Protein AF-0000000083254770 (afdb_homodimer)

Sequence (488 aa):
MRRPFQSDTIGDRIVHISLPQSYAQSQKRYPVVYMQDGADLAYDCFNLLEHKFMTGELPELILVGIEPLIRNDDYTPWPAKSLTGTYADFGGKGDDYLEYLTATLKPHIDQTYRTESAAAQTGIIGASFGGMISLYAAFRKPDVFGRIGALSPSVWYERFLPFVQETPLPQAGQKIYMSIGNFEGIHKTNIQRNMVPFSHDARRALERQGLGEDRLRFEVEERGTHDQVFFVKHFVHALAWLFQMRRPFQSDTIGDRIVHISLPQSYAQSQKRYPVVYMQDGADLAYDCFNLLEHKFMTGELPELILVGIEPLIRNDDYTPWPAKSLTGTYADFGGKGDDYLEYLTATLKPHIDQTYRTESAAAQTGIIGASFGGMISLYAAFRKPDVFGRIGALSPSVWYERFLPFVQETPLPQAGQKIYMSIGNFEGIHKTNIQRNMVPFSHDARRALERQGLGEDRLRFEVEERGTHDQVFFVKHFVHALAWLFQ

Solvent-accessible surface area (backbone atoms only — not comparable to full-atom values): 24890 Å² total; per-residue (Å²): 128,84,71,76,55,49,76,46,73,59,90,92,31,50,32,31,40,27,76,39,84,57,55,84,77,48,87,67,60,26,33,35,36,40,30,40,67,20,50,55,58,53,62,34,36,40,57,49,51,51,50,28,37,75,72,58,74,25,73,61,44,33,41,36,9,35,39,60,90,49,58,58,22,38,32,24,71,54,66,45,76,38,90,80,67,82,54,72,56,31,59,18,34,22,62,60,40,53,44,44,44,64,71,47,47,45,54,50,48,53,70,72,42,61,49,36,78,50,19,82,31,19,28,29,29,22,46,32,50,32,2,33,36,22,51,50,36,46,62,75,37,34,79,51,36,11,22,29,27,18,31,42,34,44,40,53,42,87,67,41,47,59,45,54,61,68,48,81,69,65,92,58,78,49,33,39,32,36,35,38,24,72,44,22,30,72,86,46,87,57,68,54,38,38,38,44,64,40,45,53,50,46,53,51,32,45,40,72,71,64,46,47,77,92,29,37,44,78,48,73,37,82,82,22,34,82,27,53,48,54,43,38,55,49,46,57,52,34,53,38,65,61,62,104,127,84,71,76,56,48,74,46,74,60,90,92,30,49,31,30,42,27,75,40,85,56,57,85,78,48,89,68,60,25,33,36,35,39,30,38,69,19,50,55,58,52,63,33,36,40,56,48,51,51,49,30,35,75,71,60,72,26,72,59,43,33,41,36,9,35,40,59,91,49,57,58,23,38,34,24,72,53,65,47,77,39,91,79,66,83,54,74,55,31,57,18,32,21,62,61,41,51,44,44,46,64,71,48,48,46,55,50,49,52,71,75,44,61,48,36,77,51,18,81,32,20,29,31,29,22,47,31,51,31,2,34,37,22,51,50,35,46,61,76,37,34,79,52,37,11,22,30,27,18,30,43,34,44,41,54,43,88,67,42,47,59,44,55,60,68,48,81,68,65,91,60,80,48,33,40,32,37,35,39,24,73,44,23,29,72,87,48,87,57,68,52,39,38,38,42,66,42,45,53,49,46,52,50,34,45,40,72,71,64,47,48,76,91,28,39,45,78,48,72,36,83,82,22,35,80,27,54,48,54,44,36,56,48,48,56,52,36,53,41,65,62,63,105

Foldseek 3Di:
DPDQWDWDDWPNWIKTKGFAPCQVVDLDAAFEEEEEQHCLLCVVCVVVVNVCCVVVLFPTYIYMYIHDPDLLACLAQDWDQDFVNPDHTRNRCLVVNVCCVQVTVLVVCVVPGRHPFFQLRYEQEYEASSLLSQVVCQAVPVRGHQAGYRELYNCLPPCNLVCLLPRQGDPNNHAYEYEEEPCELCPPDTSRVCSVVSSVSSLVSVVVNPQDPLRYHYYYHYNDYRDSVVSSVVVVVSSSSSRD/DPDQWDWDDWPNWIKTKGFAPCQVVDLDAAFEEEEEQHCLLCVVCVVVVNVCCVVVLFPTYIYMYIHDPDLLACLAQDWDQDFVNPDHTRNRCLVVNVCCVQVTVLVVCVVPGRHPFFQLRYEQEYEASSLLSQVVCQAVPVRGHQAGYRELYNCLPPCNLVCLLPRQGDPNNHAYEYEEEPCELCPPDTSRVCSVVSSVSSLVSVVVNPQDPLRYHYYYHYNDYRDSVVSSVVVVVSSSSSRD

pLDDT: mean 96.12, std 6.52, range [40.88, 98.94]

Secondary structure (DSSP, 8-state):
---S-EEEEETTEEEEEE--GGGGT----B-EEEESSTTHHHHTTHHHHHHHHHHTSS---EEEEE--SSHHHHT-SS-B--SSSSSPPB---HHHHHHIIIIIIHHHHHHHS-B--SGGGEEEEEETHHHHHHHHHHHH-TTT--EEEEES--TTSTTHHHHHHHSPPP-S--EEEEEEETTTTTT--SGGGGHHHHHHHHHHHHHHTT--TTTEEEEEETT--SSHHHHHHHHHHHHHHH--/---S-EEEEETTEEEEEE--GGGGT----B-EEEESSTTHHHHTTHHHHHHHHHHTSS---EEEEE--SSHHHHT-SS-B--SSSSSPPB---HHHHHHIIIIIIHHHHHHHS-B--SGGGEEEEEETHHHHHHHHHHHH-TTT--EEEEES--TTSTTHHHHHHHSPPP-S--EEEEEEETTTTTT--SGGGGHHHHHHHHHHHHHHTT--TTTEEEEEETT--SSHHHHHHHHHHHHHHH--

Organism: NCBI:txid582686

Structure (mmCIF, N/CA/C/O backbone):
data_AF-0000000083254770-model_v1
#
loop_
_entity.id
_entity.type
_entity.pdbx_description
1 polymer 'Putative alpha/beta superfamily hydrolase'
#
loop_
_atom_site.group_PDB
_atom_site.id
_atom_site.type_symbol
_atom_site.label_atom_id
_atom_site.label_alt_id
_atom_site.label_comp_id
_atom_site.label_asym_id
_atom_site.label_entity_id
_atom_site.label_seq_id
_atom_site.pdbx_PDB_ins_code
_atom_site.Cartn_x
_atom_site.Cartn_y
_atom_site.Cartn_z
_atom_site.occupancy
_atom_site.B_iso_or_equiv
_atom_site.auth_seq_id
_atom_site.auth_comp_id
_atom_site.auth_asym_id
_atom_site.auth_atom_id
_atom_site.pdbx_PDB_model_num
ATOM 1 N N . MET A 1 1 ? -18.125 -1.959 9.867 1 40.88 1 MET A N 1
ATOM 2 C CA . MET A 1 1 ? -17.609 -2.215 8.523 1 40.88 1 MET A CA 1
ATOM 3 C C . MET A 1 1 ? -17.156 -3.662 8.383 1 40.88 1 MET A C 1
ATOM 5 O O . MET A 1 1 ? -16.547 -4.215 9.305 1 40.88 1 MET A O 1
ATOM 9 N N . ARG A 1 2 ? -17.781 -4.512 7.629 1 49.88 2 ARG A N 1
ATOM 10 C CA . ARG A 1 2 ? -17.391 -5.91 7.453 1 49.88 2 ARG A CA 1
ATOM 11 C C . ARG A 1 2 ? -15.875 -6.043 7.309 1 49.88 2 ARG A C 1
ATOM 13 O O . ARG A 1 2 ? -15.242 -5.254 6.605 1 49.88 2 ARG A O 1
ATOM 20 N N . ARG A 1 3 ? -15.32 -6.805 8.148 1 67.44 3 ARG A N 1
ATOM 21 C CA . ARG A 1 3 ? -13.906 -7.141 7.996 1 67.44 3 ARG A CA 1
ATOM 22 C C . ARG A 1 3 ? -13.641 -7.77 6.633 1 67.44 3 ARG A C 1
ATOM 24 O O . ARG A 1 3 ? -14.297 -8.742 6.254 1 67.44 3 ARG A O 1
ATOM 31 N N . PRO A 1 4 ? -12.742 -7.148 5.941 1 85.56 4 PRO A N 1
ATOM 32 C CA . PRO A 1 4 ? -12.469 -7.625 4.582 1 85.56 4 PRO A CA 1
ATOM 33 C C . PRO A 1 4 ? -12 -9.078 4.551 1 85.56 4 PRO A C 1
ATOM 35 O O . PRO A 1 4 ? -12.305 -9.805 3.602 1 85.56 4 PRO A O 1
ATOM 38 N N . PHE A 1 5 ? -11.367 -9.641 5.629 1 95.56 5 PHE A N 1
ATOM 39 C CA . PHE A 1 5 ? -10.812 -10.992 5.637 1 95.56 5 PHE A CA 1
ATOM 40 C C . PHE A 1 5 ? -11.094 -11.688 6.965 1 95.56 5 PHE A C 1
ATOM 42 O O . PHE A 1 5 ? -11.039 -11.055 8.023 1 95.56 5 PHE A O 1
ATOM 49 N N . GLN A 1 6 ? -11.453 -12.906 6.914 1 96 6 GLN A N 1
ATOM 50 C CA . GLN A 1 6 ? -11.445 -13.789 8.07 1 96 6 GLN A CA 1
ATOM 51 C C . GLN A 1 6 ? -10.164 -14.625 8.117 1 96 6 GLN A C 1
ATOM 53 O O . GLN A 1 6 ? -9.688 -15.094 7.086 1 96 6 GLN A O 1
ATOM 58 N N . SER A 1 7 ? -9.617 -14.719 9.281 1 97.12 7 SER A N 1
ATOM 59 C CA . SER A 1 7 ? -8.367 -15.461 9.406 1 97.12 7 SER A CA 1
ATOM 60 C C . SER A 1 7 ? -8.586 -16.797 10.094 1 97.12 7 SER A C 1
ATOM 62 O O . SER A 1 7 ? -9.422 -16.922 10.992 1 97.12 7 SER A O 1
ATOM 64 N N . ASP A 1 8 ? -7.891 -17.766 9.641 1 96.75 8 ASP A N 1
ATOM 65 C CA . ASP A 1 8 ? -7.887 -19.109 10.211 1 96.75 8 ASP A CA 1
ATOM 66 C C . ASP A 1 8 ? -6.496 -19.734 10.141 1 96.75 8 ASP A C 1
ATOM 68 O O . ASP A 1 8 ? -5.621 -19.234 9.43 1 96.75 8 ASP A O 1
ATOM 72 N N . THR A 1 9 ? -6.297 -20.734 11 1 98.19 9 THR A N 1
ATOM 73 C CA . THR A 1 9 ? -5.09 -21.547 10.891 1 98.19 9 THR A CA 1
ATOM 74 C C . THR A 1 9 ? -5.387 -22.859 10.18 1 98.19 9 THR A C 1
ATOM 76 O O . THR A 1 9 ? -6.184 -23.656 10.664 1 98.19 9 THR A O 1
ATOM 79 N N . ILE A 1 10 ? -4.863 -23.078 9.062 1 98.25 10 ILE A N 1
ATOM 80 C CA . ILE A 1 10 ? -5 -24.297 8.281 1 98.25 10 ILE A CA 1
ATOM 81 C C . ILE A 1 10 ? -3.641 -24.984 8.148 1 98.25 10 ILE A C 1
ATOM 83 O O . ILE A 1 10 ? -2.723 -24.422 7.535 1 98.25 10 ILE A O 1
ATOM 87 N N . GLY A 1 11 ? -3.545 -26.172 8.656 1 97.12 11 GLY A N 1
ATOM 88 C CA . GLY A 1 11 ? -2.215 -26.734 8.844 1 97.12 11 GLY A CA 1
ATOM 89 C C . GLY A 1 11 ? -1.365 -25.938 9.812 1 97.12 11 GLY A C 1
ATOM 90 O O . GLY A 1 11 ? -1.769 -25.719 10.961 1 97.12 11 GLY A O 1
ATOM 91 N N . ASP A 1 12 ? -0.278 -25.453 9.344 1 96.31 12 ASP A N 1
ATOM 92 C CA . ASP A 1 12 ? 0.638 -24.734 10.227 1 96.31 12 ASP A CA 1
ATOM 93 C C . ASP A 1 12 ? 0.701 -23.25 9.859 1 96.31 12 ASP A C 1
ATOM 95 O O . ASP A 1 12 ? 1.622 -22.547 10.273 1 96.31 12 ASP A O 1
ATOM 99 N N . ARG A 1 13 ? -0.274 -22.844 9.094 1 97.88 13 ARG A N 1
ATOM 100 C CA . ARG A 1 13 ? -0.161 -21.484 8.594 1 97.88 13 ARG A CA 1
ATOM 101 C C . ARG A 1 13 ? -1.442 -20.688 8.852 1 97.88 13 ARG A C 1
ATOM 103 O O . ARG A 1 13 ? -2.533 -21.266 8.875 1 97.88 13 ARG A O 1
ATOM 110 N N . ILE A 1 14 ? -1.199 -19.422 9.07 1 98.62 14 ILE A N 1
ATOM 111 C CA . ILE A 1 14 ? -2.324 -18.484 9.125 1 98.62 14 ILE A CA 1
ATOM 112 C C . ILE A 1 14 ? -2.787 -18.156 7.711 1 98.62 14 ILE A C 1
ATOM 114 O O . ILE A 1 14 ? -1.972 -17.812 6.848 1 98.62 14 ILE A O 1
ATOM 118 N N . VAL A 1 15 ? -4.09 -18.25 7.496 1 98.75 15 VAL A N 1
ATOM 119 C CA . VAL A 1 15 ? -4.691 -18 6.191 1 98.75 15 VAL A CA 1
ATOM 120 C C . VAL A 1 15 ? -5.809 -16.969 6.324 1 98.75 15 VAL A C 1
ATOM 122 O O . VAL A 1 15 ? -6.57 -17 7.297 1 98.75 15 VAL A O 1
ATOM 125 N N . HIS A 1 16 ? -5.812 -16.016 5.445 1 98.75 16 HIS A N 1
ATOM 126 C CA . HIS A 1 16 ? -6.852 -14.992 5.367 1 98.75 16 HIS A CA 1
ATOM 127 C C . HIS A 1 16 ? -7.793 -15.258 4.191 1 98.75 16 HIS A C 1
ATOM 129 O O . HIS A 1 16 ? -7.344 -15.391 3.051 1 98.75 16 HIS A O 1
ATOM 135 N N . ILE A 1 17 ? -9.086 -15.312 4.445 1 98.69 17 ILE A N 1
ATOM 136 C CA . ILE A 1 17 ? -10.039 -15.688 3.41 1 98.69 17 ILE A CA 1
ATOM 137 C C . ILE A 1 17 ? -11.094 -14.594 3.254 1 98.69 17 ILE A C 1
ATOM 139 O O . ILE A 1 17 ? -11.625 -14.094 4.246 1 98.69 17 ILE A O 1
ATOM 143 N N . SER A 1 18 ? -11.336 -14.164 2.068 1 98.31 18 SER A N 1
ATOM 144 C CA . SER A 1 18 ? -12.391 -13.211 1.732 1 98.31 18 SER A CA 1
ATOM 145 C C . SER A 1 18 ? -13.352 -13.797 0.706 1 98.31 18 SER A C 1
ATOM 147 O O . SER A 1 18 ? -12.93 -14.25 -0.364 1 98.31 18 SER A O 1
ATOM 149 N N . LEU A 1 19 ? -14.594 -13.812 1.053 1 97.25 19 LEU A N 1
ATOM 150 C CA . LEU A 1 19 ? -15.648 -14.273 0.153 1 97.25 19 LEU A CA 1
ATOM 151 C C . LEU A 1 19 ? -16.312 -13.102 -0.549 1 97.25 19 LEU A C 1
ATOM 153 O O . LEU A 1 19 ? -16.469 -12.023 0.04 1 97.25 19 LEU A O 1
ATOM 157 N N . PRO A 1 20 ? -16.719 -13.297 -1.826 1 95.25 20 PRO A N 1
ATOM 158 C CA . PRO A 1 20 ? -17.391 -12.203 -2.521 1 95.25 20 PRO A CA 1
ATOM 159 C C . PRO A 1 20 ? -18.781 -11.914 -1.947 1 95.25 20 PRO A C 1
ATOM 161 O O . PRO A 1 20 ? -19.344 -12.75 -1.235 1 95.25 20 PRO A O 1
ATOM 164 N N . GLN A 1 21 ? -19.25 -10.773 -2.299 1 90.75 21 GLN A N 1
ATOM 1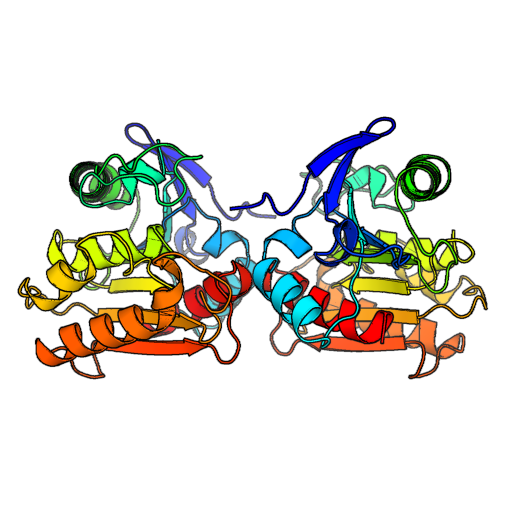65 C CA . GLN A 1 21 ? -20.5 -10.289 -1.714 1 90.75 21 GLN A CA 1
ATOM 166 C C . GLN A 1 21 ? -21.656 -11.211 -2.062 1 90.75 21 GLN A C 1
ATOM 168 O O . GLN A 1 21 ? -22.562 -11.414 -1.249 1 90.75 21 GLN A O 1
ATOM 173 N N . SER A 1 22 ? -21.609 -11.781 -3.199 1 94.06 22 SER A N 1
ATOM 174 C CA . SER A 1 22 ? -22.734 -12.594 -3.652 1 94.06 22 SER A CA 1
ATOM 175 C C . SER A 1 22 ? -22.703 -13.977 -3.014 1 94.06 22 SER A C 1
ATOM 177 O O . SER A 1 22 ? -23.672 -14.734 -3.139 1 94.06 22 SER A O 1
ATOM 179 N N . TYR A 1 23 ? -21.656 -14.281 -2.322 1 95.38 23 TYR A N 1
ATOM 180 C CA . TYR A 1 23 ? -21.469 -15.625 -1.786 1 95.38 23 TYR A CA 1
ATOM 181 C C . TYR A 1 23 ? -22.656 -16.031 -0.915 1 95.38 23 TYR A C 1
ATOM 183 O O . TYR A 1 23 ? -23.125 -17.156 -0.99 1 95.38 23 TYR A O 1
ATOM 191 N N . ALA A 1 24 ? -23.172 -15.078 -0.134 1 92.31 24 ALA A N 1
ATOM 192 C CA . ALA A 1 24 ? -24.266 -15.391 0.787 1 92.31 24 ALA A CA 1
ATOM 193 C C . ALA A 1 24 ? -25.594 -15.43 0.057 1 92.31 24 ALA A C 1
ATOM 195 O O . ALA A 1 24 ? -26.562 -16.031 0.546 1 92.31 24 ALA A O 1
ATOM 196 N N . GLN A 1 25 ? -25.641 -14.867 -1.076 1 93.56 25 GLN A N 1
ATOM 197 C CA . GLN A 1 25 ? -26.922 -14.664 -1.754 1 93.56 25 GLN A CA 1
ATOM 198 C C . GLN A 1 25 ? -27.062 -15.625 -2.934 1 93.56 25 GLN A C 1
ATOM 200 O O . GLN A 1 25 ? -28.078 -15.586 -3.645 1 93.56 25 GLN A O 1
ATOM 205 N N . SER A 1 26 ? -26.078 -16.391 -3.15 1 92.38 26 SER A N 1
ATOM 206 C CA . SER A 1 26 ? -26.125 -17.266 -4.324 1 92.38 26 SER A CA 1
ATOM 207 C C . SER A 1 26 ? -25.578 -18.656 -4.004 1 92.38 26 SER A C 1
ATOM 209 O O . SER A 1 26 ? -25.109 -18.906 -2.889 1 92.38 26 SER A O 1
ATOM 211 N N . GLN A 1 27 ? -25.719 -19.562 -4.918 1 96.19 27 GLN A N 1
ATOM 212 C CA . GLN A 1 27 ? -25.156 -20.906 -4.828 1 96.19 27 GLN A CA 1
ATOM 213 C C . GLN A 1 27 ? -24.031 -21.094 -5.848 1 96.19 27 GLN A C 1
ATOM 215 O O . GLN A 1 27 ? -23.609 -22.219 -6.113 1 96.19 27 GLN A O 1
ATOM 220 N N . LYS A 1 28 ? -23.625 -19.953 -6.281 1 96.06 28 LYS A N 1
ATOM 221 C CA . LYS A 1 28 ? -22.562 -19.953 -7.285 1 96.06 28 LYS A CA 1
ATOM 222 C C . LYS A 1 28 ? -21.25 -20.438 -6.691 1 96.06 28 LYS A C 1
ATOM 224 O O . LYS A 1 28 ? -21.016 -20.312 -5.488 1 96.06 28 LYS A O 1
ATOM 229 N N . ARG A 1 29 ? -20.516 -21.109 -7.59 1 98.25 29 ARG A N 1
ATOM 230 C CA . ARG A 1 29 ? -19.141 -21.422 -7.266 1 98.25 29 ARG A CA 1
ATOM 231 C C . ARG A 1 29 ? -18.188 -20.391 -7.852 1 98.25 29 ARG A C 1
ATOM 233 O O . ARG A 1 29 ? -18.484 -19.766 -8.875 1 98.25 29 ARG A O 1
ATOM 240 N N . TYR A 1 30 ? -17.094 -20.141 -7.219 1 98.56 30 TYR A N 1
ATOM 241 C CA . TYR A 1 30 ? -16.234 -19.016 -7.562 1 98.56 30 TYR A CA 1
ATOM 242 C C . TYR A 1 30 ? -14.805 -19.484 -7.828 1 98.56 30 TYR A C 1
ATOM 244 O O . TYR A 1 30 ? -14.312 -20.406 -7.168 1 98.56 30 TYR A O 1
ATOM 252 N N . PRO A 1 31 ? -14.133 -18.828 -8.805 1 98.75 31 PRO A N 1
ATOM 253 C CA . PRO A 1 31 ? -12.68 -19.031 -8.867 1 98.75 31 PRO A CA 1
ATOM 254 C C . PRO A 1 31 ? -11.969 -18.625 -7.582 1 98.75 31 PRO A C 1
ATOM 256 O O . PRO A 1 31 ? -12.531 -17.875 -6.773 1 98.75 31 PRO A O 1
ATOM 259 N N . VAL A 1 32 ? -10.797 -19.141 -7.355 1 98.88 32 VAL A N 1
ATOM 260 C CA . VAL A 1 32 ? -10.039 -18.891 -6.137 1 98.88 32 VAL A CA 1
ATOM 261 C C . VAL A 1 32 ? -8.648 -18.375 -6.492 1 98.88 32 VAL A C 1
ATOM 263 O O . VAL A 1 32 ? -8.008 -18.891 -7.414 1 98.88 32 VAL A O 1
ATOM 266 N N . VAL A 1 33 ? -8.273 -17.391 -5.836 1 98.94 33 VAL A N 1
ATOM 267 C CA . VAL A 1 33 ? -6.91 -16.875 -5.984 1 98.94 33 VAL A CA 1
ATOM 268 C C . VAL A 1 33 ? -6.16 -17.016 -4.66 1 98.94 33 VAL A C 1
ATOM 270 O O . VAL A 1 33 ? -6.609 -16.5 -3.633 1 98.94 33 VAL A O 1
ATOM 273 N N . TYR A 1 34 ? -5.082 -17.719 -4.66 1 98.94 34 TYR A N 1
ATOM 274 C CA . TYR A 1 34 ? -4.172 -17.844 -3.525 1 98.94 34 TYR A CA 1
ATOM 275 C C . TYR A 1 34 ? -3.08 -16.781 -3.59 1 98.94 34 TYR A C 1
ATOM 277 O O . TYR A 1 34 ? -2.299 -16.734 -4.543 1 98.94 34 TYR A O 1
ATOM 285 N N . MET A 1 35 ? -3.055 -15.922 -2.617 1 98.94 35 MET A N 1
ATOM 286 C CA . MET A 1 35 ? -2.158 -14.773 -2.588 1 98.94 35 MET A CA 1
ATOM 287 C C . MET A 1 35 ? -1.022 -14.992 -1.595 1 98.94 35 MET A C 1
ATOM 289 O O . MET A 1 35 ? -1.242 -15.508 -0.499 1 98.94 35 MET A O 1
ATOM 293 N N . GLN A 1 36 ? 0.164 -14.562 -1.983 1 98.88 36 GLN A N 1
ATOM 294 C CA . GLN A 1 36 ? 1.317 -14.617 -1.091 1 98.88 36 GLN A CA 1
ATOM 295 C C . GLN A 1 36 ? 1.34 -13.43 -0.139 1 98.88 36 GLN A C 1
ATOM 297 O O . GLN A 1 36 ? 0.642 -12.438 -0.362 1 98.88 36 GLN A O 1
ATOM 302 N N . ASP A 1 37 ? 2.131 -13.633 0.997 1 98.56 37 ASP A N 1
ATOM 303 C CA . ASP A 1 37 ? 2.35 -12.586 1.989 1 98.56 37 ASP A CA 1
ATOM 304 C C . ASP A 1 37 ? 1.036 -12.172 2.65 1 98.56 37 ASP A C 1
ATOM 306 O O . ASP A 1 37 ? 0.808 -10.992 2.904 1 98.56 37 ASP A O 1
ATOM 310 N N . GLY A 1 38 ? 0.184 -13.195 2.92 1 98.19 38 GLY A N 1
ATOM 311 C CA . GLY A 1 38 ? -1.093 -12.906 3.553 1 98.19 38 GLY A CA 1
ATOM 312 C C . GLY A 1 38 ? -2.041 -12.133 2.656 1 98.19 38 GLY A C 1
ATOM 313 O O . GLY A 1 38 ? -2.219 -12.477 1.486 1 98.19 38 GLY A O 1
ATOM 314 N N . ALA A 1 39 ? -2.699 -11.094 3.209 1 97.12 39 ALA A N 1
ATOM 315 C CA . ALA A 1 39 ? -3.717 -10.359 2.461 1 97.12 39 ALA A CA 1
ATOM 316 C C . ALA A 1 39 ? -3.209 -8.977 2.053 1 97.12 39 ALA A C 1
ATOM 318 O O . ALA A 1 39 ? -3.996 -8.109 1.679 1 97.12 39 ALA A O 1
ATOM 319 N N . ASP A 1 40 ? -1.909 -8.766 2.109 1 96.5 40 ASP A N 1
ATOM 320 C CA . ASP A 1 40 ? -1.334 -7.434 1.964 1 96.5 40 ASP A CA 1
ATOM 321 C C . ASP A 1 40 ? -1.729 -6.805 0.628 1 96.5 40 ASP A C 1
ATOM 323 O O . ASP A 1 40 ? -2.146 -5.648 0.58 1 96.5 40 ASP A O 1
ATOM 327 N N . LEU A 1 41 ? -1.618 -7.543 -0.431 1 98 41 LEU A N 1
ATOM 328 C CA . LEU A 1 41 ? -1.938 -7.02 -1.756 1 98 41 LEU A CA 1
ATOM 329 C C . LEU A 1 41 ? -3.398 -6.594 -1.833 1 98 41 LEU A C 1
ATOM 331 O O . LEU A 1 41 ? -3.703 -5.488 -2.285 1 98 41 LEU A O 1
ATOM 335 N N . ALA A 1 42 ? -4.254 -7.422 -1.354 1 98.44 42 ALA A N 1
ATOM 336 C CA . ALA A 1 42 ? -5.691 -7.176 -1.466 1 98.44 42 ALA A CA 1
ATOM 337 C C . ALA A 1 42 ? -6.145 -6.125 -0.456 1 98.44 42 ALA A C 1
ATOM 339 O O . ALA A 1 42 ? -7.027 -5.312 -0.75 1 98.44 42 ALA A O 1
ATOM 340 N N . TYR A 1 43 ? -5.512 -6.156 0.679 1 96.88 43 TYR A N 1
ATOM 341 C CA . TYR A 1 43 ? -5.902 -5.223 1.729 1 96.88 43 TYR A CA 1
ATOM 342 C C . TYR A 1 43 ? -5.68 -3.781 1.285 1 96.88 43 TYR A C 1
ATOM 344 O O . TYR A 1 43 ? -6.492 -2.902 1.573 1 96.88 43 TYR A O 1
ATOM 352 N N . ASP A 1 44 ? -4.676 -3.498 0.529 1 97.5 44 ASP A N 1
ATOM 353 C CA . ASP A 1 44 ? -4.273 -2.152 0.133 1 97.5 44 ASP A CA 1
ATOM 354 C C . ASP A 1 44 ? -5.172 -1.613 -0.977 1 97.5 44 ASP A C 1
ATOM 356 O O . ASP A 1 44 ? -5.078 -0.44 -1.343 1 97.5 44 ASP A O 1
ATOM 360 N N . CYS A 1 45 ? -6.047 -2.41 -1.5 1 98.25 45 CYS A N 1
ATOM 361 C CA . CYS A 1 45 ? -6.957 -1.977 -2.555 1 98.25 45 CYS A CA 1
ATOM 362 C C . CYS A 1 45 ? -8.32 -2.645 -2.41 1 98.25 45 CYS A C 1
ATOM 364 O O . CYS A 1 45 ? -8.992 -2.922 -3.408 1 98.25 45 CYS A O 1
ATOM 366 N N . PHE A 1 46 ? -8.719 -3 -1.218 1 97.69 46 PHE A N 1
ATOM 367 C CA . PHE A 1 46 ? -9.875 -3.854 -0.99 1 97.69 46 PHE A CA 1
ATOM 368 C C . PHE A 1 46 ? -11.148 -3.186 -1.493 1 97.69 46 PHE A C 1
ATOM 370 O O . PHE A 1 46 ? -11.984 -3.828 -2.135 1 97.69 46 PHE A O 1
ATOM 377 N N . ASN A 1 47 ? -11.375 -1.895 -1.171 1 97.19 47 ASN A N 1
ATOM 378 C CA . ASN A 1 47 ? -12.555 -1.187 -1.65 1 97.19 47 ASN A CA 1
ATOM 379 C C . ASN A 1 47 ? -12.602 -1.145 -3.174 1 97.19 47 ASN A C 1
ATOM 381 O O . ASN A 1 47 ? -13.68 -1.217 -3.768 1 97.19 47 ASN A O 1
ATOM 385 N N . LEU A 1 48 ? -11.477 -0.983 -3.789 1 98 48 LEU A N 1
ATOM 386 C CA . LEU A 1 48 ? -11.398 -1 -5.246 1 98 48 LEU A CA 1
ATOM 387 C C . LEU A 1 48 ? -11.828 -2.357 -5.797 1 98 48 LEU A C 1
ATOM 389 O O . LEU A 1 48 ? -12.617 -2.428 -6.738 1 98 48 LEU A O 1
ATOM 393 N N . LEU A 1 49 ? -11.312 -3.477 -5.188 1 97.62 49 LEU A N 1
ATOM 394 C CA . LEU A 1 49 ? -11.703 -4.82 -5.598 1 97.62 49 LEU A CA 1
ATOM 395 C C . LEU A 1 49 ? -13.211 -5.016 -5.453 1 97.62 49 LEU A C 1
ATOM 397 O O . LEU A 1 49 ? -13.867 -5.492 -6.379 1 97.62 49 LEU A O 1
ATOM 401 N N . GLU A 1 50 ? -13.727 -4.605 -4.328 1 96 50 GLU A N 1
ATOM 402 C CA . GLU A 1 50 ? -15.156 -4.762 -4.078 1 96 50 GLU A CA 1
ATOM 403 C C . GLU A 1 50 ? -15.984 -4.004 -5.117 1 96 50 GLU A C 1
ATOM 405 O O . GLU A 1 50 ? -16.969 -4.527 -5.633 1 96 50 GLU A O 1
ATOM 410 N N . HIS A 1 51 ? -15.57 -2.791 -5.398 1 96.94 51 HIS A N 1
ATOM 411 C CA . HIS A 1 51 ? -16.266 -2.01 -6.418 1 96.94 51 HIS A CA 1
ATOM 412 C C . HIS A 1 51 ? -16.234 -2.717 -7.766 1 96.94 51 HIS A C 1
ATOM 414 O O . HIS A 1 51 ? -17.266 -2.809 -8.445 1 96.94 51 HIS A O 1
ATOM 420 N N . LYS A 1 52 ? -15.102 -3.236 -8.133 1 97.38 52 LYS A N 1
ATOM 421 C CA . LYS A 1 52 ? -14.961 -3.885 -9.43 1 97.38 52 LYS A CA 1
ATOM 422 C C . LYS A 1 52 ? -15.758 -5.184 -9.484 1 97.38 52 LYS A C 1
ATOM 424 O O . LYS A 1 52 ? -16.297 -5.539 -10.539 1 97.38 52 LYS A O 1
ATOM 429 N N . PHE A 1 53 ? -15.812 -5.926 -8.344 1 95.5 53 PHE A N 1
ATOM 430 C CA . PHE A 1 53 ? -16.672 -7.102 -8.281 1 95.5 53 PHE A CA 1
ATOM 431 C C . PHE A 1 53 ? -18.125 -6.723 -8.469 1 95.5 53 PHE A C 1
ATOM 433 O O . PHE A 1 53 ? -18.828 -7.324 -9.281 1 95.5 53 PHE A O 1
ATOM 440 N N . MET A 1 54 ? -18.562 -5.66 -7.785 1 93.88 54 MET A N 1
ATOM 441 C CA . MET A 1 54 ? -19.953 -5.223 -7.793 1 93.88 54 MET A CA 1
ATOM 442 C C . MET A 1 54 ? -20.375 -4.746 -9.18 1 93.88 54 MET A C 1
ATOM 444 O O . MET A 1 54 ? -21.516 -4.953 -9.602 1 93.88 54 MET A O 1
ATOM 448 N N . THR A 1 55 ? -19.484 -4.141 -9.906 1 95.25 55 THR A N 1
ATOM 449 C CA . THR A 1 55 ? -19.812 -3.549 -11.195 1 95.25 55 THR A CA 1
ATOM 450 C C . THR A 1 55 ? -19.562 -4.543 -12.328 1 95.25 55 THR A C 1
ATOM 452 O O . THR A 1 55 ? -19.875 -4.262 -13.484 1 95.25 55 THR A O 1
ATOM 455 N N . GLY A 1 56 ? -18.938 -5.645 -12.008 1 94.94 56 GLY A N 1
ATOM 456 C CA . GLY A 1 56 ? -18.703 -6.676 -13.008 1 94.94 56 GLY A CA 1
ATOM 457 C C . GLY A 1 56 ? -17.422 -6.457 -13.797 1 94.94 56 GLY A C 1
ATOM 458 O O . GLY A 1 56 ? -17.141 -7.195 -14.742 1 94.94 56 GLY A O 1
ATOM 459 N N . GLU A 1 57 ? -16.641 -5.434 -13.414 1 96.12 57 GLU A N 1
ATOM 460 C CA . GLU A 1 57 ? -15.375 -5.184 -14.086 1 96.12 57 GLU A CA 1
ATOM 461 C C . GLU A 1 57 ? -14.359 -6.277 -13.773 1 96.12 57 GLU A C 1
ATOM 463 O O . GLU A 1 57 ? -13.43 -6.504 -14.547 1 96.12 57 GLU A O 1
ATOM 468 N N . LEU A 1 58 ? -14.453 -6.918 -12.617 1 96.94 58 LEU A N 1
ATOM 469 C CA . LEU A 1 58 ? -13.75 -8.141 -12.242 1 96.94 58 LEU A CA 1
ATOM 470 C C . LEU A 1 58 ? -14.727 -9.25 -11.898 1 96.94 58 LEU A C 1
ATOM 472 O O . LEU A 1 58 ? -15.797 -8.992 -11.336 1 96.94 58 LEU A O 1
ATOM 476 N N . PRO A 1 59 ? -14.422 -10.453 -12.336 1 95.5 59 PRO A N 1
ATOM 477 C CA . PRO A 1 59 ? -15.25 -11.531 -11.797 1 95.5 59 PRO A CA 1
ATOM 478 C C . PRO A 1 59 ? -15.086 -11.695 -10.281 1 95.5 59 PRO A C 1
ATOM 480 O O . PRO A 1 59 ? -14.008 -11.445 -9.75 1 95.5 59 PRO A O 1
ATOM 483 N N . GLU A 1 60 ? -16.125 -12.062 -9.664 1 96.75 60 GLU A N 1
ATOM 484 C CA . GLU A 1 60 ? -16.031 -12.312 -8.234 1 96.75 60 GLU A CA 1
ATOM 485 C C . GLU A 1 60 ? -15.102 -13.492 -7.934 1 96.75 60 GLU A C 1
ATOM 487 O O . GLU A 1 60 ? -15.172 -14.523 -8.602 1 96.75 60 GLU A O 1
ATOM 492 N N . LEU A 1 61 ? -14.289 -13.32 -6.984 1 98.31 61 LEU A N 1
ATOM 493 C CA . LEU A 1 61 ? -13.266 -14.289 -6.602 1 98.31 61 LEU A CA 1
ATOM 494 C C . LEU A 1 61 ? -13.312 -14.57 -5.102 1 98.31 61 LEU A C 1
ATOM 496 O O . LEU A 1 61 ? -13.672 -13.688 -4.316 1 98.31 61 LEU A O 1
ATOM 500 N N . ILE A 1 62 ? -13.023 -15.773 -4.742 1 98.5 62 ILE A N 1
ATOM 501 C CA . ILE A 1 62 ? -12.578 -16.031 -3.377 1 98.5 62 ILE A CA 1
ATOM 502 C C . ILE A 1 62 ? -11.078 -15.758 -3.26 1 98.5 62 ILE A C 1
ATOM 504 O O . ILE A 1 62 ? -10.281 -16.266 -4.047 1 98.5 62 ILE A O 1
ATOM 508 N N . LEU A 1 63 ? -10.734 -14.875 -2.35 1 98.81 63 LEU A N 1
ATOM 509 C CA . LEU A 1 63 ? -9.336 -14.523 -2.117 1 98.81 63 LEU A CA 1
ATOM 510 C C . LEU A 1 63 ? -8.789 -15.258 -0.893 1 98.81 63 LEU A C 1
ATOM 512 O O . LEU A 1 63 ? -9.391 -15.203 0.183 1 98.81 63 LEU A O 1
ATOM 516 N N . VAL A 1 64 ? -7.695 -15.93 -1.068 1 98.94 64 VAL A N 1
ATOM 517 C CA . VAL A 1 64 ? -7.051 -16.672 0.005 1 98.94 64 VAL A CA 1
ATOM 518 C C . VAL A 1 64 ? -5.605 -16.219 0.166 1 98.94 64 VAL A C 1
ATOM 520 O O . VAL A 1 64 ? -4.758 -16.5 -0.685 1 98.94 64 VAL A O 1
ATOM 523 N N . GLY A 1 65 ? -5.383 -15.5 1.212 1 98.88 65 GLY A N 1
ATOM 524 C CA . GLY A 1 65 ? -4.035 -15.047 1.504 1 98.88 65 GLY A CA 1
ATOM 525 C C . GLY A 1 65 ? -3.311 -15.938 2.5 1 98.88 65 GLY A C 1
ATOM 526 O O . GLY A 1 65 ? -3.873 -16.297 3.533 1 98.88 65 GLY A O 1
ATOM 527 N N . ILE A 1 66 ? -2.029 -16.25 2.256 1 98.81 66 ILE A N 1
ATOM 528 C CA . ILE A 1 66 ? -1.28 -17.172 3.09 1 98.81 66 ILE A CA 1
ATOM 529 C C . ILE A 1 66 ? -0.102 -16.453 3.74 1 98.81 66 ILE A C 1
ATOM 531 O O . ILE A 1 66 ? 0.73 -15.867 3.047 1 98.81 66 ILE A O 1
ATOM 535 N N . GLU A 1 67 ? -0.001 -16.516 4.977 1 98.69 67 GLU A N 1
ATOM 536 C CA . GLU A 1 67 ? 1.21 -16.047 5.645 1 98.69 67 GLU A CA 1
ATOM 537 C C . GLU A 1 67 ? 2.322 -17.078 5.566 1 98.69 67 GLU A C 1
ATOM 539 O O . GLU A 1 67 ? 2.104 -18.25 5.879 1 98.69 67 GLU A O 1
ATOM 544 N N . PRO A 1 68 ? 3.473 -16.656 5.098 1 98.25 68 PRO A N 1
ATOM 545 C CA . PRO A 1 68 ? 4.582 -17.609 5.164 1 98.25 68 PRO A CA 1
ATOM 546 C C . PRO A 1 68 ? 5.043 -17.891 6.59 1 98.25 68 PRO A C 1
ATOM 548 O O . PRO A 1 68 ? 4.855 -17.047 7.477 1 98.25 68 PRO A O 1
ATOM 551 N N . LEU A 1 69 ? 5.582 -19.062 6.879 1 97.75 69 LEU A N 1
ATOM 552 C CA . LEU A 1 69 ? 6.254 -19.312 8.148 1 97.75 69 LEU A CA 1
ATOM 553 C C . LEU A 1 69 ? 7.578 -18.547 8.219 1 97.75 69 LEU A C 1
ATOM 555 O O . LEU A 1 69 ? 7.777 -17.734 9.117 1 97.75 69 LEU A O 1
ATOM 559 N N . ILE A 1 70 ? 8.477 -18.859 7.43 1 96.69 70 ILE A N 1
ATOM 560 C CA . ILE A 1 70 ? 9.695 -18.125 7.137 1 96.69 70 ILE A CA 1
ATOM 561 C C . ILE A 1 70 ? 9.734 -17.75 5.652 1 96.69 70 ILE A C 1
ATOM 563 O O . ILE A 1 70 ? 9.977 -18.609 4.801 1 96.69 70 ILE A O 1
ATOM 567 N N . ARG A 1 71 ? 9.477 -16.484 5.363 1 96.88 71 ARG A N 1
ATOM 568 C CA . ARG A 1 71 ? 9.258 -15.992 4.008 1 96.88 71 ARG A CA 1
ATOM 569 C C . ARG A 1 71 ? 10.406 -16.391 3.086 1 96.88 71 ARG A C 1
ATOM 571 O O . ARG A 1 71 ? 10.188 -16.906 1.993 1 96.88 71 ARG A O 1
ATOM 578 N N . ASN A 1 72 ? 11.703 -16.188 3.525 1 95.81 72 ASN A N 1
ATOM 579 C CA . ASN A 1 72 ? 12.883 -16.469 2.709 1 95.81 72 ASN A CA 1
ATOM 580 C C . ASN A 1 72 ? 13.039 -17.953 2.43 1 95.81 72 ASN A C 1
ATOM 582 O O . ASN A 1 72 ? 13.703 -18.344 1.469 1 95.81 72 ASN A O 1
ATOM 586 N N . ASP A 1 73 ? 12.469 -18.781 3.254 1 97.44 73 ASP A N 1
ATOM 587 C CA . ASP A 1 73 ? 12.516 -20.234 3.051 1 97.44 73 ASP A CA 1
ATOM 588 C C . ASP A 1 73 ? 11.359 -20.703 2.166 1 97.44 73 ASP A C 1
ATOM 590 O O . ASP A 1 73 ? 11.578 -21.375 1.16 1 97.44 73 ASP A O 1
ATOM 594 N N . ASP A 1 74 ? 10.18 -20.25 2.494 1 98.38 74 ASP A N 1
ATOM 595 C CA . ASP A 1 74 ? 8.945 -20.719 1.859 1 98.38 74 ASP A CA 1
ATOM 596 C C . ASP A 1 74 ? 8.906 -20.312 0.387 1 98.38 74 ASP A C 1
ATOM 598 O O . ASP A 1 74 ? 8.359 -21.031 -0.445 1 98.38 74 ASP A O 1
ATOM 602 N N . TYR A 1 75 ? 9.5 -19.141 0.056 1 98.69 75 TYR A N 1
ATOM 603 C CA . TYR A 1 75 ? 9.273 -18.578 -1.27 1 98.69 75 TYR A CA 1
ATOM 604 C C . TYR A 1 75 ? 10.461 -18.828 -2.188 1 98.69 75 TYR A C 1
ATOM 606 O O . TYR A 1 75 ? 10.461 -18.406 -3.346 1 98.69 75 TYR A O 1
ATOM 614 N N . THR A 1 76 ? 11.516 -19.531 -1.704 1 98.56 76 THR A N 1
ATOM 615 C CA . THR A 1 76 ? 12.672 -19.812 -2.555 1 98.56 76 THR A CA 1
ATOM 616 C C . THR A 1 76 ? 12.711 -21.281 -2.951 1 98.56 76 THR A C 1
ATOM 618 O O . THR A 1 76 ? 12.484 -22.156 -2.117 1 98.56 76 THR A O 1
ATOM 621 N N . PRO A 1 77 ? 12.992 -21.547 -4.219 1 98.44 77 PRO A N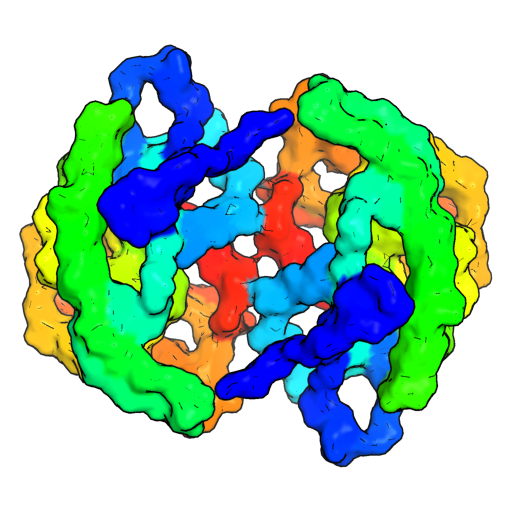 1
ATOM 622 C CA . PRO A 1 77 ? 12.875 -22.906 -4.746 1 98.44 77 PRO A CA 1
ATOM 623 C C . PRO A 1 77 ? 13.984 -23.828 -4.238 1 98.44 77 PRO A C 1
ATOM 625 O O . PRO A 1 77 ? 13.773 -25.031 -4.113 1 98.44 77 PRO A O 1
ATOM 628 N N . TRP A 1 78 ? 15.195 -23.375 -4.031 1 98.31 78 TRP A N 1
ATOM 629 C CA . TRP A 1 78 ? 16.359 -24.109 -3.541 1 98.31 78 TRP A CA 1
ATOM 630 C C . TRP A 1 78 ? 17.234 -23.203 -2.674 1 98.31 78 TRP A C 1
ATOM 632 O O . TRP A 1 78 ? 17.078 -21.984 -2.68 1 98.31 78 TRP A O 1
ATOM 642 N N . PRO A 1 79 ? 18.062 -23.828 -1.819 1 97.19 79 PRO A N 1
ATOM 643 C CA . PRO A 1 79 ? 18.906 -23 -0.932 1 97.19 79 PRO A CA 1
ATOM 644 C C . PRO A 1 79 ? 19.891 -22.125 -1.694 1 97.19 79 PRO A C 1
ATOM 646 O O . PRO A 1 79 ? 20.391 -22.531 -2.754 1 97.19 79 PRO A O 1
ATOM 649 N N . ALA A 1 80 ? 20.141 -20.922 -1.235 1 95.44 80 ALA A N 1
ATOM 650 C CA . ALA A 1 80 ? 21.156 -20 -1.734 1 95.44 80 ALA A CA 1
ATOM 651 C C . ALA A 1 80 ? 21.703 -19.125 -0.611 1 95.44 80 ALA A C 1
ATOM 653 O O . ALA A 1 80 ? 21.062 -18.984 0.441 1 95.44 80 ALA A O 1
ATOM 654 N N . LYS A 1 81 ? 22.844 -18.516 -0.818 1 91.88 81 LYS A N 1
ATOM 655 C CA . LYS A 1 81 ? 23.453 -17.609 0.156 1 91.88 81 LYS A CA 1
ATOM 656 C C . LYS A 1 81 ? 22.766 -16.25 0.124 1 91.88 81 LYS A C 1
ATOM 658 O O . LYS A 1 81 ? 22.266 -15.812 -0.919 1 91.88 81 LYS A O 1
ATOM 663 N N . SER A 1 82 ? 22.812 -15.617 1.307 1 88.94 82 SER A N 1
ATOM 664 C CA . SER A 1 82 ? 22.312 -14.25 1.372 1 88.94 82 SER A CA 1
ATOM 665 C C . SER A 1 82 ? 23.094 -13.32 0.458 1 88.94 82 SER A C 1
ATOM 667 O O . SER A 1 82 ? 24.297 -13.508 0.267 1 88.94 82 SER A O 1
ATOM 669 N N . LEU A 1 83 ? 22.422 -12.266 -0.051 1 84.06 83 LEU A N 1
ATOM 670 C CA . LEU A 1 83 ? 23.062 -11.352 -0.988 1 84.06 83 LEU A CA 1
ATOM 671 C C . LEU A 1 83 ? 24.062 -10.453 -0.277 1 84.06 83 LEU A C 1
ATOM 673 O O . LEU A 1 83 ? 25.078 -10.078 -0.86 1 84.06 83 LEU A O 1
ATOM 677 N N . THR A 1 84 ? 23.766 -9.961 0.88 1 76.62 84 THR A N 1
ATOM 678 C CA . THR A 1 84 ? 24.594 -8.961 1.549 1 76.62 84 THR A CA 1
ATOM 679 C C . THR A 1 84 ? 25.312 -9.562 2.75 1 76.62 84 THR A C 1
ATOM 681 O O . THR A 1 84 ? 26.188 -8.93 3.334 1 76.62 84 THR A O 1
ATOM 684 N N . GLY A 1 85 ? 25.016 -10.766 3.09 1 73.69 85 GLY A N 1
ATOM 685 C CA . GLY A 1 85 ? 25.609 -11.398 4.258 1 73.69 85 GLY A CA 1
ATOM 686 C C . GLY A 1 85 ? 24.984 -10.938 5.566 1 73.69 85 GLY A C 1
ATOM 687 O O . GLY A 1 85 ? 25.266 -11.508 6.625 1 73.69 85 GLY A O 1
ATOM 688 N N . THR A 1 86 ? 24.156 -9.914 5.605 1 70.62 86 THR A N 1
ATOM 689 C CA . THR A 1 86 ? 23.562 -9.328 6.793 1 70.62 86 THR A CA 1
ATOM 690 C C . THR A 1 86 ? 22.266 -10.047 7.16 1 70.62 86 THR A C 1
ATOM 692 O O . THR A 1 86 ? 21.812 -9.977 8.297 1 70.62 86 THR A O 1
ATOM 695 N N . TYR A 1 87 ? 21.719 -10.742 6.211 1 76.25 87 TYR A N 1
ATOM 696 C CA . TYR A 1 87 ? 20.484 -11.477 6.426 1 76.25 87 TYR A CA 1
ATOM 697 C C . TYR A 1 87 ? 20.719 -12.984 6.359 1 76.25 87 TYR A C 1
ATOM 699 O O . TYR A 1 87 ? 21.75 -13.43 5.879 1 76.25 87 TYR A O 1
ATOM 707 N N . ALA A 1 88 ? 19.828 -13.766 6.836 1 83.75 88 ALA A N 1
ATOM 708 C CA . ALA A 1 88 ? 19.906 -15.219 6.793 1 83.75 88 ALA A CA 1
ATOM 709 C C . ALA A 1 88 ? 19.906 -15.727 5.355 1 83.75 88 ALA A C 1
ATOM 711 O O . ALA A 1 88 ? 19.406 -15.055 4.449 1 83.75 88 ALA A O 1
ATOM 712 N N . ASP A 1 89 ? 20.5 -16.859 5.219 1 90.44 89 ASP A N 1
ATOM 713 C CA . ASP A 1 89 ? 20.469 -17.547 3.93 1 90.44 89 ASP A CA 1
ATOM 714 C C . ASP A 1 89 ? 19.031 -17.906 3.537 1 90.44 89 ASP A C 1
ATOM 716 O O . ASP A 1 89 ? 18.141 -17.906 4.383 1 90.44 89 ASP A O 1
ATOM 720 N N . PHE A 1 90 ? 18.875 -18.172 2.273 1 93.38 90 PHE A N 1
ATOM 721 C CA . PHE A 1 90 ? 17.594 -18.641 1.76 1 93.38 90 PHE A CA 1
ATOM 722 C C . PHE A 1 90 ? 17.469 -20.156 1.962 1 93.38 90 PHE A C 1
ATOM 724 O O . PHE A 1 90 ? 18.375 -20.906 1.601 1 93.38 90 PHE A O 1
ATOM 731 N N . GLY A 1 91 ? 16.359 -20.578 2.477 1 94.94 91 GLY A N 1
ATOM 732 C CA . GLY A 1 91 ? 16.219 -21.969 2.895 1 94.94 91 GLY A CA 1
ATOM 733 C C . GLY A 1 91 ? 15.805 -22.891 1.764 1 94.94 91 GLY A C 1
ATOM 734 O O . GLY A 1 91 ? 16.016 -24.094 1.837 1 94.94 91 GLY A O 1
ATOM 735 N N . GLY A 1 92 ? 15.195 -22.328 0.716 1 97.69 92 GLY A N 1
ATOM 736 C CA . GLY A 1 92 ? 14.875 -23.125 -0.458 1 97.69 92 GLY A CA 1
ATOM 737 C C . GLY A 1 92 ? 13.773 -24.156 -0.207 1 97.69 92 GLY A C 1
ATOM 738 O O . GLY A 1 92 ? 13.859 -25.281 -0.679 1 97.69 92 GLY A O 1
ATOM 739 N N . LYS A 1 93 ? 12.75 -23.828 0.512 1 98.44 93 LYS A N 1
ATOM 740 C CA . LYS A 1 93 ? 11.68 -24.75 0.86 1 98.44 93 LYS A CA 1
ATOM 741 C C . LYS A 1 93 ? 10.461 -24.547 -0.039 1 98.44 93 LYS A C 1
ATOM 743 O O . LYS A 1 93 ? 9.328 -24.812 0.368 1 98.44 93 LYS A O 1
ATOM 748 N N . GLY A 1 94 ? 10.734 -24.078 -1.236 1 98.69 94 GLY A N 1
ATOM 749 C CA . GLY A 1 94 ? 9.664 -23.781 -2.176 1 98.69 94 GLY A CA 1
ATOM 750 C C . GLY A 1 94 ? 8.789 -24.969 -2.488 1 98.69 94 GLY A C 1
ATOM 751 O O . GLY A 1 94 ? 7.562 -24.859 -2.555 1 98.69 94 GLY A O 1
ATOM 752 N N . ASP A 1 95 ? 9.383 -26.125 -2.668 1 98.81 95 ASP A N 1
ATOM 753 C CA . ASP A 1 95 ? 8.617 -27.344 -2.961 1 98.81 95 ASP A CA 1
ATOM 754 C C . ASP A 1 95 ? 7.734 -27.734 -1.778 1 98.81 95 ASP A C 1
ATOM 756 O O . ASP A 1 95 ? 6.586 -28.125 -1.962 1 98.81 95 ASP A O 1
ATOM 760 N N . ASP A 1 96 ? 8.266 -27.625 -0.582 1 98.69 96 ASP A N 1
ATOM 761 C CA . ASP A 1 96 ? 7.477 -27.891 0.616 1 98.69 96 ASP A CA 1
ATOM 762 C C . ASP A 1 96 ? 6.297 -26.938 0.733 1 98.69 96 ASP A C 1
ATOM 764 O O . ASP A 1 96 ? 5.195 -27.344 1.108 1 98.69 96 ASP A O 1
ATOM 768 N N . TYR A 1 97 ? 6.562 -25.703 0.446 1 98.81 97 TYR A N 1
ATOM 769 C CA . TYR A 1 97 ? 5.52 -24.688 0.502 1 98.81 97 TYR A CA 1
ATOM 770 C C . TYR A 1 97 ? 4.41 -24.984 -0.499 1 98.81 97 TYR A C 1
ATOM 772 O O . TYR A 1 97 ? 3.229 -24.953 -0.152 1 98.81 97 TYR A O 1
ATOM 780 N N . LEU A 1 98 ? 4.77 -25.312 -1.729 1 98.88 98 LEU A N 1
ATOM 781 C CA . LEU A 1 98 ? 3.777 -25.625 -2.752 1 98.88 98 LEU A CA 1
ATOM 782 C C . LEU A 1 98 ? 3.012 -26.891 -2.396 1 98.88 98 LEU A C 1
ATOM 784 O O . LEU A 1 98 ? 1.824 -27.016 -2.703 1 98.88 98 LEU A O 1
ATOM 788 N N . GLU A 1 99 ? 3.727 -27.828 -1.764 1 98.81 99 GLU A N 1
ATOM 789 C CA . GLU A 1 99 ? 3.039 -29.031 -1.302 1 98.81 99 GLU A CA 1
ATOM 790 C C . GLU A 1 99 ? 1.977 -28.688 -0.259 1 98.81 99 GLU A C 1
ATOM 792 O O . GLU A 1 99 ? 0.864 -29.219 -0.305 1 98.81 99 GLU A O 1
ATOM 797 N N . TYR A 1 100 ? 2.32 -27.844 0.661 1 98.81 100 TYR A N 1
ATOM 798 C CA . TYR A 1 100 ? 1.33 -27.391 1.63 1 98.81 100 TYR A CA 1
ATOM 799 C C . TYR A 1 100 ? 0.132 -26.75 0.931 1 98.81 100 TYR A C 1
ATOM 801 O O . TYR A 1 100 ? -1.018 -27.031 1.279 1 98.81 100 TYR A O 1
ATOM 809 N N . LEU A 1 101 ? 0.361 -25.859 -0.046 1 98.88 101 LEU A N 1
ATOM 810 C CA . LEU A 1 101 ? -0.721 -25.203 -0.759 1 98.88 101 LEU A CA 1
ATOM 811 C C . LEU A 1 101 ? -1.629 -26.203 -1.446 1 98.88 101 LEU A C 1
ATOM 813 O O . LEU A 1 101 ? -2.855 -26.094 -1.377 1 98.88 101 LEU A O 1
ATOM 817 N N . THR A 1 102 ? -1.065 -27.25 -2.084 1 98.75 102 THR A N 1
ATOM 818 C CA . THR A 1 102 ? -1.82 -28.062 -3.021 1 98.75 102 THR A CA 1
ATOM 819 C C . THR A 1 102 ? -2.363 -29.312 -2.33 1 98.75 102 THR A C 1
ATOM 821 O O . THR A 1 102 ? -3.385 -29.859 -2.746 1 98.75 102 THR A O 1
ATOM 824 N N . ALA A 1 103 ? -1.694 -29.734 -1.266 1 98.56 103 ALA A N 1
ATOM 825 C CA . ALA A 1 103 ? -2.094 -30.984 -0.628 1 98.56 103 ALA A CA 1
ATOM 826 C C . ALA A 1 103 ? -2.863 -30.719 0.663 1 98.56 103 ALA A C 1
ATOM 828 O O . ALA A 1 103 ? -3.57 -31.609 1.162 1 98.56 103 ALA A O 1
ATOM 829 N N . THR A 1 104 ? -2.711 -29.547 1.194 1 98.75 104 THR A N 1
ATOM 830 C CA . THR A 1 104 ? -3.369 -29.25 2.463 1 98.75 104 THR A CA 1
ATOM 831 C C . THR A 1 104 ? -4.344 -28.094 2.311 1 98.75 104 THR A C 1
ATOM 833 O O . THR A 1 104 ? -5.547 -28.25 2.51 1 98.75 104 THR A O 1
ATOM 836 N N . LEU A 1 105 ? -3.832 -26.969 1.928 1 98.88 105 LEU A N 1
ATOM 837 C CA . LEU A 1 105 ? -4.637 -25.75 1.955 1 98.88 105 LEU A CA 1
ATOM 838 C C . LEU A 1 105 ? -5.766 -25.812 0.936 1 98.88 105 LEU A C 1
ATOM 840 O O . LEU A 1 105 ? -6.938 -25.656 1.29 1 98.88 105 LEU A O 1
ATOM 844 N N . LYS A 1 106 ? -5.465 -26.031 -0.337 1 98.88 106 LYS A N 1
ATOM 845 C CA . LYS A 1 106 ? -6.477 -26 -1.389 1 98.88 106 LYS A CA 1
ATOM 846 C C . LYS A 1 106 ? -7.57 -27.031 -1.134 1 98.88 106 LYS A C 1
ATOM 848 O O . LYS A 1 106 ? -8.758 -26.719 -1.253 1 98.88 106 LYS A O 1
ATOM 853 N N . PRO A 1 107 ? -7.18 -28.312 -0.799 1 98.75 107 PRO A N 1
ATOM 854 C CA . PRO A 1 107 ? -8.25 -29.266 -0.502 1 98.75 107 PRO A CA 1
ATOM 855 C C . PRO A 1 107 ? -9.18 -28.797 0.613 1 98.75 107 PRO A C 1
ATOM 857 O O . PRO A 1 107 ? -10.398 -28.953 0.525 1 98.75 107 PRO A O 1
ATOM 860 N N . HIS A 1 108 ? -8.594 -28.188 1.646 1 98.81 108 HIS A N 1
ATOM 861 C CA . HIS A 1 108 ? -9.414 -27.641 2.723 1 98.81 108 HIS A CA 1
ATOM 862 C C . HIS A 1 108 ? -10.352 -26.562 2.207 1 98.81 108 HIS A C 1
ATOM 864 O O . HIS A 1 108 ? -11.547 -26.547 2.529 1 98.81 108 HIS A O 1
ATOM 870 N N . ILE A 1 109 ? -9.836 -25.625 1.451 1 98.81 109 ILE A N 1
ATOM 871 C CA . ILE A 1 109 ? -10.617 -24.516 0.912 1 98.81 109 ILE A CA 1
ATOM 872 C C . ILE A 1 109 ? -11.727 -25.062 0.014 1 98.81 109 ILE A C 1
ATOM 874 O O . ILE A 1 109 ? -12.875 -24.625 0.112 1 98.81 109 ILE A O 1
ATOM 878 N N . ASP A 1 110 ? -11.406 -26 -0.867 1 98.75 110 ASP A N 1
ATOM 879 C CA . ASP A 1 110 ? -12.359 -26.578 -1.813 1 98.75 110 ASP A CA 1
ATOM 880 C C . ASP A 1 110 ? -13.469 -27.328 -1.087 1 98.75 110 ASP A C 1
ATOM 882 O O . ASP A 1 110 ? -14.602 -27.406 -1.578 1 98.75 110 ASP A O 1
ATOM 886 N N . GLN A 1 111 ? -13.141 -27.875 0.025 1 98.44 111 GLN A N 1
ATOM 887 C CA . GLN A 1 111 ? -14.125 -28.625 0.798 1 98.44 111 GLN A CA 1
ATOM 888 C C . GLN A 1 111 ? -15.008 -27.688 1.615 1 98.44 111 GLN A C 1
ATOM 890 O O . GLN A 1 111 ? -16.188 -27.984 1.848 1 98.44 111 GLN A O 1
ATOM 895 N N . THR A 1 112 ? -14.516 -26.641 2.033 1 98.25 112 THR A N 1
ATOM 896 C CA . THR A 1 112 ? -15.188 -25.75 2.977 1 98.25 112 THR A CA 1
ATOM 897 C C . THR A 1 112 ? -16.047 -24.734 2.238 1 98.25 112 THR A C 1
ATOM 899 O O . THR A 1 112 ? -17.094 -24.328 2.725 1 98.25 112 THR A O 1
ATOM 902 N N . TYR A 1 113 ? -15.547 -24.219 1.104 1 98.38 113 TYR A N 1
ATOM 903 C CA . TYR A 1 113 ? -16.219 -23.141 0.39 1 98.38 113 TYR A CA 1
ATOM 904 C C . TYR A 1 113 ? -16.641 -23.594 -1.006 1 98.38 113 TYR A C 1
ATOM 906 O O . TYR A 1 113 ? -16.156 -24.594 -1.512 1 98.38 113 TYR A O 1
ATOM 914 N N . ARG A 1 114 ? -17.547 -22.828 -1.64 1 98.56 114 ARG A N 1
ATOM 915 C CA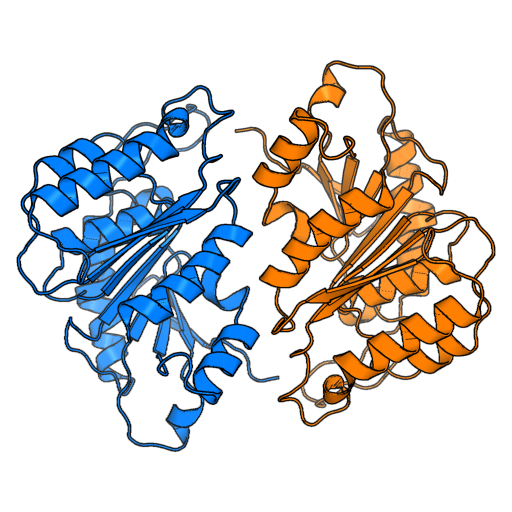 . ARG A 1 114 ? -18 -23.109 -2.994 1 98.56 114 ARG A CA 1
ATOM 916 C C . ARG A 1 114 ? -17.016 -22.594 -4.031 1 98.56 114 ARG A C 1
ATOM 918 O O . ARG A 1 114 ? -17.188 -21.516 -4.594 1 98.56 114 ARG A O 1
ATOM 925 N N . THR A 1 115 ? -16.031 -23.422 -4.309 1 98.69 115 THR A N 1
ATOM 926 C CA . THR A 1 115 ? -14.969 -23.047 -5.227 1 98.69 115 THR A CA 1
ATOM 927 C C . THR A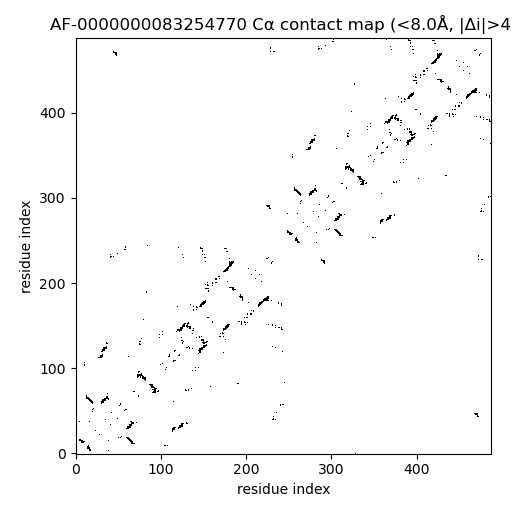 1 115 ? -15.164 -23.703 -6.586 1 98.69 115 THR A C 1
ATOM 929 O O . THR A 1 115 ? -15.766 -24.781 -6.676 1 98.69 115 THR A O 1
ATOM 932 N N . GLU A 1 116 ? -14.82 -23.016 -7.652 1 98.38 116 GLU A N 1
ATOM 933 C CA . GLU A 1 116 ? -14.43 -23.688 -8.891 1 98.38 116 GLU A CA 1
ATOM 934 C C . GLU A 1 116 ? -13.023 -24.25 -8.797 1 98.38 116 GLU A C 1
ATOM 936 O O . GLU A 1 116 ? -12.039 -23.516 -8.852 1 98.38 116 GLU A O 1
ATOM 941 N N . SER A 1 117 ? -12.867 -25.531 -8.719 1 97.81 117 SER A N 1
ATOM 942 C CA . SER A 1 117 ? -11.633 -26.125 -8.227 1 97.81 117 SER A CA 1
ATOM 943 C C . SER A 1 117 ? -10.68 -26.453 -9.375 1 97.81 117 SER A C 1
ATOM 945 O O . SER A 1 117 ? -9.516 -26.781 -9.141 1 97.81 117 SER A O 1
ATOM 947 N N . ALA A 1 118 ? -11.148 -26.359 -10.648 1 98.06 118 ALA A N 1
ATOM 948 C CA . ALA A 1 118 ? -10.289 -26.672 -11.789 1 98.06 118 ALA A CA 1
ATOM 949 C C . ALA A 1 118 ? -9.109 -25.703 -11.867 1 98.06 118 ALA A C 1
ATOM 951 O O . ALA A 1 118 ? -9.211 -24.547 -11.445 1 98.06 118 ALA A O 1
ATOM 952 N N . ALA A 1 119 ? -8.039 -26.172 -12.43 1 98.19 119 ALA A N 1
ATOM 953 C CA . ALA A 1 119 ? -6.82 -25.359 -12.562 1 98.19 119 ALA A CA 1
ATOM 954 C C . ALA A 1 119 ? -7.105 -24.047 -13.273 1 98.19 119 ALA A C 1
ATOM 956 O O . ALA A 1 119 ? -6.574 -23 -12.898 1 98.19 119 ALA A O 1
ATOM 957 N N . ALA A 1 120 ? -7.992 -24.078 -14.258 1 97.56 120 ALA A N 1
ATOM 958 C CA . ALA A 1 120 ? -8.305 -22.906 -15.07 1 97.56 120 ALA A CA 1
ATOM 959 C C . ALA A 1 120 ? -9.016 -21.828 -14.25 1 97.56 120 ALA A C 1
ATOM 961 O O . ALA A 1 120 ? -9.133 -20.688 -14.68 1 97.56 120 ALA A O 1
ATOM 962 N N . GLN A 1 121 ? -9.438 -22.219 -13.078 1 98.31 121 GLN A N 1
ATOM 963 C CA . GLN A 1 121 ? -10.148 -21.297 -12.195 1 98.31 121 GLN A CA 1
ATOM 964 C C . GLN A 1 121 ? -9.43 -21.156 -10.859 1 98.31 121 GLN A C 1
ATOM 966 O O . GLN A 1 121 ? -10.023 -20.719 -9.875 1 98.31 121 GLN A O 1
ATOM 971 N N . THR A 1 122 ? -8.195 -21.562 -10.789 1 98.81 122 THR A N 1
ATOM 972 C CA . THR A 1 122 ? -7.363 -21.469 -9.594 1 98.81 122 THR A CA 1
ATOM 973 C C . THR A 1 122 ? -6.109 -20.656 -9.875 1 98.81 122 THR A C 1
ATOM 975 O O . THR A 1 122 ? -5.316 -21 -10.75 1 98.81 122 THR A O 1
ATOM 978 N N . GLY A 1 123 ? -6.027 -19.547 -9.172 1 98.81 123 GLY A N 1
ATOM 979 C CA . GLY A 1 123 ? -4.883 -18.672 -9.359 1 98.81 123 GLY A CA 1
ATOM 980 C C . GLY A 1 123 ? -3.912 -18.688 -8.195 1 98.81 123 GLY A C 1
ATOM 981 O O . GLY A 1 123 ? -4.289 -19.047 -7.074 1 98.81 123 GLY A O 1
ATOM 982 N N . ILE A 1 124 ? -2.674 -18.391 -8.406 1 98.94 124 ILE A N 1
ATOM 983 C CA . ILE A 1 124 ? -1.629 -18.094 -7.434 1 98.94 124 ILE A CA 1
ATOM 984 C C . ILE A 1 124 ? -0.905 -16.812 -7.82 1 98.94 124 ILE A C 1
ATOM 986 O O . ILE A 1 124 ? -0.579 -16.594 -8.992 1 98.94 124 ILE A O 1
ATOM 990 N N . ILE A 1 125 ? -0.728 -15.898 -6.871 1 98.94 125 ILE A N 1
ATOM 991 C CA . ILE A 1 125 ? -0.197 -14.594 -7.234 1 98.94 125 ILE A CA 1
ATOM 992 C C . ILE A 1 125 ? 0.593 -14.016 -6.062 1 98.94 125 ILE A C 1
ATOM 994 O O . ILE A 1 125 ? 0.259 -14.258 -4.898 1 98.94 125 ILE A O 1
ATOM 998 N N . GLY A 1 126 ? 1.591 -13.273 -6.324 1 98.94 126 GLY A N 1
ATOM 999 C CA . GLY A 1 126 ? 2.381 -12.57 -5.328 1 98.94 126 GLY A CA 1
ATOM 1000 C C . GLY A 1 126 ? 3.389 -11.617 -5.938 1 98.94 126 GLY A C 1
ATOM 1001 O O . GLY A 1 126 ? 3.479 -11.492 -7.16 1 98.94 126 GLY A O 1
ATOM 1002 N N . ALA A 1 127 ? 4.121 -10.898 -5.098 1 98.88 127 ALA A N 1
ATOM 1003 C CA . ALA A 1 127 ? 5.109 -9.906 -5.523 1 98.88 127 ALA A CA 1
ATOM 1004 C C . ALA A 1 127 ? 6.504 -10.281 -5.031 1 98.88 127 ALA A C 1
ATOM 1006 O O . ALA A 1 127 ? 6.656 -10.875 -3.961 1 98.88 127 ALA A O 1
ATOM 1007 N N . SER A 1 128 ? 7.555 -9.875 -5.801 1 98.56 128 SER A N 1
ATOM 1008 C CA . SER A 1 128 ? 8.945 -10.117 -5.426 1 98.56 128 SER A CA 1
ATOM 1009 C C . SER A 1 128 ? 9.211 -11.602 -5.215 1 98.56 128 SER A C 1
ATOM 1011 O O . SER A 1 128 ? 9 -12.406 -6.125 1 98.56 128 SER A O 1
ATOM 1013 N N . PHE A 1 129 ? 9.547 -12.055 -3.992 1 98.56 129 PHE A N 1
ATOM 1014 C CA . PHE A 1 129 ? 9.695 -13.477 -3.715 1 98.56 129 PHE A CA 1
ATOM 1015 C C . PHE A 1 129 ? 8.367 -14.211 -3.891 1 98.56 129 PHE A C 1
ATOM 1017 O O . PHE A 1 129 ? 8.336 -15.336 -4.379 1 98.56 129 PHE A O 1
ATOM 1024 N N . GLY A 1 130 ? 7.262 -13.477 -3.543 1 98.88 130 GLY A N 1
ATOM 1025 C CA . GLY A 1 130 ? 5.941 -14.039 -3.764 1 98.88 130 GLY A CA 1
ATOM 1026 C C . GLY A 1 130 ? 5.617 -14.25 -5.23 1 98.88 130 GLY A C 1
ATOM 1027 O O . GLY A 1 130 ? 4.922 -15.203 -5.59 1 98.88 130 GLY A O 1
ATOM 1028 N N . GLY A 1 131 ? 6.082 -13.305 -6.055 1 98.94 131 GLY A N 1
ATOM 1029 C CA . GLY A 1 131 ? 5.957 -13.477 -7.492 1 98.94 131 GLY A CA 1
ATOM 1030 C C . GLY A 1 131 ? 6.785 -14.625 -8.031 1 98.94 131 GLY A C 1
ATOM 1031 O O . GLY A 1 131 ? 6.328 -15.375 -8.898 1 98.94 131 GLY A O 1
ATOM 1032 N N . MET A 1 132 ? 7.984 -14.789 -7.496 1 98.88 132 MET A N 1
ATOM 1033 C CA . MET A 1 132 ? 8.875 -15.859 -7.938 1 98.88 132 MET A CA 1
ATOM 1034 C C . MET A 1 132 ? 8.281 -17.234 -7.609 1 98.88 132 MET A C 1
ATOM 1036 O O . MET A 1 132 ? 8.234 -18.109 -8.469 1 98.88 132 MET A O 1
ATOM 1040 N N . ILE A 1 133 ? 7.766 -17.422 -6.387 1 98.94 133 ILE A N 1
ATOM 1041 C CA . ILE A 1 133 ? 7.211 -18.719 -6 1 98.94 133 ILE A CA 1
ATOM 1042 C C . ILE A 1 133 ? 5.941 -18.984 -6.801 1 98.94 133 ILE A C 1
ATOM 1044 O O . ILE A 1 133 ? 5.652 -20.141 -7.145 1 98.94 133 ILE A O 1
ATOM 1048 N N . SER A 1 134 ? 5.188 -17.938 -7.125 1 98.94 134 SER A N 1
ATOM 1049 C CA . SER A 1 134 ? 4.008 -18.094 -7.969 1 98.94 134 SER A CA 1
ATOM 1050 C C . SER A 1 134 ? 4.387 -18.578 -9.367 1 98.94 134 SER A C 1
ATOM 1052 O O . SER A 1 134 ? 3.754 -19.469 -9.914 1 98.94 134 SER A O 1
ATOM 1054 N N . LEU A 1 135 ? 5.438 -17.953 -9.906 1 98.81 135 LEU A N 1
ATOM 1055 C CA . LEU A 1 135 ? 5.93 -18.391 -11.211 1 98.81 135 LEU A CA 1
ATOM 1056 C C . LEU A 1 135 ? 6.477 -19.812 -11.133 1 98.81 135 LEU A C 1
ATOM 1058 O O . LEU A 1 135 ? 6.273 -20.609 -12.047 1 98.81 135 LEU A O 1
ATOM 1062 N N . TYR A 1 136 ? 7.16 -20.156 -10.062 1 98.81 136 TYR A N 1
ATOM 1063 C CA . TYR A 1 136 ? 7.668 -21.5 -9.82 1 98.81 136 TYR A CA 1
ATOM 1064 C C . TYR A 1 136 ? 6.535 -22.516 -9.812 1 98.81 136 TYR A C 1
ATOM 1066 O O . TYR A 1 136 ? 6.68 -23.625 -10.336 1 98.81 136 TYR A O 1
ATOM 1074 N N . ALA A 1 137 ? 5.422 -22.156 -9.273 1 98.69 137 ALA A N 1
ATOM 1075 C CA . ALA A 1 137 ? 4.25 -23.031 -9.203 1 98.69 137 ALA A CA 1
ATOM 1076 C C . ALA A 1 137 ? 3.746 -23.391 -10.602 1 98.69 137 ALA A C 1
ATOM 1078 O O . ALA A 1 137 ? 3.178 -24.453 -10.812 1 98.69 137 ALA A O 1
ATOM 1079 N N . ALA A 1 138 ? 3.908 -22.484 -11.57 1 97.94 138 ALA A N 1
ATOM 1080 C CA . ALA A 1 138 ? 3.51 -22.75 -12.953 1 97.94 138 ALA A CA 1
ATOM 1081 C C . ALA A 1 138 ? 4.215 -24 -13.492 1 97.94 138 ALA A C 1
ATOM 1083 O O . ALA A 1 138 ? 3.635 -24.75 -14.266 1 97.94 138 ALA A O 1
ATOM 1084 N N . PHE A 1 139 ? 5.434 -24.188 -13.047 1 97.75 139 PHE A N 1
ATOM 1085 C CA . PHE A 1 139 ? 6.238 -25.312 -13.523 1 97.75 139 PHE A CA 1
ATOM 1086 C C . PHE A 1 139 ? 5.984 -26.547 -12.68 1 97.75 139 PHE A C 1
ATOM 1088 O O . PHE A 1 139 ? 5.953 -27.672 -13.195 1 97.75 139 PHE A O 1
ATOM 1095 N N . ARG A 1 140 ? 5.719 -26.375 -11.406 1 97.88 140 ARG A N 1
ATOM 1096 C CA . ARG A 1 140 ? 5.758 -27.484 -10.461 1 97.88 140 ARG A CA 1
ATOM 1097 C C . ARG A 1 140 ? 4.363 -28.062 -10.219 1 97.88 140 ARG A C 1
ATOM 1099 O O . ARG A 1 140 ? 4.211 -29.234 -9.906 1 97.88 140 ARG A O 1
ATOM 1106 N N . LYS A 1 141 ? 3.41 -27.203 -10.289 1 98.25 141 LYS A N 1
ATOM 1107 C CA . LYS A 1 141 ? 2.043 -27.594 -9.961 1 98.25 141 LYS A CA 1
ATOM 1108 C C . LYS A 1 141 ? 1.063 -27.125 -11.039 1 98.25 141 LYS A C 1
ATOM 1110 O O . LYS A 1 141 ? 0.038 -26.516 -10.734 1 98.25 141 LYS A O 1
ATOM 1115 N N . PRO A 1 142 ? 1.33 -27.484 -12.32 1 97.12 142 PRO A N 1
ATOM 1116 C CA . PRO A 1 142 ? 0.51 -26.984 -13.43 1 97.12 142 PRO A CA 1
ATOM 1117 C C . PRO A 1 142 ? -0.916 -27.531 -13.398 1 97.12 142 PRO A C 1
ATOM 1119 O O . PRO A 1 142 ? -1.829 -26.922 -13.953 1 97.12 142 PRO A O 1
ATOM 1122 N N . ASP A 1 143 ? -1.101 -28.641 -12.781 1 96.56 143 ASP A N 1
ATOM 1123 C CA . ASP A 1 143 ? -2.422 -29.25 -12.727 1 96.56 143 ASP A CA 1
ATOM 1124 C C . ASP A 1 143 ? -3.299 -28.594 -11.664 1 96.56 143 ASP A C 1
ATOM 1126 O O . ASP A 1 143 ? -4.516 -28.797 -11.648 1 96.56 143 ASP A O 1
ATOM 1130 N N . VAL A 1 144 ? -2.686 -27.797 -10.875 1 98.38 144 VAL A N 1
ATOM 1131 C CA . VAL A 1 144 ? -3.416 -27.188 -9.766 1 98.38 144 VAL A CA 1
ATOM 1132 C C . VAL A 1 144 ? -3.654 -25.703 -10.062 1 98.38 144 VAL A C 1
ATOM 1134 O O . VAL A 1 144 ? -4.773 -25.203 -9.914 1 98.38 144 VAL A O 1
ATOM 1137 N N . PHE A 1 145 ? -2.617 -25.062 -10.484 1 98.62 145 PHE A N 1
ATOM 1138 C CA . PHE A 1 145 ? -2.697 -23.625 -10.711 1 98.62 145 PHE A CA 1
ATOM 1139 C C . PHE A 1 145 ? -2.68 -23.312 -12.203 1 98.62 145 PHE A C 1
ATOM 1141 O O . PHE A 1 145 ? -1.66 -23.5 -12.875 1 98.62 145 PHE A O 1
ATOM 1148 N N . GLY A 1 146 ? -3.771 -22.734 -12.672 1 98.25 146 GLY A N 1
ATOM 1149 C CA . GLY A 1 146 ? -3.865 -22.375 -14.078 1 98.25 146 GLY A CA 1
ATOM 1150 C C . GLY A 1 146 ? -3.705 -20.891 -14.328 1 98.25 146 GLY A C 1
ATOM 1151 O O . GLY A 1 146 ? -3.5 -20.469 -15.469 1 98.25 146 GLY A O 1
ATOM 1152 N N . ARG A 1 147 ? -3.814 -20.062 -13.344 1 98.69 147 ARG A N 1
ATOM 1153 C CA . ARG A 1 147 ? -3.688 -18.609 -13.422 1 98.69 147 ARG A CA 1
ATOM 1154 C C . ARG A 1 147 ? -2.555 -18.109 -12.531 1 98.69 147 ARG A C 1
ATOM 1156 O O . ARG A 1 147 ? -2.668 -18.141 -11.305 1 98.69 147 ARG A O 1
ATOM 1163 N N . ILE A 1 148 ? -1.486 -17.609 -13.188 1 98.81 148 ILE A N 1
ATOM 1164 C CA . ILE A 1 148 ? -0.261 -17.281 -12.469 1 98.81 148 ILE A CA 1
ATOM 1165 C C . ILE A 1 148 ? -0.025 -15.773 -12.523 1 98.81 148 ILE A C 1
ATOM 1167 O O . ILE A 1 148 ? 0.052 -15.195 -13.609 1 98.81 148 ILE A O 1
ATOM 1171 N N . GLY A 1 149 ? 0.018 -15.133 -11.406 1 98.88 149 GLY A N 1
ATOM 1172 C CA . GLY A 1 149 ? 0.411 -13.734 -11.305 1 98.88 149 GLY A CA 1
ATOM 1173 C C . GLY A 1 149 ? 1.766 -13.547 -10.648 1 98.88 149 GLY A C 1
ATOM 1174 O O . GLY A 1 149 ? 1.926 -13.805 -9.453 1 98.88 149 GLY A O 1
ATOM 1175 N N . ALA A 1 150 ? 2.719 -13.117 -11.383 1 98.94 150 ALA A N 1
ATOM 1176 C CA . ALA A 1 150 ? 4.07 -12.852 -10.891 1 98.94 150 ALA A CA 1
ATOM 1177 C C . ALA A 1 150 ? 4.398 -11.367 -10.977 1 98.94 150 ALA A C 1
ATOM 1179 O O . ALA A 1 150 ? 4.875 -10.883 -12.008 1 98.94 150 ALA A O 1
ATOM 1180 N N . LEU A 1 151 ? 4.242 -10.672 -9.875 1 98.94 151 LEU A N 1
ATOM 1181 C CA . LEU A 1 151 ? 4.449 -9.227 -9.82 1 98.94 151 LEU A CA 1
ATOM 1182 C C . LEU A 1 151 ? 5.879 -8.898 -9.398 1 98.94 151 LEU A C 1
ATOM 1184 O O . LEU A 1 151 ? 6.277 -9.195 -8.266 1 98.94 151 LEU A O 1
ATOM 1188 N N . SER A 1 152 ? 6.609 -8.32 -10.312 1 98.88 152 SER A N 1
ATOM 1189 C CA . SER A 1 152 ? 8.016 -8.016 -10.062 1 98.88 152 SER A CA 1
ATOM 1190 C C . SER A 1 152 ? 8.742 -9.219 -9.477 1 98.88 152 SER A C 1
ATOM 1192 O O . SER A 1 152 ? 9.406 -9.109 -8.438 1 98.88 152 SER A O 1
ATOM 1194 N N . PRO A 1 153 ? 8.648 -10.344 -10.133 1 98.88 153 PRO A N 1
ATOM 1195 C CA . PRO A 1 153 ? 9.227 -11.555 -9.539 1 98.88 153 PRO A CA 1
ATOM 1196 C C . PRO A 1 153 ? 10.75 -11.461 -9.383 1 98.88 153 PRO A C 1
ATOM 1198 O O . PRO A 1 153 ? 11.43 -10.906 -10.25 1 98.88 153 PRO A O 1
ATOM 1201 N N . SER A 1 154 ? 11.258 -12.031 -8.336 1 98.5 154 SER A N 1
ATOM 1202 C CA . SER A 1 154 ? 12.688 -12.039 -8.055 1 98.5 154 SER A CA 1
ATOM 1203 C C . SER A 1 154 ? 13.422 -13.055 -8.93 1 98.5 154 SER A C 1
ATOM 1205 O O . SER A 1 154 ? 14.102 -13.945 -8.422 1 98.5 154 SER A O 1
ATOM 1207 N N . VAL A 1 155 ? 13.406 -12.781 -10.195 1 98.31 155 VAL A N 1
ATOM 1208 C CA . VAL A 1 155 ? 14.016 -13.68 -11.164 1 98.31 155 VAL A CA 1
ATOM 1209 C C . VAL A 1 155 ? 15.539 -13.664 -11.016 1 98.31 155 VAL A C 1
ATOM 1211 O O . VAL A 1 155 ? 16.234 -14.562 -11.492 1 98.31 155 VAL A O 1
ATOM 1214 N N . TRP A 1 156 ? 16.062 -12.688 -10.328 1 96.94 156 TRP A N 1
ATOM 1215 C CA . TRP A 1 156 ? 17.484 -12.547 -10.086 1 96.94 156 TRP A CA 1
ATOM 1216 C C . TRP A 1 156 ? 17.984 -13.625 -9.133 1 96.94 156 TRP A C 1
ATOM 1218 O O . TRP A 1 156 ? 19.203 -13.836 -9 1 96.94 156 TRP A O 1
ATOM 1228 N N . TYR A 1 157 ? 17.047 -14.266 -8.422 1 97.62 157 TYR A N 1
ATOM 1229 C CA . TYR A 1 157 ? 17.422 -15.312 -7.484 1 97.62 157 TYR A CA 1
ATOM 1230 C C . TYR A 1 157 ? 18.312 -16.344 -8.164 1 97.62 157 TYR A C 1
ATOM 1232 O O . TYR A 1 157 ? 18.047 -16.75 -9.305 1 97.62 157 TYR A O 1
ATOM 1240 N N . GLU A 1 158 ? 19.281 -16.781 -7.402 1 95.19 158 GLU A N 1
ATOM 1241 C CA . GLU A 1 158 ? 20.297 -17.672 -7.961 1 95.19 158 GLU A CA 1
ATOM 1242 C C . GLU A 1 158 ? 19.656 -18.875 -8.656 1 95.19 158 GLU A C 1
ATOM 1244 O O . GLU A 1 158 ? 18.828 -19.562 -8.07 1 95.19 158 GLU A O 1
ATOM 1249 N N . ARG A 1 159 ? 19.953 -19.094 -9.961 1 96.94 159 ARG A N 1
ATOM 1250 C CA . ARG A 1 159 ? 19.594 -20.25 -10.789 1 96.94 159 ARG A CA 1
ATOM 1251 C C . ARG A 1 159 ? 18.156 -20.156 -11.266 1 96.94 159 ARG A C 1
ATOM 1253 O O . ARG A 1 159 ? 17.688 -21 -12.023 1 96.94 159 ARG A O 1
ATOM 1260 N N . PHE A 1 160 ? 17.422 -19.109 -10.906 1 98.56 160 PHE A N 1
ATOM 1261 C CA . PHE A 1 160 ? 16.016 -19.109 -11.258 1 98.56 160 PHE A CA 1
ATOM 1262 C C . PHE A 1 160 ? 15.812 -18.812 -12.734 1 98.56 160 PHE A C 1
ATOM 1264 O O . PHE A 1 160 ? 15 -19.438 -13.406 1 98.56 160 PHE A O 1
ATOM 1271 N N . LEU A 1 161 ? 16.562 -17.797 -13.258 1 98.62 161 LEU A N 1
ATOM 1272 C CA . LEU A 1 161 ? 16.406 -17.484 -14.672 1 98.62 161 LEU A CA 1
ATOM 1273 C C . LEU A 1 161 ? 16.812 -18.672 -15.539 1 98.62 161 LEU A C 1
ATOM 1275 O O . LEU A 1 161 ? 16.062 -19.062 -16.438 1 98.62 161 LEU A O 1
ATOM 1279 N N . PRO A 1 162 ? 17.953 -19.312 -15.297 1 98.38 162 PRO A N 1
ATOM 1280 C CA . PRO A 1 162 ? 18.266 -20.531 -16.047 1 98.38 162 PRO A CA 1
ATOM 1281 C C . PRO A 1 162 ? 17.188 -21.609 -15.914 1 98.38 162 PRO A C 1
ATOM 1283 O O . PRO A 1 162 ? 16.906 -22.312 -16.891 1 98.38 162 PRO A O 1
ATOM 1286 N N . PHE A 1 163 ? 16.641 -21.734 -14.75 1 98.44 163 PHE A N 1
ATOM 1287 C CA . PHE A 1 163 ? 15.562 -22.688 -14.531 1 98.44 163 PHE A CA 1
ATOM 1288 C C . PHE A 1 163 ? 14.391 -22.406 -15.461 1 98.44 163 PHE A C 1
ATOM 1290 O O . PHE A 1 163 ? 13.875 -23.312 -16.125 1 98.44 163 PHE A O 1
ATOM 1297 N N . VAL A 1 164 ? 13.953 -21.125 -15.57 1 98.31 164 VAL A N 1
ATOM 1298 C CA . VAL A 1 164 ? 12.844 -20.734 -16.438 1 98.31 164 VAL A CA 1
ATOM 1299 C C . VAL A 1 164 ? 13.211 -20.984 -17.891 1 98.31 164 VAL A C 1
ATOM 1301 O O . VAL A 1 164 ? 12.375 -21.438 -18.688 1 98.31 164 VAL A O 1
ATOM 1304 N N . GLN A 1 165 ? 14.422 -20.781 -18.219 1 97.69 165 GLN A N 1
ATOM 1305 C CA . GLN A 1 165 ? 14.898 -20.875 -19.609 1 97.69 165 GLN A CA 1
ATOM 1306 C C . GLN A 1 165 ? 15.031 -22.328 -20.031 1 97.69 165 GLN A C 1
ATOM 1308 O O . GLN A 1 165 ? 14.805 -22.656 -21.203 1 97.69 165 GLN A O 1
ATOM 1313 N N . GLU A 1 166 ? 15.297 -23.172 -19.062 1 97.19 166 GLU A N 1
ATOM 1314 C CA . GLU A 1 166 ? 15.727 -24.516 -19.438 1 97.19 166 GLU A CA 1
ATOM 1315 C C . GLU A 1 166 ? 14.656 -25.547 -19.109 1 97.19 166 GLU A C 1
ATOM 1317 O O . GLU A 1 166 ? 14.688 -26.656 -19.641 1 97.19 166 GLU A O 1
ATOM 1322 N N . THR A 1 167 ? 13.828 -25.234 -18.234 1 97.12 167 THR A N 1
ATOM 1323 C CA . THR A 1 167 ? 12.789 -26.188 -17.828 1 97.12 167 THR A CA 1
ATOM 1324 C C . THR A 1 167 ? 11.57 -26.062 -18.734 1 97.12 167 THR A C 1
ATOM 1326 O O . THR A 1 167 ? 11.008 -24.969 -18.875 1 97.12 167 THR A O 1
ATOM 1329 N N . PRO A 1 168 ? 11.133 -27.156 -19.328 1 95.19 168 PRO A N 1
ATOM 1330 C CA . PRO A 1 168 ? 9.93 -27.078 -20.156 1 95.19 168 PRO A CA 1
ATOM 1331 C C . PRO A 1 168 ? 8.68 -26.734 -19.359 1 95.19 168 PRO A C 1
ATOM 1333 O O . PRO A 1 168 ? 8.398 -27.359 -18.328 1 95.19 168 PRO A O 1
ATOM 1336 N N . LEU A 1 169 ? 8 -25.688 -19.75 1 93.12 169 LEU A N 1
ATOM 1337 C CA . LEU A 1 169 ? 6.707 -25.359 -19.156 1 93.12 169 LEU A CA 1
ATOM 1338 C C . LEU A 1 169 ? 5.641 -26.359 -19.562 1 93.12 169 LEU A C 1
ATOM 1340 O O . LEU A 1 169 ? 5.5 -26.672 -20.75 1 93.12 169 LEU A O 1
ATOM 1344 N N . PRO A 1 170 ? 4.949 -26.844 -18.562 1 88.06 170 PRO A N 1
ATOM 1345 C CA . PRO A 1 170 ? 3.912 -27.812 -18.922 1 88.06 170 PRO A CA 1
ATOM 1346 C C . PRO A 1 170 ? 2.797 -27.203 -19.766 1 88.06 170 PRO A C 1
ATOM 1348 O O . PRO A 1 170 ? 2.453 -26.031 -19.594 1 88.06 170 PRO A O 1
ATOM 1351 N N . GLN A 1 171 ? 2.371 -27.859 -20.797 1 76.06 171 GLN A N 1
ATOM 1352 C CA . GLN A 1 171 ? 1.277 -27.406 -21.656 1 76.06 171 GLN A CA 1
ATOM 1353 C C . GLN A 1 171 ? -0.076 -27.672 -21 1 76.06 171 GLN A C 1
ATOM 1355 O O . GLN A 1 171 ? -0.816 -28.562 -21.422 1 76.06 171 GLN A O 1
ATOM 1360 N N . ALA A 1 172 ? -0.433 -26.891 -20.016 1 79.75 172 ALA A N 1
ATOM 1361 C CA . ALA A 1 172 ? -1.614 -27.141 -19.188 1 79.75 172 ALA A CA 1
ATOM 1362 C C . ALA A 1 172 ? -2.627 -26.016 -19.328 1 79.75 172 ALA A C 1
ATOM 1364 O O . ALA A 1 172 ? -3.473 -25.812 -18.453 1 79.75 172 ALA A O 1
ATOM 1365 N N . GLY A 1 173 ? -2.459 -25.188 -20.422 1 91.69 173 GLY A N 1
ATOM 1366 C CA . GLY A 1 173 ? -3.42 -24.109 -20.641 1 91.69 173 GLY A CA 1
ATOM 1367 C C . GLY A 1 173 ? -3.32 -23 -19.609 1 91.69 173 GLY A C 1
ATOM 1368 O O . GLY A 1 173 ? -4.301 -22.297 -19.359 1 91.69 173 GLY A O 1
ATOM 1369 N N . GLN A 1 174 ? -2.162 -22.828 -19.062 1 96.5 174 GLN A N 1
ATOM 1370 C CA . GLN A 1 174 ? -1.949 -21.812 -18.031 1 96.5 174 GLN A CA 1
ATOM 1371 C C . GLN A 1 174 ? -1.9 -20.406 -18.641 1 96.5 174 GLN A C 1
ATOM 1373 O O . GLN A 1 174 ? -1.547 -20.25 -19.812 1 96.5 174 GLN A O 1
ATOM 1378 N N . LYS A 1 175 ? -2.381 -19.438 -17.922 1 98 175 LYS A N 1
ATOM 1379 C CA . LYS A 1 175 ? -2.135 -18.031 -18.188 1 98 175 LYS A CA 1
ATOM 1380 C C . LYS A 1 175 ? -1.168 -17.438 -17.172 1 98 175 LYS A C 1
ATOM 1382 O O . LYS A 1 175 ? -1.265 -17.719 -15.977 1 98 175 LYS A O 1
ATOM 1387 N N . ILE A 1 176 ? -0.22 -16.672 -17.656 1 98.62 176 ILE A N 1
ATOM 1388 C CA . ILE A 1 176 ? 0.805 -16.094 -16.797 1 98.62 176 ILE A CA 1
ATOM 1389 C C . ILE A 1 176 ? 0.847 -14.578 -16.984 1 98.62 176 ILE A C 1
ATOM 1391 O O . ILE A 1 176 ? 1.024 -14.086 -18.109 1 98.62 176 ILE A O 1
ATOM 1395 N N . TYR A 1 177 ? 0.621 -13.852 -15.938 1 98.88 177 TYR A N 1
ATOM 1396 C CA . TYR A 1 177 ? 0.795 -12.406 -15.883 1 98.88 177 TYR A CA 1
ATOM 1397 C C . TYR A 1 177 ? 2.092 -12.039 -15.164 1 98.88 177 TYR A C 1
ATOM 1399 O O . TYR A 1 177 ? 2.332 -12.477 -14.039 1 98.88 177 TYR A O 1
ATOM 1407 N N . MET A 1 178 ? 2.916 -11.297 -15.812 1 98.88 178 MET A N 1
ATOM 1408 C CA . MET A 1 178 ? 4.137 -10.766 -15.211 1 98.88 178 MET A CA 1
ATOM 1409 C C . MET A 1 178 ? 4.188 -9.25 -15.32 1 98.88 178 MET A C 1
ATOM 1411 O O . MET A 1 178 ? 3.715 -8.68 -16.312 1 98.88 178 MET A O 1
ATOM 1415 N N . SER A 1 179 ? 4.742 -8.609 -14.336 1 98.94 179 SER A N 1
ATOM 1416 C CA . SER A 1 179 ? 4.977 -7.168 -14.391 1 98.94 179 SER A CA 1
ATOM 1417 C C . SER A 1 179 ? 6.352 -6.812 -13.836 1 98.94 179 SER A C 1
ATOM 1419 O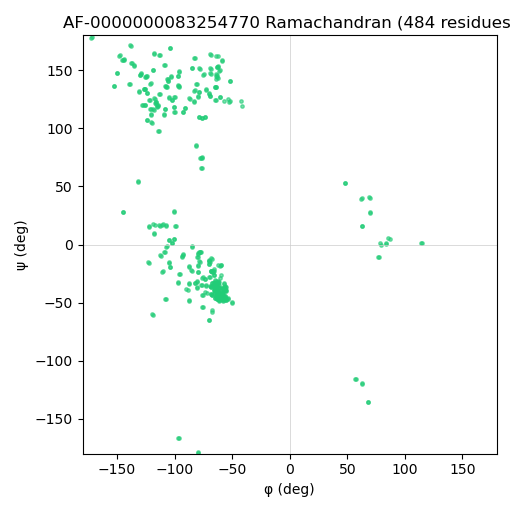 O . SER A 1 179 ? 6.953 -7.594 -13.102 1 98.94 179 SER A O 1
ATOM 1421 N N . ILE A 1 180 ? 6.871 -5.703 -14.242 1 98.94 180 ILE A N 1
ATOM 1422 C CA . ILE A 1 180 ? 8.125 -5.164 -13.727 1 98.94 180 ILE A CA 1
ATOM 1423 C C . ILE A 1 180 ? 8.117 -3.643 -13.852 1 98.94 180 ILE A C 1
ATOM 1425 O O . ILE A 1 180 ? 7.574 -3.09 -14.812 1 98.94 180 ILE A O 1
ATOM 1429 N N . GLY A 1 181 ? 8.57 -2.947 -12.82 1 98.81 181 GLY A N 1
ATOM 1430 C CA . GLY A 1 181 ? 8.859 -1.53 -12.977 1 98.81 181 GLY A CA 1
ATOM 1431 C C . GLY A 1 181 ? 10.211 -1.265 -13.617 1 98.81 181 GLY A C 1
ATOM 1432 O O . GLY A 1 181 ? 11.211 -1.875 -13.242 1 98.81 181 GLY A O 1
ATOM 1433 N N . ASN A 1 182 ? 10.266 -0.336 -14.5 1 98.38 182 ASN A N 1
ATOM 1434 C CA . ASN A 1 182 ? 11.5 -0.2 -15.273 1 98.38 182 ASN A CA 1
ATOM 1435 C C . ASN A 1 182 ? 12.594 0.492 -14.469 1 98.38 182 ASN A C 1
ATOM 1437 O O . ASN A 1 182 ? 13.75 0.531 -14.891 1 98.38 182 ASN A O 1
ATOM 1441 N N . PHE A 1 183 ? 12.273 0.997 -13.25 1 98.31 183 PHE A N 1
ATOM 1442 C CA . PHE A 1 183 ? 13.297 1.573 -12.391 1 98.31 183 PHE A CA 1
ATOM 1443 C C . PHE A 1 183 ? 13.719 0.583 -11.312 1 98.31 183 PHE A C 1
ATOM 1445 O O . PHE A 1 183 ? 14.484 0.928 -10.406 1 98.31 183 PHE A O 1
ATOM 1452 N N . GLU A 1 184 ? 13.234 -0.624 -11.328 1 98.56 184 GLU A N 1
ATOM 1453 C CA . GLU A 1 184 ? 13.594 -1.584 -10.281 1 98.56 184 GLU A CA 1
ATOM 1454 C C . GLU A 1 184 ? 15.055 -2 -10.398 1 98.56 184 GLU A C 1
ATOM 1456 O O . GLU A 1 184 ? 15.5 -2.439 -11.461 1 98.56 184 GLU A O 1
ATOM 1461 N N . GLY A 1 185 ? 15.781 -1.875 -9.297 1 96.56 185 GLY A N 1
ATOM 1462 C CA . GLY A 1 185 ? 17.156 -2.338 -9.195 1 96.56 185 GLY A CA 1
ATOM 1463 C C . GLY A 1 185 ? 18.156 -1.338 -9.727 1 96.56 185 GLY A C 1
ATOM 1464 O O . GLY A 1 185 ? 19.375 -1.565 -9.656 1 96.56 185 GLY A O 1
ATOM 1465 N N . ILE A 1 186 ? 17.703 -0.172 -10.203 1 94.81 186 ILE A N 1
ATOM 1466 C CA . ILE A 1 186 ? 18.578 0.711 -10.953 1 94.81 186 ILE A CA 1
ATOM 1467 C C . ILE A 1 186 ? 19.656 1.277 -10.016 1 94.81 186 ILE A C 1
ATOM 1469 O O . ILE A 1 186 ? 20.734 1.685 -10.469 1 94.81 186 ILE A O 1
ATOM 1473 N N . HIS A 1 187 ? 19.406 1.306 -8.719 1 92.31 187 HIS A N 1
ATOM 1474 C CA . HIS A 1 187 ? 20.375 1.882 -7.789 1 92.31 187 HIS A CA 1
ATOM 1475 C C . HIS A 1 187 ? 21.109 0.794 -7.016 1 92.31 187 HIS A C 1
ATOM 1477 O O . HIS A 1 187 ? 21.906 1.092 -6.117 1 92.31 187 HIS A O 1
ATOM 1483 N N . LYS A 1 188 ? 20.844 -0.459 -7.332 1 93.75 188 LYS A N 1
ATOM 1484 C CA . LYS A 1 188 ? 21.484 -1.575 -6.641 1 93.75 188 LYS A CA 1
ATOM 1485 C C . LYS A 1 188 ? 22.844 -1.894 -7.254 1 93.75 188 LYS A C 1
ATOM 1487 O O . LYS A 1 188 ? 23.078 -1.631 -8.438 1 93.75 188 LYS A O 1
ATOM 1492 N N . THR A 1 189 ? 23.734 -2.438 -6.398 1 92.56 189 THR A N 1
ATOM 1493 C CA . THR A 1 189 ? 25.078 -2.789 -6.871 1 92.56 189 THR A CA 1
ATOM 1494 C C . THR A 1 189 ? 25.266 -4.305 -6.875 1 92.56 189 THR A C 1
ATOM 1496 O O . THR A 1 189 ? 26.266 -4.809 -7.398 1 92.56 189 THR A O 1
ATOM 1499 N N . ASN A 1 190 ? 24.359 -5.035 -6.309 1 93 190 ASN A N 1
ATOM 1500 C CA . ASN A 1 190 ? 24.391 -6.492 -6.336 1 93 190 ASN A CA 1
ATOM 1501 C C . ASN A 1 190 ? 23.531 -7.055 -7.461 1 93 190 ASN A C 1
ATOM 1503 O O . ASN A 1 190 ? 23.156 -6.328 -8.383 1 93 190 ASN A O 1
ATOM 1507 N N . ILE A 1 191 ? 23.25 -8.352 -7.441 1 95.38 191 ILE A N 1
ATOM 1508 C CA . ILE A 1 191 ? 22.609 -9.047 -8.539 1 95.38 191 ILE A CA 1
ATOM 1509 C C . ILE A 1 191 ? 21.219 -8.469 -8.773 1 95.38 191 ILE A C 1
ATOM 1511 O O . ILE A 1 191 ? 20.625 -8.641 -9.844 1 95.38 191 ILE A O 1
ATOM 1515 N N . GLN A 1 192 ? 20.641 -7.738 -7.801 1 95.69 192 GLN A N 1
ATOM 1516 C CA . GLN A 1 192 ? 19.312 -7.148 -7.918 1 95.69 192 GLN A CA 1
ATOM 1517 C C . GLN A 1 192 ? 19.312 -6.004 -8.93 1 95.69 192 GLN A C 1
ATOM 1519 O O . GLN A 1 192 ? 18.234 -5.551 -9.352 1 95.69 192 GLN A O 1
ATOM 1524 N N . ARG A 1 193 ? 20.484 -5.543 -9.32 1 96.31 193 ARG A N 1
ATOM 1525 C CA . ARG A 1 193 ? 20.609 -4.559 -10.391 1 96.31 193 ARG A CA 1
ATOM 1526 C C . ARG A 1 193 ? 20.031 -5.102 -11.695 1 96.31 193 ARG A C 1
ATOM 1528 O O . ARG A 1 193 ? 19.688 -4.336 -12.594 1 96.31 193 ARG A O 1
ATOM 1535 N N . ASN A 1 194 ? 19.875 -6.438 -11.75 1 97.5 194 ASN A N 1
ATOM 1536 C CA . ASN A 1 194 ? 19.422 -7.098 -12.969 1 97.5 194 ASN A CA 1
ATOM 1537 C C . ASN A 1 194 ? 17.922 -7.422 -12.906 1 97.5 194 ASN A C 1
ATOM 1539 O O . ASN A 1 194 ? 17.422 -8.219 -13.703 1 97.5 194 ASN A O 1
ATOM 1543 N N . MET A 1 195 ? 17.172 -6.82 -11.992 1 97.81 195 MET A N 1
ATOM 1544 C CA . MET A 1 195 ? 15.742 -7.066 -11.844 1 97.81 195 MET A CA 1
ATOM 1545 C C . MET A 1 195 ? 15.031 -6.945 -13.188 1 97.81 195 MET A C 1
ATOM 1547 O O . MET A 1 195 ? 14.312 -7.859 -13.602 1 97.81 195 MET A O 1
ATOM 1551 N N . VAL A 1 196 ? 15.266 -5.852 -13.906 1 98.69 196 VAL A N 1
ATOM 1552 C CA . VAL A 1 196 ? 14.516 -5.516 -15.109 1 98.69 196 VAL A CA 1
ATOM 1553 C C . VAL A 1 196 ? 14.969 -6.402 -16.266 1 98.69 196 VAL A C 1
ATOM 1555 O O . VAL A 1 196 ? 14.164 -7.137 -16.859 1 98.69 196 VAL A O 1
ATOM 1558 N N . PRO A 1 197 ? 16.266 -6.465 -16.594 1 98.62 197 PRO A N 1
ATOM 1559 C CA . PRO A 1 197 ? 16.641 -7.301 -17.75 1 98.62 197 PRO A CA 1
ATOM 1560 C C . PRO A 1 197 ? 16.328 -8.781 -17.531 1 98.62 197 PRO A C 1
ATOM 1562 O O . PRO A 1 197 ? 15.961 -9.477 -18.469 1 98.62 197 PRO A O 1
ATOM 1565 N N . PHE A 1 198 ? 16.438 -9.312 -16.312 1 98.75 198 PHE A N 1
ATOM 1566 C CA . PHE A 1 198 ? 16.141 -10.711 -16.062 1 98.75 198 PHE A CA 1
ATOM 1567 C C . PHE A 1 198 ? 14.656 -10.984 -16.219 1 98.75 198 PHE A C 1
ATOM 1569 O O . PHE A 1 198 ? 14.258 -12.062 -16.656 1 98.75 198 PHE A O 1
ATOM 1576 N N . SER A 1 199 ? 13.805 -10.039 -15.805 1 98.81 199 SER A N 1
ATOM 1577 C CA . SER A 1 199 ? 12.367 -10.203 -16.016 1 98.81 199 SER A CA 1
ATOM 1578 C C . SER A 1 199 ? 12.031 -10.266 -17.5 1 98.81 199 SER A C 1
ATOM 1580 O O . SER A 1 199 ? 11.203 -11.078 -17.922 1 98.81 199 SER A O 1
ATOM 1582 N N . HIS A 1 200 ? 12.672 -9.414 -18.297 1 98.81 200 HIS A N 1
ATOM 1583 C CA . HIS A 1 200 ? 12.5 -9.469 -19.734 1 98.81 200 HIS A CA 1
ATOM 1584 C C . HIS A 1 200 ? 12.984 -10.805 -20.297 1 98.81 200 HIS A C 1
ATOM 1586 O O . HIS A 1 200 ? 12.344 -11.383 -21.188 1 98.81 200 HIS A O 1
ATOM 1592 N N . ASP A 1 201 ? 14.109 -11.273 -19.828 1 98.75 201 ASP A N 1
ATOM 1593 C CA . ASP A 1 201 ? 14.648 -12.555 -20.281 1 98.75 201 ASP A CA 1
ATOM 1594 C C . ASP A 1 201 ? 13.703 -13.703 -19.938 1 98.75 201 ASP A C 1
ATOM 1596 O O . ASP A 1 201 ? 13.516 -14.625 -20.734 1 98.75 201 ASP A O 1
ATOM 1600 N N . ALA A 1 202 ? 13.148 -13.656 -18.719 1 98.75 202 ALA A N 1
ATOM 1601 C CA . ALA A 1 202 ? 12.18 -14.68 -18.328 1 98.75 202 ALA A CA 1
ATOM 1602 C C . ALA A 1 202 ? 10.969 -14.672 -19.25 1 98.75 202 ALA A C 1
ATOM 1604 O O . ALA A 1 202 ? 10.508 -15.727 -19.688 1 98.75 202 ALA A O 1
ATOM 1605 N N . ARG A 1 203 ? 10.438 -13.43 -19.516 1 98.56 203 ARG A N 1
ATOM 1606 C CA . ARG A 1 203 ? 9.32 -13.305 -20.453 1 98.56 203 ARG A CA 1
ATOM 1607 C C . ARG A 1 203 ? 9.664 -13.922 -21.812 1 98.56 203 ARG A C 1
ATOM 1609 O O . ARG A 1 203 ? 8.883 -14.695 -22.359 1 98.56 203 ARG A O 1
ATOM 1616 N N . ARG A 1 204 ? 10.828 -13.625 -22.328 1 98.25 204 ARG A N 1
ATOM 1617 C CA . ARG A 1 204 ? 11.258 -14.148 -23.625 1 98.25 204 ARG A CA 1
ATOM 1618 C C . ARG A 1 204 ? 11.359 -15.672 -23.578 1 98.25 204 ARG A C 1
ATOM 1620 O O . ARG A 1 204 ? 11.016 -16.344 -24.547 1 98.25 204 ARG A O 1
ATOM 1627 N N . ALA A 1 205 ? 11.891 -16.188 -22.484 1 98.06 205 ALA A N 1
ATOM 1628 C CA . ALA A 1 205 ? 12.008 -17.641 -22.328 1 98.06 205 ALA A CA 1
ATOM 1629 C C . ALA A 1 205 ? 10.641 -18.312 -22.391 1 98.06 205 ALA A C 1
ATOM 1631 O O . ALA A 1 205 ? 10.477 -19.344 -23.047 1 98.06 205 ALA A O 1
ATOM 1632 N N . LEU A 1 206 ? 9.68 -17.75 -21.672 1 97.44 206 LEU A N 1
ATOM 1633 C CA . LEU A 1 206 ? 8.328 -18.281 -21.672 1 97.44 206 LEU A CA 1
ATOM 1634 C C . LEU A 1 206 ? 7.703 -18.203 -23.062 1 97.44 206 LEU A C 1
ATOM 1636 O O . LEU A 1 206 ? 7.027 -19.141 -23.5 1 97.44 206 LEU A O 1
ATOM 1640 N N . GLU A 1 207 ? 7.973 -17.109 -23.781 1 96.69 207 GLU A N 1
ATOM 1641 C CA . GLU A 1 207 ? 7.492 -16.969 -25.156 1 96.69 207 GLU A CA 1
ATOM 1642 C C . GLU A 1 207 ? 8.094 -18.031 -26.062 1 96.69 207 GLU A C 1
ATOM 1644 O O . GLU A 1 207 ? 7.391 -18.609 -26.891 1 96.69 207 GLU A O 1
ATOM 1649 N N . ARG A 1 208 ? 9.297 -18.266 -25.875 1 94.69 208 ARG A N 1
ATOM 1650 C CA . ARG A 1 208 ? 9.992 -19.234 -26.703 1 94.69 208 ARG A CA 1
ATOM 1651 C C . ARG A 1 208 ? 9.445 -20.641 -26.469 1 94.69 208 ARG A C 1
ATOM 1653 O O . ARG A 1 208 ? 9.523 -21.5 -27.344 1 94.69 208 ARG A O 1
ATOM 1660 N N . GLN A 1 209 ? 8.938 -20.797 -25.344 1 91.5 209 GLN A N 1
ATOM 1661 C CA . GLN A 1 209 ? 8.391 -22.109 -25 1 91.5 209 GLN A CA 1
ATOM 1662 C C . GLN A 1 209 ? 6.953 -22.25 -25.5 1 91.5 209 GLN A C 1
ATOM 1664 O O . GLN A 1 209 ? 6.285 -23.234 -25.219 1 91.5 209 GLN A O 1
ATOM 1669 N N . GLY A 1 210 ? 6.41 -21.234 -26.109 1 88.75 210 GLY A N 1
ATOM 1670 C CA . GLY A 1 210 ? 5.152 -21.391 -26.828 1 88.75 210 GLY A CA 1
ATOM 1671 C C . GLY A 1 210 ? 4.012 -20.609 -26.203 1 88.75 210 GLY A C 1
ATOM 1672 O O . GLY A 1 210 ? 2.861 -20.734 -26.641 1 88.75 210 GLY A O 1
ATOM 1673 N N . LEU A 1 211 ? 4.293 -19.891 -25.156 1 93.31 211 LEU A N 1
ATOM 1674 C CA . LEU A 1 211 ? 3.24 -19.062 -24.594 1 93.31 211 LEU A CA 1
ATOM 1675 C C . LEU A 1 211 ? 2.975 -17.844 -25.469 1 93.31 211 LEU A C 1
ATOM 1677 O O . LEU A 1 211 ? 3.799 -16.938 -25.531 1 93.31 211 LEU A O 1
ATOM 1681 N N . GLY A 1 212 ? 1.804 -17.828 -26.141 1 91.5 212 GLY A N 1
ATOM 1682 C CA . GLY A 1 212 ? 1.407 -16.688 -26.953 1 91.5 212 GLY A CA 1
ATOM 1683 C C . GLY A 1 212 ? 0.835 -15.539 -26.141 1 91.5 212 GLY A C 1
ATOM 1684 O O . GLY A 1 212 ? 0.732 -15.633 -24.906 1 91.5 212 GLY A O 1
ATOM 1685 N N . GLU A 1 213 ? 0.437 -14.492 -26.781 1 93.12 213 GLU A N 1
ATOM 1686 C CA . GLU A 1 213 ? -0.065 -13.273 -26.156 1 93.12 213 GLU A CA 1
ATOM 1687 C C . GLU A 1 213 ? -1.378 -13.531 -25.422 1 93.12 213 GLU A C 1
ATOM 1689 O O . GLU A 1 213 ? -1.744 -12.781 -24.516 1 93.12 213 GLU A O 1
ATOM 1694 N N . ASP A 1 214 ? -2.012 -14.547 -25.828 1 94.88 214 ASP A N 1
ATOM 1695 C CA . ASP A 1 214 ? -3.277 -14.891 -25.188 1 94.88 214 ASP A CA 1
ATOM 1696 C C . ASP A 1 214 ? -3.043 -15.578 -23.844 1 94.88 214 ASP A C 1
ATOM 1698 O O . ASP A 1 214 ? -3.961 -15.688 -23.031 1 94.88 214 ASP A O 1
ATOM 1702 N N . ARG A 1 215 ? -1.84 -16.031 -23.594 1 96.69 215 ARG A N 1
ATOM 1703 C CA . ARG A 1 215 ? -1.569 -16.812 -22.391 1 96.69 215 ARG A CA 1
ATOM 1704 C C . ARG A 1 215 ? -0.48 -16.141 -21.547 1 96.69 215 ARG A C 1
ATOM 1706 O O . ARG A 1 215 ? -0.281 -16.516 -20.391 1 96.69 215 ARG A O 1
ATOM 1713 N N . LEU A 1 216 ? 0.243 -15.211 -22.125 1 98.19 216 LEU A N 1
ATOM 1714 C CA . LEU A 1 216 ? 1.281 -14.484 -21.406 1 98.19 216 LEU A CA 1
ATOM 1715 C C . LEU A 1 216 ? 1.088 -12.977 -21.562 1 98.19 216 LEU A C 1
ATOM 1717 O O . LEU A 1 216 ? 1.056 -12.453 -22.672 1 98.19 216 LEU A O 1
ATOM 1721 N N . ARG A 1 217 ? 0.914 -12.32 -20.5 1 98.62 217 ARG A N 1
ATOM 1722 C CA . ARG A 1 217 ? 0.88 -10.859 -20.453 1 98.62 217 ARG A CA 1
ATOM 1723 C C . ARG A 1 217 ? 2.027 -10.305 -19.625 1 98.62 217 ARG A C 1
ATOM 1725 O O . ARG A 1 217 ? 2.236 -10.734 -18.484 1 98.62 217 ARG A O 1
ATOM 1732 N N . PHE A 1 218 ? 2.787 -9.5 -20.219 1 98.75 218 PHE A N 1
ATOM 1733 C CA . PHE A 1 218 ? 3.904 -8.836 -19.562 1 98.75 218 PHE A CA 1
ATOM 1734 C C . PHE A 1 218 ? 3.719 -7.324 -19.578 1 98.75 218 PHE A C 1
ATOM 1736 O O . PHE A 1 218 ? 3.664 -6.711 -20.641 1 98.75 218 PHE A O 1
ATOM 1743 N N . GLU A 1 219 ? 3.582 -6.68 -18.422 1 98.81 219 GLU A N 1
ATOM 1744 C CA . GLU A 1 219 ? 3.4 -5.234 -18.328 1 98.81 219 GLU A CA 1
ATOM 1745 C C . GLU A 1 219 ? 4.605 -4.574 -17.656 1 98.81 219 GLU A C 1
ATOM 1747 O O . GLU A 1 219 ? 5.051 -5.004 -16.594 1 98.81 219 GLU A O 1
ATOM 1752 N N . VAL A 1 220 ? 5.117 -3.57 -18.281 1 98.81 220 VAL A N 1
ATOM 1753 C CA . VAL A 1 220 ? 6.195 -2.76 -17.719 1 98.81 220 VAL A CA 1
ATOM 1754 C C . VAL A 1 220 ? 5.621 -1.467 -17.141 1 98.81 220 VAL A C 1
ATOM 1756 O O . VAL A 1 220 ? 4.941 -0.714 -17.844 1 98.81 220 VAL A O 1
ATOM 1759 N N . GLU A 1 221 ? 5.793 -1.279 -15.852 1 98.69 221 GLU A N 1
ATOM 1760 C CA . GLU A 1 221 ? 5.41 -0.031 -15.195 1 98.69 221 GLU A CA 1
ATOM 1761 C C . GLU A 1 221 ? 6.449 1.061 -15.445 1 98.69 221 GLU A C 1
ATOM 1763 O O . GLU A 1 221 ? 7.574 0.978 -14.953 1 98.69 221 GLU A O 1
ATOM 1768 N N . GLU A 1 222 ? 6.078 2.057 -16.25 1 98.38 222 GLU A N 1
ATOM 1769 C CA . GLU A 1 222 ? 6.992 3.16 -16.516 1 98.38 222 GLU A CA 1
ATOM 1770 C C . GLU A 1 222 ? 7.363 3.896 -15.234 1 98.38 222 GLU A C 1
ATOM 1772 O O . GLU A 1 222 ? 6.484 4.273 -14.453 1 98.38 222 GLU A O 1
ATOM 1777 N N . ARG A 1 223 ? 8.688 4.031 -15 1 97.5 223 ARG A N 1
ATOM 1778 C CA . ARG A 1 223 ? 9.266 4.699 -13.844 1 97.5 223 ARG A CA 1
ATOM 1779 C C . ARG A 1 223 ? 8.883 3.984 -12.547 1 97.5 223 ARG A C 1
ATOM 1781 O O . ARG A 1 223 ? 8.859 4.594 -11.477 1 97.5 223 ARG A O 1
ATOM 1788 N N . GLY A 1 224 ? 8.383 2.695 -12.695 1 98.62 224 GLY A N 1
ATOM 1789 C CA . GLY A 1 224 ? 8.016 1.907 -11.531 1 98.62 224 GLY A CA 1
ATOM 1790 C C . GLY A 1 224 ? 9.219 1.404 -10.75 1 98.62 224 GLY A C 1
ATOM 1791 O O . GLY A 1 224 ? 10.227 1.016 -11.344 1 98.62 224 GLY A O 1
ATOM 1792 N N . THR A 1 225 ? 9.164 1.554 -9.484 1 98.56 225 THR A N 1
ATOM 1793 C CA . THR A 1 225 ? 10.172 1.017 -8.578 1 98.56 225 THR A CA 1
ATOM 1794 C C . THR A 1 225 ? 9.641 -0.222 -7.859 1 98.56 225 THR A C 1
ATOM 1796 O O . THR A 1 225 ? 8.484 -0.602 -8.031 1 98.56 225 THR A O 1
ATOM 1799 N N . HIS A 1 226 ? 10.562 -0.933 -7.164 1 98.31 226 HIS A N 1
ATOM 1800 C CA . HIS A 1 226 ? 10.211 -2.145 -6.43 1 98.31 226 HIS A CA 1
ATOM 1801 C C . HIS A 1 226 ? 9.484 -1.812 -5.133 1 98.31 226 HIS A C 1
ATOM 1803 O O . HIS A 1 226 ? 10.078 -1.887 -4.051 1 98.31 226 HIS A O 1
ATOM 1809 N N . ASP A 1 227 ? 8.164 -1.403 -5.266 1 98.38 227 ASP A N 1
ATOM 1810 C CA . ASP A 1 227 ? 7.383 -0.912 -4.137 1 98.38 227 ASP A CA 1
ATOM 1811 C C . ASP A 1 227 ? 5.98 -1.518 -4.133 1 98.38 227 ASP A C 1
ATOM 1813 O O . ASP A 1 227 ? 5.43 -1.828 -5.191 1 98.38 227 ASP A O 1
ATOM 1817 N N . GLN A 1 228 ? 5.445 -1.562 -2.945 1 98.38 228 GLN A N 1
ATOM 1818 C CA . GLN A 1 228 ? 4.113 -2.113 -2.727 1 98.38 228 GLN A CA 1
ATOM 1819 C C . GLN A 1 228 ? 3.072 -1.394 -3.58 1 98.38 228 GLN A C 1
ATOM 1821 O O . GLN A 1 228 ? 2.143 -2.02 -4.098 1 98.38 228 GLN A O 1
ATOM 1826 N N . VAL A 1 229 ? 3.199 -0.098 -3.775 1 98.44 229 VAL A N 1
ATOM 1827 C CA . VAL A 1 229 ? 2.203 0.681 -4.504 1 98.44 229 VAL A CA 1
ATOM 1828 C C . VAL A 1 229 ? 2.084 0.161 -5.934 1 98.44 229 VAL A C 1
ATOM 1830 O O . VAL A 1 229 ? 0.982 0.073 -6.48 1 98.44 229 VAL A O 1
ATOM 1833 N N . PHE A 1 230 ? 3.168 -0.216 -6.496 1 98.81 230 PHE A N 1
ATOM 1834 C CA . PHE A 1 230 ? 3.125 -0.729 -7.859 1 98.81 230 PHE A CA 1
ATOM 1835 C C . PHE A 1 230 ? 2.717 -2.197 -7.875 1 98.81 230 PHE A C 1
ATOM 1837 O O . PHE A 1 230 ? 2.053 -2.652 -8.812 1 98.81 230 PHE A O 1
ATOM 1844 N N . PHE A 1 231 ? 3.117 -2.982 -6.828 1 98.88 231 PHE A N 1
ATOM 1845 C CA . PHE A 1 231 ? 2.65 -4.359 -6.711 1 98.88 231 PHE A CA 1
ATOM 1846 C C . PHE A 1 231 ? 1.128 -4.414 -6.688 1 98.88 231 PHE A C 1
ATOM 1848 O O . PHE A 1 231 ? 0.52 -5.211 -7.402 1 98.88 231 PHE A O 1
ATOM 1855 N N . VAL A 1 232 ? 0.523 -3.553 -5.93 1 98.75 232 VAL A N 1
ATOM 1856 C CA . VAL A 1 232 ? -0.924 -3.533 -5.746 1 98.75 232 VAL A CA 1
ATOM 1857 C C . VAL A 1 232 ? -1.605 -3.115 -7.047 1 98.75 232 VAL A C 1
ATOM 1859 O O . VAL A 1 232 ? -2.617 -3.701 -7.441 1 98.75 232 VAL A O 1
ATOM 1862 N N . LYS A 1 233 ? -1.055 -2.094 -7.727 1 98.44 233 LYS A N 1
ATOM 1863 C CA . LYS A 1 233 ? -1.593 -1.676 -9.016 1 98.44 233 LYS A CA 1
ATOM 1864 C C . LYS A 1 233 ? -1.631 -2.844 -10 1 98.44 233 LYS A C 1
ATOM 1866 O O . LYS A 1 233 ? -2.664 -3.105 -10.617 1 98.44 233 LYS A O 1
ATOM 1871 N N . HIS A 1 234 ? -0.605 -3.531 -10.086 1 98.81 234 HIS A N 1
ATOM 1872 C CA . HIS A 1 234 ? -0.52 -4.605 -11.07 1 98.81 234 HIS A CA 1
ATOM 1873 C C . HIS A 1 234 ? -1.251 -5.855 -10.586 1 98.81 234 HIS A C 1
ATOM 1875 O O . HIS A 1 234 ? -1.634 -6.703 -11.398 1 98.81 234 HIS A O 1
ATOM 1881 N N . PHE A 1 235 ? -1.422 -6 -9.266 1 98.94 235 PHE A N 1
ATOM 1882 C CA . PHE A 1 235 ? -2.281 -7.047 -8.727 1 98.94 235 PHE A CA 1
ATOM 1883 C C . PHE A 1 235 ? -3.691 -6.938 -9.297 1 98.94 235 PHE A C 1
ATOM 1885 O O . PHE A 1 235 ? -4.25 -7.93 -9.773 1 98.94 235 PHE A O 1
ATOM 1892 N N . VAL A 1 236 ? -4.219 -5.754 -9.352 1 98.69 236 VAL A N 1
ATOM 1893 C CA . VAL A 1 236 ? -5.562 -5.512 -9.867 1 98.69 236 VAL A CA 1
ATOM 1894 C C . VAL A 1 236 ? -5.602 -5.797 -11.367 1 98.69 236 VAL A C 1
ATOM 1896 O O . VAL A 1 236 ? -6.523 -6.453 -11.859 1 98.69 236 VAL A O 1
ATOM 1899 N N . HIS A 1 237 ? -4.578 -5.336 -12.109 1 98.44 237 HIS A N 1
ATOM 1900 C CA . HIS A 1 237 ? -4.492 -5.613 -13.539 1 98.44 237 HIS A CA 1
ATOM 1901 C C . HIS A 1 237 ? -4.422 -7.113 -13.805 1 98.44 237 HIS A C 1
ATOM 1903 O O . HIS A 1 237 ? -5.074 -7.617 -14.719 1 98.44 237 HIS A O 1
ATOM 1909 N N . ALA A 1 238 ? -3.635 -7.785 -12.984 1 98.88 238 ALA A N 1
ATOM 1910 C CA . ALA A 1 238 ? -3.43 -9.219 -13.172 1 98.88 238 ALA A CA 1
ATOM 1911 C C . ALA A 1 238 ? -4.734 -9.992 -12.992 1 98.88 238 ALA A C 1
ATOM 1913 O O . ALA A 1 238 ? -5.078 -10.844 -13.805 1 98.88 238 ALA A O 1
ATOM 1914 N N . LEU A 1 239 ? -5.461 -9.68 -11.945 1 98.75 239 LEU A N 1
ATOM 1915 C CA . LEU A 1 239 ? -6.723 -10.375 -11.688 1 98.75 239 LEU A CA 1
ATOM 1916 C C . LEU A 1 239 ? -7.684 -10.195 -12.859 1 98.75 239 LEU A C 1
ATOM 1918 O O . LEU A 1 239 ? -8.336 -11.148 -13.289 1 98.75 239 LEU A O 1
ATOM 1922 N N . ALA A 1 240 ? -7.742 -8.969 -13.391 1 98 240 ALA A N 1
ATOM 1923 C CA . ALA A 1 240 ? -8.641 -8.672 -14.5 1 98 240 ALA A CA 1
ATOM 1924 C C . ALA A 1 240 ? -8.273 -9.5 -15.734 1 98 240 ALA A C 1
ATOM 1926 O O . ALA A 1 240 ? -9.148 -10.039 -16.406 1 98 240 ALA A O 1
ATOM 1927 N N . TRP A 1 241 ? -7.008 -9.633 -15.992 1 98.25 241 TRP A N 1
ATOM 1928 C CA . TRP A 1 241 ? -6.566 -10.32 -17.203 1 98.25 241 TRP A CA 1
ATOM 1929 C C . TRP A 1 241 ? -6.621 -11.828 -17.016 1 98.25 241 TRP A C 1
ATOM 1931 O O . TRP A 1 241 ? -6.996 -12.562 -17.938 1 98.25 241 TRP A O 1
ATOM 1941 N N . LEU A 1 242 ? -6.297 -12.336 -15.828 1 98.38 242 LEU A N 1
ATOM 1942 C CA . LEU A 1 242 ? -6.176 -13.766 -15.578 1 98.38 242 LEU A CA 1
ATOM 1943 C C . LEU A 1 242 ? -7.551 -14.43 -15.531 1 98.38 242 LEU A C 1
ATOM 1945 O O . LEU A 1 242 ? -7.684 -15.609 -15.867 1 98.38 242 LEU A O 1
ATOM 1949 N N . PHE A 1 243 ? -8.562 -13.68 -15.117 1 97.25 243 PHE A N 1
ATOM 1950 C CA . PHE A 1 243 ? -9.859 -14.305 -14.898 1 97.25 243 PHE A CA 1
ATOM 1951 C C . PHE A 1 243 ? -10.914 -13.719 -15.836 1 97.25 243 PHE A C 1
ATOM 1953 O O . PHE A 1 243 ? -12.109 -13.969 -15.664 1 97.25 243 PHE A O 1
ATOM 1960 N N . GLN A 1 244 ? -10.617 -12.914 -16.828 1 85.75 244 GLN A N 1
ATOM 1961 C CA . GLN A 1 244 ? -11.523 -12.461 -17.875 1 85.75 244 GLN A CA 1
ATOM 1962 C C . GLN A 1 244 ? -12.008 -13.633 -18.719 1 85.75 244 GLN A C 1
ATOM 1964 O O . GLN A 1 244 ? -11.258 -14.578 -18.969 1 85.75 244 GLN A O 1
ATOM 1969 N N . MET B 1 1 ? 20.906 -3.961 3.156 1 41.12 1 MET B N 1
ATOM 1970 C CA . MET B 1 1 ? 20.109 -2.867 2.621 1 41.12 1 MET B CA 1
ATOM 1971 C C . MET B 1 1 ? 19.719 -1.882 3.721 1 41.12 1 MET B C 1
ATOM 1973 O O . MET B 1 1 ? 19.422 -2.285 4.844 1 41.12 1 MET B O 1
ATOM 1977 N N . ARG B 1 2 ? 20.156 -0.667 3.717 1 50.56 2 ARG B N 1
ATOM 1978 C CA . ARG B 1 2 ? 19.828 0.325 4.734 1 50.56 2 ARG B CA 1
ATOM 1979 C C . ARG B 1 2 ? 18.359 0.252 5.117 1 50.56 2 ARG B C 1
ATOM 1981 O O . ARG B 1 2 ? 17.484 0.153 4.246 1 50.56 2 ARG B O 1
ATOM 1988 N N . ARG B 1 3 ? 18.109 -0.01 6.32 1 68.5 3 ARG B N 1
ATOM 1989 C CA . ARG B 1 3 ? 16.734 0.086 6.82 1 68.5 3 ARG B CA 1
ATOM 1990 C C . ARG B 1 3 ? 16.141 1.457 6.523 1 68.5 3 ARG B C 1
ATOM 1992 O O . ARG B 1 3 ? 16.734 2.484 6.855 1 68.5 3 ARG B O 1
ATOM 1999 N N . PRO B 1 4 ? 15.031 1.403 5.879 1 86.19 4 PRO B N 1
ATOM 2000 C CA . PRO B 1 4 ? 14.43 2.678 5.473 1 86.19 4 PRO B CA 1
ATOM 2001 C C . PRO B 1 4 ? 14.102 3.582 6.656 1 86.19 4 PRO B C 1
ATOM 2003 O O . PRO B 1 4 ? 14.195 4.809 6.551 1 86.19 4 PRO B O 1
ATOM 2006 N N . PHE B 1 5 ? 13.805 3.045 7.879 1 95.62 5 PHE B N 1
ATOM 2007 C CA . PHE B 1 5 ? 13.414 3.848 9.031 1 95.62 5 PHE B CA 1
ATOM 2008 C C . PHE B 1 5 ? 14.078 3.326 10.305 1 95.62 5 PHE B C 1
ATOM 2010 O O . PHE B 1 5 ? 14.203 2.113 10.492 1 95.62 5 PHE B O 1
ATOM 2017 N N . GLN B 1 6 ? 14.539 4.199 11.102 1 96 6 GLN B N 1
ATOM 2018 C CA . GLN B 1 6 ? 14.898 3.898 12.484 1 96 6 GLN B CA 1
ATOM 2019 C C . GLN B 1 6 ? 13.766 4.254 13.438 1 96 6 GLN B C 1
ATOM 2021 O O . GLN B 1 6 ? 13.102 5.281 13.266 1 96 6 GLN B O 1
ATOM 2026 N N . SER B 1 7 ? 13.516 3.377 14.344 1 97.12 7 SER B N 1
ATOM 2027 C CA . SER B 1 7 ? 12.422 3.617 15.273 1 97.12 7 SER B CA 1
ATOM 2028 C C . SER B 1 7 ? 12.945 4 16.656 1 97.12 7 SER B C 1
ATOM 2030 O O . SER B 1 7 ? 13.977 3.488 17.094 1 97.12 7 SER B O 1
ATOM 2032 N N . ASP B 1 8 ? 12.258 4.891 17.25 1 96.69 8 ASP B N 1
ATOM 2033 C CA . ASP B 1 8 ? 12.539 5.332 18.625 1 96.69 8 ASP B CA 1
ATOM 2034 C C . ASP B 1 8 ? 11.25 5.637 19.375 1 96.69 8 ASP B C 1
ATOM 2036 O O . ASP B 1 8 ? 10.18 5.742 18.766 1 96.69 8 ASP B O 1
ATOM 2040 N N . THR B 1 9 ? 11.359 5.621 20.703 1 98.19 9 THR B N 1
ATOM 2041 C CA . THR B 1 9 ? 10.258 6.094 21.531 1 98.19 9 THR B CA 1
ATOM 2042 C C . THR B 1 9 ? 10.523 7.516 22.016 1 98.19 9 THR B C 1
ATOM 2044 O O . THR B 1 9 ? 11.492 7.766 22.734 1 98.19 9 THR B O 1
ATOM 2047 N N . ILE B 1 10 ? 9.773 8.445 21.609 1 98.25 10 ILE B N 1
ATOM 2048 C CA . ILE B 1 10 ? 9.859 9.844 22.031 1 98.25 10 ILE B CA 1
ATOM 2049 C C . ILE B 1 10 ? 8.586 10.242 22.781 1 98.25 10 ILE B C 1
ATOM 2051 O O . ILE B 1 10 ? 7.5 10.234 22.203 1 98.25 10 ILE B O 1
ATOM 2055 N N . GLY B 1 11 ? 8.75 10.625 24 1 97 11 GLY B N 1
ATOM 2056 C CA . GLY B 1 11 ? 7.566 10.695 24.859 1 97 11 GLY B CA 1
ATOM 2057 C C . GLY B 1 11 ? 6.895 9.352 25.062 1 97 11 GLY B C 1
ATOM 2058 O O . GLY B 1 11 ? 7.535 8.398 25.5 1 97 11 GLY B O 1
ATOM 2059 N N . ASP B 1 12 ? 5.688 9.266 24.656 1 96.19 12 ASP B N 1
ATOM 2060 C CA . ASP B 1 12 ? 4.938 8.031 24.875 1 96.19 12 ASP B CA 1
ATOM 2061 C C . ASP B 1 12 ? 4.621 7.344 23.547 1 96.19 12 ASP B C 1
ATOM 2063 O O . ASP B 1 12 ? 3.754 6.473 23.484 1 96.19 12 ASP B O 1
ATOM 2067 N N . ARG B 1 13 ? 5.332 7.758 22.531 1 97.81 13 ARG B N 1
ATOM 2068 C CA . ARG B 1 13 ? 4.957 7.238 21.219 1 97.81 13 ARG B CA 1
ATOM 2069 C C . ARG B 1 13 ? 6.168 6.676 20.484 1 97.81 13 ARG B C 1
ATOM 2071 O O . ARG B 1 13 ? 7.289 7.156 20.672 1 97.81 13 ARG B O 1
ATOM 2078 N N . ILE B 1 14 ? 5.84 5.652 19.719 1 98.62 14 ILE B N 1
ATOM 2079 C CA . ILE B 1 14 ? 6.84 5.137 18.797 1 98.62 14 ILE B CA 1
ATOM 2080 C C . ILE B 1 14 ? 6.918 6.039 17.562 1 98.62 14 ILE B C 1
ATOM 2082 O O . ILE B 1 14 ? 5.891 6.383 16.969 1 98.62 14 ILE B O 1
ATOM 2086 N N . VAL B 1 15 ? 8.125 6.402 17.203 1 98.75 15 VAL B N 1
ATOM 2087 C CA . VAL B 1 15 ? 8.375 7.289 16.078 1 98.75 15 VAL B CA 1
ATOM 2088 C C . VAL B 1 15 ? 9.375 6.641 15.117 1 98.75 15 VAL B C 1
ATOM 2090 O O . VAL B 1 15 ? 10.344 6.008 15.555 1 98.75 15 VAL B O 1
ATOM 2093 N N . HIS B 1 16 ? 9.07 6.684 13.859 1 98.75 16 HIS B N 1
ATOM 2094 C CA . HIS B 1 16 ? 9.938 6.199 12.797 1 98.75 16 HIS B CA 1
ATOM 2095 C C . HIS B 1 16 ? 10.602 7.355 12.047 1 98.75 16 HIS B C 1
ATOM 2097 O O . HIS B 1 16 ? 9.914 8.25 11.547 1 98.75 16 HIS B O 1
ATOM 2103 N N . ILE B 1 17 ? 11.922 7.344 11.938 1 98.69 17 ILE B N 1
ATOM 2104 C CA . ILE B 1 17 ? 12.633 8.477 11.359 1 98.69 17 ILE B CA 1
ATOM 2105 C C . ILE B 1 17 ? 13.492 7.996 10.188 1 98.69 17 ILE B C 1
ATOM 2107 O O . ILE B 1 17 ? 14.195 6.984 10.297 1 98.69 17 ILE B O 1
ATOM 2111 N N . SER B 1 18 ? 13.398 8.625 9.086 1 98.31 18 SER B N 1
ATOM 2112 C CA . SER B 1 18 ? 14.234 8.383 7.914 1 98.31 18 SER B CA 1
ATOM 2113 C C . SER B 1 18 ? 14.984 9.641 7.496 1 98.31 18 SER B C 1
ATOM 2115 O O . SER B 1 18 ? 14.375 10.695 7.281 1 98.31 18 SER B O 1
ATOM 2117 N N . LEU B 1 19 ? 16.266 9.531 7.422 1 97.25 19 LEU B N 1
ATOM 2118 C CA . LEU B 1 19 ? 17.125 10.625 6.969 1 97.25 19 LEU B CA 1
ATOM 2119 C C . LEU B 1 19 ? 17.469 10.469 5.492 1 97.25 19 LEU B C 1
ATOM 2121 O O . LEU B 1 19 ? 17.641 9.352 5.008 1 97.25 19 LEU B O 1
ATOM 2125 N N . PRO B 1 20 ? 17.578 11.602 4.77 1 95.25 20 PRO B N 1
ATOM 2126 C CA . PRO B 1 20 ? 17.953 11.492 3.357 1 95.25 20 PRO B CA 1
ATOM 2127 C C . PRO B 1 20 ? 19.391 11.023 3.16 1 95.25 20 PRO B C 1
ATOM 2129 O O . PRO B 1 20 ? 20.203 11.094 4.09 1 95.25 20 PRO B O 1
ATOM 2132 N N . GLN B 1 21 ? 19.625 10.594 1.971 1 90.75 21 GLN B N 1
ATOM 2133 C CA . GLN B 1 21 ? 20.906 9.984 1.67 1 90.75 21 GLN B CA 1
ATOM 2134 C C . GLN B 1 21 ? 22.062 10.969 1.876 1 90.75 21 GLN B C 1
ATOM 2136 O O . GLN B 1 21 ? 23.141 10.586 2.316 1 90.75 21 GLN B O 1
ATOM 2141 N N . SER B 1 22 ? 21.797 12.188 1.629 1 94.06 22 SER B N 1
ATOM 2142 C CA . SER B 1 22 ? 22.859 13.18 1.692 1 94.06 22 SER B CA 1
ATOM 2143 C C . SER B 1 22 ? 23.156 13.594 3.131 1 94.06 22 SER B C 1
ATOM 2145 O O . SER B 1 22 ? 24.141 14.289 3.4 1 94.06 22 SER B O 1
ATOM 2147 N N . TYR B 1 23 ? 22.328 13.148 4.031 1 95.25 23 TYR B N 1
ATOM 2148 C CA . TYR B 1 23 ? 22.438 13.594 5.418 1 95.25 23 TYR B CA 1
ATOM 2149 C C . TYR B 1 23 ? 23.828 13.336 5.977 1 95.25 23 TYR B C 1
ATOM 2151 O O . TYR B 1 23 ? 24.391 14.18 6.676 1 95.25 23 TYR B O 1
ATOM 2159 N N . ALA B 1 24 ? 24.406 12.195 5.617 1 92.19 24 ALA B N 1
ATOM 2160 C CA . ALA B 1 24 ? 25.719 11.82 6.16 1 92.19 24 ALA B CA 1
ATOM 2161 C C . ALA B 1 24 ? 26.844 12.547 5.426 1 92.19 24 ALA B C 1
ATOM 2163 O O . ALA B 1 24 ? 27.953 12.664 5.941 1 92.19 24 ALA B O 1
ATOM 2164 N N . GLN B 1 25 ? 26.531 13.039 4.297 1 93.5 25 GLN B N 1
ATOM 2165 C CA . GLN B 1 25 ? 27.578 13.562 3.43 1 93.5 25 GLN B CA 1
ATOM 2166 C C . GLN B 1 25 ? 27.547 15.086 3.389 1 93.5 25 GLN B C 1
ATOM 2168 O O . GLN B 1 25 ? 28.359 15.711 2.701 1 93.5 25 GLN B O 1
ATOM 2173 N N . SER B 1 26 ? 26.625 15.633 4.059 1 92.31 26 SER B N 1
ATOM 2174 C CA . SER B 1 26 ? 26.469 17.078 3.98 1 92.31 26 SER B CA 1
ATOM 2175 C C . SER B 1 26 ? 26.188 17.688 5.352 1 92.31 26 SER B C 1
ATOM 2177 O O . SER B 1 26 ? 26.031 16.953 6.336 1 92.31 26 SER B O 1
ATOM 2179 N N . GLN B 1 27 ? 26.219 18.984 5.441 1 96.12 27 GLN B N 1
ATOM 2180 C CA . GLN B 1 27 ? 25.828 19.734 6.641 1 96.12 27 GLN B CA 1
ATOM 2181 C C . GLN B 1 27 ? 24.531 20.5 6.422 1 96.12 27 GLN B C 1
ATOM 2183 O O . GLN B 1 27 ? 24.188 21.391 7.207 1 96.12 27 GLN B O 1
ATOM 2188 N N . LYS B 1 28 ? 23.906 20.031 5.391 1 96.06 28 LYS B N 1
ATOM 2189 C CA . LYS B 1 28 ? 22.656 20.688 5.031 1 96.06 28 LYS B CA 1
ATOM 2190 C C . LYS B 1 28 ? 21.578 20.406 6.074 1 96.06 28 LYS B C 1
ATOM 2192 O O . LYS B 1 28 ? 21.625 19.391 6.773 1 96.06 28 LYS B O 1
ATOM 2197 N N . ARG B 1 29 ? 20.734 21.438 6.199 1 98.25 29 ARG B N 1
ATOM 2198 C CA . ARG B 1 29 ? 19.5 21.234 6.965 1 98.25 29 ARG B CA 1
ATOM 2199 C C . ARG B 1 29 ? 18.328 20.906 6.051 1 98.25 29 ARG B C 1
ATOM 2201 O O . ARG B 1 29 ? 18.312 21.297 4.887 1 98.25 29 ARG B O 1
ATOM 2208 N N . TYR B 1 30 ? 17.406 20.141 6.512 1 98.56 30 TYR B N 1
ATOM 2209 C CA . TYR B 1 30 ? 16.375 19.578 5.656 1 98.56 30 TYR B CA 1
ATOM 2210 C C . TYR B 1 30 ? 14.984 19.922 6.184 1 98.56 30 TYR B C 1
ATOM 2212 O O . TYR B 1 30 ? 14.766 19.969 7.398 1 98.56 30 TYR B O 1
ATOM 2220 N N . PRO B 1 31 ? 14.039 20.156 5.25 1 98.75 31 PRO B N 1
ATOM 2221 C CA . PRO B 1 31 ? 12.641 20.172 5.699 1 98.75 31 PRO B CA 1
ATOM 2222 C C . PRO B 1 31 ? 12.219 18.859 6.352 1 98.75 31 PRO B C 1
ATOM 2224 O O . PRO B 1 31 ? 12.867 17.828 6.16 1 98.75 31 PRO B O 1
ATOM 2227 N N . VAL B 1 32 ? 11.195 18.891 7.156 1 98.88 32 VAL B N 1
ATOM 2228 C CA . VAL B 1 32 ? 10.719 17.734 7.891 1 98.88 32 VAL B CA 1
ATOM 2229 C C . VAL B 1 32 ? 9.234 17.5 7.613 1 98.88 32 VAL B C 1
ATOM 2231 O O . VAL B 1 32 ? 8.453 18.469 7.582 1 98.88 32 VAL B O 1
ATOM 2234 N N . VAL B 1 33 ? 8.922 16.328 7.367 1 98.94 33 VAL B N 1
ATOM 2235 C CA . VAL B 1 33 ? 7.512 15.969 7.219 1 98.94 33 VAL B CA 1
ATOM 2236 C C . VAL B 1 33 ? 7.117 14.969 8.305 1 98.94 33 VAL B C 1
ATOM 2238 O O . VAL B 1 33 ? 7.738 13.914 8.445 1 98.94 33 VAL B O 1
ATOM 2241 N N . TYR B 1 34 ? 6.152 15.312 9.094 1 98.94 34 TYR B N 1
ATOM 2242 C CA . TYR B 1 34 ? 5.555 14.43 10.094 1 98.94 34 TYR B CA 1
ATOM 2243 C C . TYR B 1 34 ? 4.371 13.672 9.516 1 98.94 34 TYR B C 1
ATOM 2245 O O . TYR B 1 34 ? 3.385 14.273 9.086 1 98.94 34 TYR B O 1
ATOM 2253 N N . MET B 1 35 ? 4.492 12.383 9.477 1 98.94 35 MET B N 1
ATOM 2254 C CA . MET B 1 35 ? 3.506 11.516 8.836 1 98.94 35 MET B CA 1
ATOM 2255 C C . MET B 1 35 ? 2.668 10.789 9.883 1 98.94 35 MET B C 1
ATOM 2257 O O . MET B 1 35 ? 3.195 10.328 10.898 1 98.94 35 MET B O 1
ATOM 2261 N N . GLN B 1 36 ? 1.385 10.664 9.602 1 98.88 36 GLN B N 1
ATOM 2262 C CA . GLN B 1 36 ? 0.488 9.898 10.469 1 98.88 36 GLN B CA 1
ATOM 2263 C C . GLN B 1 36 ? 0.556 8.406 10.156 1 98.88 36 GLN B C 1
ATOM 2265 O O . GLN B 1 36 ? 1.057 8.016 9.102 1 98.88 36 GLN B O 1
ATOM 2270 N N . ASP B 1 37 ? 0.081 7.602 11.203 1 98.56 37 ASP B N 1
ATOM 2271 C CA . ASP B 1 37 ? -0.005 6.152 11.078 1 98.56 37 ASP B CA 1
ATOM 2272 C C . ASP B 1 37 ? 1.376 5.535 10.859 1 98.56 37 ASP B C 1
ATOM 2274 O O . ASP B 1 37 ? 1.526 4.602 10.062 1 98.56 37 ASP B O 1
ATOM 2278 N N . GLY B 1 38 ? 2.373 6.094 11.586 1 98.19 38 GLY B N 1
ATOM 2279 C CA . GLY B 1 38 ? 3.725 5.574 11.453 1 98.19 38 GLY B CA 1
ATOM 2280 C C . GLY B 1 38 ? 4.34 5.848 10.094 1 98.19 38 GLY B C 1
ATOM 2281 O O . GLY B 1 38 ? 4.273 6.973 9.594 1 98.19 38 GLY B O 1
ATOM 2282 N N . ALA B 1 39 ? 4.988 4.836 9.5 1 97.25 39 ALA B N 1
ATOM 2283 C CA . ALA B 1 39 ? 5.707 5.031 8.242 1 97.25 39 ALA B CA 1
ATOM 2284 C C . ALA B 1 39 ? 4.973 4.379 7.078 1 97.25 39 ALA B C 1
ATOM 2286 O O . ALA B 1 39 ? 5.547 4.168 6.012 1 97.25 39 ALA B O 1
ATOM 2287 N N . ASP B 1 40 ? 3.705 4.051 7.266 1 96.62 40 ASP B N 1
ATOM 2288 C CA . ASP B 1 40 ? 2.965 3.229 6.312 1 96.62 40 ASP B CA 1
ATOM 2289 C C . ASP B 1 40 ? 2.961 3.867 4.926 1 96.62 40 ASP B C 1
ATOM 2291 O O . ASP B 1 40 ? 3.225 3.197 3.924 1 96.62 40 ASP B O 1
ATOM 2295 N N . LEU B 1 41 ? 2.686 5.133 4.848 1 98.06 41 LEU B N 1
ATOM 2296 C CA . LEU B 1 41 ? 2.631 5.824 3.566 1 98.06 41 LEU B CA 1
ATOM 2297 C C . LEU B 1 41 ? 3.979 5.758 2.855 1 98.06 41 LEU B C 1
ATOM 2299 O O . LEU B 1 41 ? 4.047 5.418 1.672 1 98.06 41 LEU B O 1
ATOM 2303 N N . ALA B 1 42 ? 5.008 6.02 3.582 1 98.44 42 ALA B N 1
ATOM 2304 C CA . ALA B 1 42 ? 6.344 6.09 2.992 1 98.44 42 ALA B CA 1
ATOM 2305 C C . ALA B 1 42 ? 6.895 4.695 2.711 1 98.44 42 ALA B C 1
ATOM 2307 O O . ALA B 1 42 ? 7.586 4.484 1.711 1 98.44 42 ALA B O 1
ATOM 2308 N N . TYR B 1 43 ? 6.543 3.773 3.582 1 97 43 TYR B N 1
ATOM 2309 C CA . TYR B 1 43 ? 7.043 2.412 3.416 1 97 43 TYR B CA 1
ATOM 2310 C C . TYR B 1 43 ? 6.562 1.812 2.102 1 97 43 TYR B C 1
ATOM 2312 O O . TYR B 1 43 ? 7.312 1.112 1.419 1 97 43 TYR B O 1
ATOM 2320 N N . ASP B 1 44 ? 5.398 2.115 1.668 1 97.56 44 ASP B N 1
ATOM 2321 C CA . ASP B 1 44 ? 4.766 1.503 0.504 1 97.56 44 ASP B CA 1
ATOM 2322 C C . ASP B 1 44 ? 5.312 2.092 -0.793 1 97.56 44 ASP B C 1
ATOM 2324 O O . ASP B 1 44 ? 5.008 1.6 -1.882 1 97.56 44 ASP B O 1
ATOM 2328 N N . CYS B 1 45 ? 6.133 3.1 -0.714 1 98.31 45 CYS B N 1
ATOM 2329 C CA . CYS B 1 45 ? 6.715 3.719 -1.901 1 98.31 45 CYS B CA 1
ATOM 2330 C C . CYS B 1 45 ? 8.141 4.191 -1.632 1 98.31 45 CYS B C 1
ATOM 2332 O O . CYS B 1 45 ? 8.586 5.188 -2.201 1 98.31 45 CYS B O 1
ATOM 2334 N N . PHE B 1 46 ? 8.852 3.564 -0.721 1 97.75 46 PHE B N 1
ATOM 2335 C CA . PHE B 1 46 ? 10.117 4.074 -0.211 1 97.75 46 PHE B CA 1
ATOM 2336 C C . PHE B 1 46 ? 11.156 4.156 -1.323 1 97.75 46 PHE B C 1
ATOM 2338 O O . PHE B 1 46 ? 11.883 5.148 -1.432 1 97.75 46 PHE B O 1
ATOM 2345 N N . ASN B 1 47 ? 11.305 3.096 -2.141 1 97.19 47 ASN B N 1
ATOM 2346 C CA . ASN B 1 47 ? 12.258 3.127 -3.246 1 97.19 47 ASN B CA 1
ATOM 2347 C C . ASN B 1 47 ? 11.938 4.25 -4.227 1 97.19 47 ASN B C 1
ATOM 2349 O O . ASN B 1 47 ? 12.852 4.863 -4.793 1 97.19 47 ASN B O 1
ATOM 2353 N N . LEU B 1 48 ? 10.688 4.496 -4.461 1 98.06 48 LEU B N 1
ATOM 2354 C CA . LEU B 1 48 ? 10.273 5.594 -5.328 1 98.06 48 LEU B CA 1
ATOM 2355 C C . LEU B 1 48 ? 10.703 6.938 -4.746 1 98.06 48 LEU B C 1
ATOM 2357 O O . LEU B 1 48 ? 11.25 7.781 -5.461 1 98.06 48 LEU B O 1
ATOM 2361 N N . LEU B 1 49 ? 10.477 7.145 -3.404 1 97.69 49 LEU B N 1
ATOM 2362 C CA . LEU B 1 49 ? 10.906 8.367 -2.738 1 97.69 49 LEU B CA 1
ATOM 2363 C C . LEU B 1 49 ? 12.414 8.555 -2.861 1 97.69 49 LEU B C 1
ATOM 2365 O O . LEU B 1 49 ? 12.883 9.633 -3.23 1 97.69 49 LEU B O 1
ATOM 2369 N N . GLU B 1 50 ? 13.141 7.496 -2.604 1 96.06 50 GLU B N 1
ATOM 2370 C CA . GLU B 1 50 ? 14.594 7.566 -2.676 1 96.06 50 GLU B CA 1
ATOM 2371 C C . GLU B 1 50 ? 15.062 7.949 -4.078 1 96.06 50 GLU B C 1
ATOM 2373 O O . GLU B 1 50 ? 15.953 8.781 -4.234 1 96.06 50 GLU B O 1
ATOM 2378 N N . HIS B 1 51 ? 14.461 7.324 -5.055 1 97 51 HIS B N 1
ATOM 2379 C CA . HIS B 1 51 ? 14.797 7.656 -6.434 1 97 51 HIS B CA 1
ATOM 2380 C C . HIS B 1 51 ? 14.539 9.125 -6.727 1 97 51 HIS B C 1
ATOM 2382 O O . HIS B 1 51 ? 15.383 9.812 -7.312 1 97 51 HIS B O 1
ATOM 2388 N N . LYS B 1 52 ? 13.406 9.617 -6.289 1 97.44 52 LYS B N 1
ATOM 2389 C CA . LYS B 1 52 ? 13.031 11 -6.57 1 97.44 52 LYS B CA 1
ATOM 2390 C C . LYS B 1 52 ? 13.93 11.977 -5.816 1 97.44 52 LYS B C 1
ATOM 2392 O O . LYS B 1 52 ? 14.234 13.055 -6.316 1 97.44 52 LYS B O 1
ATOM 2397 N N . PHE B 1 53 ? 14.336 11.602 -4.574 1 95.62 53 PHE B N 1
ATOM 2398 C CA . PHE B 1 53 ? 15.312 12.414 -3.85 1 95.62 53 PHE B CA 1
ATOM 2399 C C . PHE B 1 53 ? 16.641 12.469 -4.602 1 95.62 53 PHE B C 1
ATOM 2401 O O . PHE B 1 53 ? 17.188 13.547 -4.816 1 95.62 53 PHE B O 1
ATOM 2408 N N . MET B 1 54 ? 17.094 11.312 -5.082 1 93.94 54 MET B N 1
ATOM 2409 C CA . MET B 1 54 ? 18.391 11.188 -5.742 1 93.94 54 MET B CA 1
ATOM 2410 C C . MET B 1 54 ? 18.406 11.969 -7.055 1 93.94 54 MET B C 1
ATOM 2412 O O . MET B 1 54 ? 19.438 12.539 -7.426 1 93.94 54 MET B O 1
ATOM 2416 N N . THR B 1 55 ? 17.312 12.008 -7.746 1 95.31 55 THR B N 1
ATOM 2417 C CA . THR B 1 55 ? 17.266 12.625 -9.062 1 95.31 55 THR B CA 1
ATOM 2418 C C . THR B 1 55 ? 16.859 14.094 -8.953 1 95.31 55 THR B C 1
ATOM 2420 O O . THR B 1 55 ? 16.844 14.82 -9.953 1 95.31 55 THR B O 1
ATOM 2423 N N . GLY B 1 56 ? 16.469 14.508 -7.785 1 94.94 56 GLY B N 1
ATOM 2424 C CA . GLY B 1 56 ? 16.109 15.898 -7.57 1 94.94 56 GLY B CA 1
ATOM 2425 C C . GLY B 1 56 ? 14.672 16.219 -7.918 1 94.94 56 GLY B C 1
ATOM 2426 O O . GLY B 1 56 ? 14.258 17.375 -7.887 1 94.94 56 GLY B O 1
ATOM 2427 N N . GLU B 1 57 ? 13.898 15.18 -8.258 1 96.19 57 GLU B N 1
ATOM 2428 C CA . GLU B 1 57 ? 12.484 15.375 -8.562 1 96.19 57 GLU B CA 1
ATOM 2429 C C . GLU B 1 57 ? 11.695 15.734 -7.305 1 96.19 57 GLU B C 1
ATOM 2431 O O . GLU B 1 57 ? 10.633 16.359 -7.391 1 96.19 57 GLU B O 1
ATOM 2436 N N . LEU B 1 58 ? 12.125 15.312 -6.137 1 96.94 58 LEU B N 1
ATOM 2437 C CA . LEU B 1 58 ? 11.664 15.734 -4.82 1 96.94 58 LEU B CA 1
ATOM 2438 C C . LEU B 1 58 ? 12.812 16.312 -4 1 96.94 58 LEU B C 1
ATOM 2440 O O . LEU B 1 58 ? 13.945 15.844 -4.102 1 96.94 58 LEU B O 1
ATOM 2444 N N . PRO B 1 59 ? 12.547 17.391 -3.299 1 95.5 59 PRO B N 1
ATOM 2445 C CA . PRO B 1 59 ? 13.586 17.781 -2.346 1 95.5 59 PRO B CA 1
ATOM 2446 C C . PRO B 1 59 ? 13.805 16.734 -1.256 1 95.5 59 PRO B C 1
ATOM 2448 O O . PRO B 1 59 ? 12.867 16.047 -0.859 1 95.5 59 PRO B O 1
ATOM 2451 N N . GLU B 1 60 ? 14.992 16.609 -0.844 1 96.75 60 GLU B N 1
ATOM 2452 C CA . GLU B 1 60 ? 15.273 15.695 0.25 1 96.75 60 GLU B CA 1
ATOM 2453 C C . GLU B 1 60 ? 14.586 16.141 1.536 1 96.75 60 GLU B C 1
ATOM 2455 O O . GLU B 1 60 ? 14.602 17.312 1.883 1 96.75 60 GLU B O 1
ATOM 2460 N N . LEU B 1 61 ? 14.008 15.219 2.188 1 98.31 61 LEU B N 1
ATOM 2461 C CA . LEU B 1 61 ? 13.227 15.453 3.396 1 98.31 61 LEU B CA 1
ATOM 2462 C C . LEU B 1 61 ? 13.656 14.508 4.516 1 98.31 61 LEU B C 1
ATOM 2464 O O . LEU B 1 61 ? 14.094 13.383 4.254 1 98.31 61 LEU B O 1
ATOM 2468 N N . ILE B 1 62 ? 13.594 14.984 5.711 1 98.5 62 ILE B N 1
ATOM 2469 C CA . ILE B 1 62 ? 13.516 14.078 6.855 1 98.5 62 ILE B CA 1
ATOM 2470 C C . ILE B 1 62 ? 12.07 13.648 7.066 1 98.5 62 ILE B C 1
ATOM 2472 O O . ILE B 1 62 ? 11.172 14.484 7.156 1 98.5 62 ILE B O 1
ATOM 2476 N N . LEU B 1 63 ? 11.852 12.352 7.051 1 98.81 63 LEU B N 1
ATOM 2477 C CA . LEU B 1 63 ? 10.516 11.797 7.262 1 98.81 63 LEU B CA 1
ATOM 2478 C C . LEU B 1 63 ? 10.359 11.289 8.688 1 98.81 63 LEU B C 1
ATOM 2480 O O . LEU B 1 63 ? 11.188 10.516 9.172 1 98.81 63 LEU B O 1
ATOM 2484 N N . VAL B 1 64 ? 9.328 11.742 9.344 1 98.94 64 VAL B N 1
ATOM 2485 C CA . VAL B 1 64 ? 9.047 11.344 10.719 1 98.94 64 VAL B CA 1
ATOM 2486 C C . VAL B 1 64 ? 7.637 10.758 10.805 1 98.94 64 VAL B C 1
ATOM 2488 O O . VAL B 1 64 ? 6.645 11.484 10.688 1 98.94 64 VAL B O 1
ATOM 2491 N N . GLY B 1 65 ? 7.59 9.484 10.969 1 98.88 65 GLY B N 1
ATOM 2492 C CA . GLY B 1 65 ? 6.309 8.82 11.125 1 98.88 65 GLY B CA 1
ATOM 2493 C C . GLY B 1 65 ? 5.938 8.562 12.578 1 98.88 65 GLY B C 1
ATOM 2494 O O . GLY B 1 65 ? 6.766 8.086 13.359 1 98.88 65 GLY B O 1
ATOM 2495 N N . ILE B 1 66 ? 4.68 8.812 12.961 1 98.88 66 ILE B N 1
ATOM 2496 C CA . ILE B 1 66 ? 4.254 8.711 14.352 1 98.88 66 ILE B CA 1
ATOM 2497 C C . ILE B 1 66 ? 3.193 7.625 14.484 1 98.88 66 ILE B C 1
ATOM 2499 O O . ILE B 1 66 ? 2.16 7.668 13.812 1 98.88 66 ILE B O 1
ATOM 2503 N N . GLU B 1 67 ? 3.395 6.711 15.312 1 98.69 67 GLU B N 1
ATOM 2504 C CA . GLU B 1 67 ? 2.334 5.773 15.656 1 98.69 67 GLU B CA 1
ATOM 2505 C C . GLU B 1 67 ? 1.358 6.383 16.656 1 98.69 67 GLU B C 1
ATOM 2507 O O . GLU B 1 67 ? 1.772 6.93 17.688 1 98.69 67 GLU B O 1
ATOM 2512 N N . PRO B 1 68 ? 0.094 6.332 16.328 1 98.25 68 PRO B N 1
ATOM 2513 C CA . PRO B 1 68 ? -0.856 6.785 17.344 1 98.25 68 PRO B CA 1
ATOM 2514 C C . PRO B 1 68 ? -0.934 5.836 18.531 1 98.25 68 PRO B C 1
ATOM 2516 O O . PRO B 1 68 ? -0.634 4.648 18.406 1 98.25 68 PRO B O 1
ATOM 2519 N N . LEU B 1 69 ? -1.26 6.328 19.719 1 97.75 69 LEU B N 1
ATOM 2520 C CA . LEU B 1 69 ? -1.585 5.457 20.844 1 97.75 69 LEU B CA 1
ATOM 2521 C C . LEU B 1 69 ? -2.926 4.766 20.625 1 97.75 69 LEU B C 1
ATOM 2523 O O . LEU B 1 69 ? -2.996 3.533 20.609 1 97.75 69 LEU B O 1
ATOM 2527 N N . ILE B 1 70 ? -3.947 5.457 20.578 1 96.56 70 ILE B N 1
ATOM 2528 C CA . ILE B 1 70 ? -5.277 5.062 20.125 1 96.56 70 ILE B CA 1
ATOM 2529 C C . ILE B 1 70 ? -5.703 5.93 18.953 1 96.56 70 ILE B C 1
ATOM 2531 O O . ILE B 1 70 ? -6.043 7.105 19.125 1 96.56 70 ILE B O 1
ATOM 2535 N N . ARG B 1 71 ? -5.668 5.355 17.75 1 96.81 71 ARG B N 1
ATOM 2536 C CA . ARG B 1 71 ? -5.828 6.078 16.5 1 96.81 71 ARG B CA 1
ATOM 2537 C C . ARG B 1 71 ? -7.113 6.898 16.5 1 96.81 71 ARG B C 1
ATOM 2539 O O . ARG B 1 71 ? -7.098 8.086 16.172 1 96.81 71 ARG B O 1
ATOM 2546 N N . ASN B 1 72 ? -8.273 6.309 16.938 1 95.69 72 ASN B N 1
ATOM 2547 C CA . ASN B 1 72 ? -9.57 6.969 16.906 1 95.69 72 ASN B CA 1
ATOM 2548 C C . ASN B 1 72 ? -9.633 8.133 17.891 1 95.69 72 ASN B C 1
ATOM 2550 O O . ASN B 1 72 ? -10.445 9.039 17.75 1 95.69 72 ASN B O 1
ATOM 2554 N N . ASP B 1 73 ? -8.797 8.109 18.891 1 97.44 73 ASP B N 1
ATOM 2555 C CA . ASP B 1 73 ? -8.734 9.195 19.875 1 97.44 73 ASP B CA 1
ATOM 2556 C C . ASP B 1 73 ? -7.777 10.289 19.406 1 97.44 73 ASP B C 1
ATOM 2558 O O . ASP B 1 73 ? -8.148 11.461 19.344 1 97.44 73 ASP B O 1
ATOM 2562 N N . ASP B 1 74 ? -6.605 9.883 18.984 1 98.38 74 ASP B N 1
ATOM 2563 C CA . ASP B 1 74 ? -5.516 10.797 18.656 1 98.38 74 ASP B CA 1
ATOM 2564 C C . ASP B 1 74 ? -5.863 11.656 17.438 1 98.38 74 ASP B C 1
ATOM 2566 O O . ASP B 1 74 ? -5.453 12.812 17.344 1 98.38 74 ASP B O 1
ATOM 2570 N N . TYR B 1 75 ? -6.648 11.078 16.5 1 98.69 75 TYR B N 1
ATOM 2571 C CA . TYR B 1 75 ? -6.797 11.734 15.203 1 98.69 75 TYR B CA 1
ATOM 2572 C C . TYR B 1 75 ? -8.133 12.461 15.109 1 98.69 75 TYR B C 1
ATOM 2574 O O . TYR B 1 75 ? -8.445 13.062 14.086 1 98.69 75 TYR B O 1
ATOM 2582 N N . THR B 1 76 ? -8.961 12.438 16.188 1 98.5 76 THR B N 1
ATOM 2583 C CA . THR B 1 76 ? -10.25 13.125 16.141 1 98.5 76 THR B CA 1
ATOM 2584 C C . THR B 1 76 ? -10.219 14.375 17.016 1 98.5 76 THR B C 1
ATOM 2586 O O . THR B 1 76 ? -9.703 14.344 18.125 1 98.5 76 THR B O 1
ATOM 2589 N N . PRO B 1 77 ? -10.766 15.461 16.5 1 98.38 77 PRO B N 1
ATOM 2590 C CA . PRO B 1 77 ? -10.633 16.75 17.172 1 98.38 77 PRO B CA 1
ATOM 2591 C C . PRO B 1 77 ? -11.477 16.844 18.438 1 98.38 77 PRO B C 1
ATOM 2593 O O . PRO B 1 77 ? -11.102 17.547 19.375 1 98.38 77 PRO B O 1
ATOM 2596 N N . TRP B 1 78 ? -12.648 16.281 18.516 1 98.31 78 TRP B N 1
ATOM 2597 C CA . TRP B 1 78 ? -13.578 16.25 19.641 1 98.31 78 TRP B CA 1
ATOM 2598 C C . TRP B 1 78 ? -14.32 14.922 19.703 1 98.31 78 TRP B C 1
ATOM 2600 O O . TRP B 1 78 ? -14.297 14.148 18.75 1 98.31 78 TRP B O 1
ATOM 2610 N N . PRO B 1 79 ? -14.859 14.586 20.891 1 97.25 79 PRO B N 1
ATOM 2611 C CA . PRO B 1 79 ? -15.539 13.297 21.016 1 97.25 79 PRO B CA 1
ATOM 2612 C C . PRO B 1 79 ? -16.781 13.195 20.125 1 97.25 79 PRO B C 1
ATOM 2614 O O . PRO B 1 79 ? -17.453 14.195 19.875 1 97.25 79 PRO B O 1
ATOM 2617 N N . ALA B 1 80 ? -17.031 12.023 19.547 1 95.38 80 ALA B N 1
ATOM 2618 C CA . ALA B 1 80 ? -18.234 11.688 18.797 1 95.38 80 ALA B CA 1
ATOM 2619 C C . ALA B 1 80 ? -18.594 10.211 18.953 1 95.38 80 ALA B C 1
ATOM 2621 O O . ALA B 1 80 ? -17.75 9.406 19.359 1 95.38 80 ALA B O 1
ATOM 2622 N N . LYS B 1 81 ? -19.812 9.852 18.625 1 91.88 81 LYS B N 1
ATOM 2623 C CA . LYS B 1 81 ? -20.266 8.469 18.688 1 91.88 81 LYS B CA 1
ATOM 2624 C C . LYS B 1 81 ? -19.766 7.672 17.484 1 91.88 81 LYS B C 1
ATOM 2626 O O . LYS B 1 81 ? -19.578 8.234 16.391 1 91.88 81 LYS B O 1
ATOM 2631 N N . SER B 1 82 ? -19.609 6.367 17.75 1 89.12 82 SER B N 1
ATOM 2632 C CA . SER B 1 82 ? -19.25 5.48 16.656 1 89.12 82 SER B CA 1
ATOM 2633 C C . SER B 1 82 ? -20.312 5.48 15.57 1 89.12 82 SER B C 1
ATOM 2635 O O . SER B 1 82 ? -21.516 5.613 15.867 1 89.12 82 SER B O 1
ATOM 2637 N N . LEU B 1 83 ? -19.906 5.273 14.305 1 84.44 83 LEU B N 1
ATOM 2638 C CA . LEU B 1 83 ? -20.828 5.312 13.18 1 84.44 83 LEU B CA 1
ATOM 2639 C C . LEU B 1 83 ? -21.734 4.09 13.18 1 84.44 83 LEU B C 1
ATOM 2641 O O . LEU B 1 83 ? -22.906 4.176 12.773 1 84.44 83 LEU B O 1
ATOM 2645 N N . THR B 1 84 ? -21.219 2.924 13.453 1 77.44 84 THR B N 1
ATOM 2646 C CA . THR B 1 84 ? -21.969 1.683 13.305 1 77.44 84 THR B CA 1
ATOM 2647 C C . THR B 1 84 ? -22.328 1.102 14.672 1 77.44 84 THR B C 1
ATOM 2649 O O . THR B 1 84 ? -23.109 0.156 14.758 1 77.44 84 THR B O 1
ATOM 2652 N N . GLY B 1 85 ? -21.844 1.669 15.711 1 73.75 85 GLY B N 1
ATOM 2653 C CA . GLY B 1 85 ? -22.078 1.141 17.047 1 73.75 85 GLY B CA 1
ATOM 2654 C C . GLY B 1 85 ? -21.234 -0.074 17.359 1 73.75 85 GLY B C 1
ATOM 2655 O O . GLY B 1 85 ? -21.188 -0.524 18.516 1 73.75 85 GLY B O 1
ATOM 2656 N N . THR B 1 86 ? -20.547 -0.699 16.438 1 70.75 86 THR B N 1
ATOM 2657 C CA . THR B 1 86 ? -19.766 -1.914 16.594 1 70.75 86 THR B CA 1
ATOM 2658 C C . THR B 1 86 ? -18.344 -1.583 17.047 1 70.75 86 THR B C 1
ATOM 2660 O O . THR B 1 86 ? -17.641 -2.441 17.594 1 70.75 86 THR B O 1
ATOM 2663 N N . TYR B 1 87 ? -17.953 -0.352 16.859 1 76.12 87 TYR B N 1
ATOM 2664 C CA . TYR B 1 87 ? -16.609 0.089 17.25 1 76.12 87 TYR B CA 1
ATOM 2665 C C . TYR B 1 87 ? -16.688 1.092 18.391 1 76.12 87 TYR B C 1
ATOM 2667 O O . TYR B 1 87 ? -17.75 1.628 18.688 1 76.12 87 TYR B O 1
ATOM 2675 N N . ALA B 1 88 ? -15.625 1.33 19.062 1 83.88 88 ALA B N 1
ATOM 2676 C CA . ALA B 1 88 ? -15.547 2.305 20.156 1 83.88 88 ALA B CA 1
ATOM 2677 C C . ALA B 1 88 ? -15.836 3.715 19.641 1 83.88 88 ALA B C 1
ATOM 2679 O O . ALA B 1 88 ? -15.633 4.008 18.469 1 83.88 88 ALA B O 1
ATOM 2680 N N . ASP B 1 89 ? -16.297 4.488 20.547 1 90.62 89 ASP B N 1
ATOM 2681 C CA . ASP B 1 89 ? -16.5 5.906 20.25 1 90.62 89 ASP B CA 1
ATOM 2682 C C . ASP B 1 89 ? -15.164 6.59 19.953 1 90.62 89 ASP B C 1
ATOM 2684 O O . ASP B 1 89 ? -14.102 6.055 20.25 1 90.62 89 ASP B O 1
ATOM 2688 N N . PHE B 1 90 ? -15.289 7.727 19.328 1 93.5 90 PHE B N 1
ATOM 2689 C CA . PHE B 1 90 ? -14.117 8.562 19.078 1 93.5 90 PHE B CA 1
ATOM 2690 C C . PHE B 1 90 ? -13.781 9.398 20.297 1 93.5 90 PHE B C 1
ATOM 2692 O O . PHE B 1 90 ? -14.648 10.062 20.875 1 93.5 90 PHE B O 1
ATOM 2699 N N . GLY B 1 91 ? -12.547 9.414 20.672 1 95 91 GLY B N 1
ATOM 2700 C CA . GLY B 1 91 ? -12.156 10.016 21.938 1 95 91 GLY B CA 1
ATOM 2701 C C . GLY B 1 91 ? -11.93 11.516 21.844 1 95 91 GLY B C 1
ATOM 2702 O O . GLY B 1 91 ? -11.992 12.219 22.859 1 95 91 GLY B O 1
ATOM 2703 N N . GLY B 1 92 ? -11.641 12.016 20.641 1 97.69 92 GLY B N 1
ATOM 2704 C CA . GLY B 1 92 ? -11.523 13.445 20.453 1 97.69 92 GLY B CA 1
ATOM 2705 C C . GLY B 1 92 ? -10.297 14.047 21.109 1 97.69 92 GLY B C 1
ATOM 2706 O O . GLY B 1 92 ? -10.367 15.125 21.703 1 97.69 92 GLY B O 1
ATOM 2707 N N . LYS B 1 93 ? -9.172 13.406 21.062 1 98.44 93 LYS B N 1
ATOM 2708 C CA . LYS B 1 93 ? -7.953 13.867 21.734 1 98.44 93 LYS B CA 1
ATOM 2709 C C . LYS B 1 93 ? -7.012 14.547 20.734 1 98.44 93 LYS B C 1
ATOM 2711 O O . LYS B 1 93 ? -5.793 14.539 20.922 1 98.44 93 LYS B O 1
ATOM 2716 N N . GLY B 1 94 ? -7.609 15.109 19.719 1 98.69 94 GLY B N 1
ATOM 2717 C CA . GLY B 1 94 ? -6.832 15.734 18.656 1 98.69 94 GLY B CA 1
ATOM 2718 C C . GLY B 1 94 ? -5.93 16.844 19.156 1 98.69 94 GLY B C 1
ATOM 2719 O O . GLY B 1 94 ? -4.777 16.953 18.734 1 98.69 94 GLY B O 1
ATOM 2720 N N . ASP B 1 95 ? -6.426 17.672 20.062 1 98.81 95 ASP B N 1
ATOM 2721 C CA . ASP B 1 95 ? -5.625 18.75 20.609 1 98.81 95 ASP B CA 1
ATOM 2722 C C . ASP B 1 95 ? -4.449 18.219 21.422 1 98.81 95 ASP B C 1
ATOM 2724 O O . ASP B 1 95 ? -3.34 18.75 21.344 1 98.81 95 ASP B O 1
ATOM 2728 N N . ASP B 1 96 ? -4.688 17.203 22.188 1 98.69 96 ASP B N 1
ATOM 2729 C CA . ASP B 1 96 ? -3.615 16.562 22.953 1 98.69 96 ASP B CA 1
ATOM 2730 C C . ASP B 1 96 ? -2.553 15.984 22.016 1 98.69 96 ASP B C 1
ATOM 2732 O O . ASP B 1 96 ? -1.354 16.094 22.297 1 98.69 96 ASP B O 1
ATOM 2736 N N . TYR B 1 97 ? -3.008 15.375 20.984 1 98.81 97 TYR B N 1
ATOM 2737 C CA . TYR B 1 97 ? -2.1 14.781 20.016 1 98.81 97 TYR B CA 1
ATOM 2738 C C . TYR B 1 97 ? -1.234 15.852 19.359 1 98.81 97 TYR B C 1
ATOM 2740 O O . TYR B 1 97 ? -0.013 15.703 19.266 1 98.81 97 TYR B O 1
ATOM 2748 N N . LEU B 1 98 ? -1.836 16.953 18.938 1 98.88 98 LEU B N 1
ATOM 2749 C CA . LEU B 1 98 ? -1.088 18.031 18.297 1 98.88 98 LEU B CA 1
ATOM 2750 C C . LEU B 1 98 ? -0.125 18.672 19.297 1 98.88 98 LEU B C 1
ATOM 2752 O O . LEU B 1 98 ? 0.961 19.125 18.922 1 98.88 98 LEU B O 1
ATOM 2756 N N . GLU B 1 99 ? -0.557 18.719 20.547 1 98.75 99 GLU B N 1
ATOM 2757 C CA . GLU B 1 99 ? 0.348 19.234 21.578 1 98.75 99 GLU B CA 1
ATOM 2758 C C . GLU B 1 99 ? 1.583 18.344 21.719 1 98.75 99 GLU B C 1
ATOM 2760 O O . GLU B 1 99 ? 2.705 18.844 21.812 1 98.75 99 GLU B O 1
ATOM 2765 N N . TYR B 1 100 ? 1.378 17.078 21.719 1 98.81 100 TYR B N 1
ATOM 2766 C CA . TYR B 1 100 ? 2.514 16.156 21.734 1 98.81 100 TYR B CA 1
ATOM 2767 C C . TYR B 1 100 ? 3.438 16.406 20.547 1 98.81 100 TYR B C 1
ATOM 2769 O O . TYR B 1 100 ? 4.66 16.453 20.703 1 98.81 100 TYR B O 1
ATOM 2777 N N . LEU B 1 101 ? 2.881 16.531 19.344 1 98.88 101 LEU B N 1
ATOM 2778 C CA . LEU B 1 101 ? 3.684 16.766 18.141 1 98.88 101 LEU B CA 1
ATOM 2779 C C . LEU B 1 101 ? 4.508 18.031 18.266 1 98.88 101 LEU B C 1
ATOM 2781 O O . LEU B 1 101 ? 5.695 18.047 17.938 1 98.88 101 LEU B O 1
ATOM 2785 N N . THR B 1 102 ? 3.928 19.109 18.781 1 98.75 102 THR B N 1
ATOM 2786 C CA . THR B 1 102 ? 4.52 20.438 18.656 1 98.75 102 THR B CA 1
ATOM 2787 C C . THR B 1 102 ? 5.344 20.797 19.891 1 98.75 102 THR B C 1
ATOM 2789 O O . THR B 1 102 ? 6.293 21.578 19.812 1 98.75 102 THR B O 1
ATOM 2792 N N . ALA B 1 103 ? 5 20.188 21.016 1 98.56 103 ALA B N 1
ATOM 2793 C CA . ALA B 1 103 ? 5.672 20.562 22.25 1 98.56 103 ALA B CA 1
ATOM 2794 C C . ALA B 1 103 ? 6.695 19.516 22.672 1 98.56 103 ALA B C 1
ATOM 2796 O O . ALA B 1 103 ? 7.59 19.781 23.469 1 98.56 103 ALA B O 1
ATOM 2797 N N . THR B 1 104 ? 6.551 18.328 22.141 1 98.75 104 THR B N 1
ATOM 2798 C CA . THR B 1 104 ? 7.453 17.25 22.547 1 98.75 104 THR B CA 1
ATOM 2799 C C . THR B 1 104 ? 8.227 16.719 21.344 1 98.75 104 THR B C 1
ATOM 2801 O O . THR B 1 104 ? 9.461 16.812 21.312 1 98.75 104 THR B O 1
ATOM 2804 N N . LEU B 1 105 ? 7.527 16.234 20.391 1 98.88 105 LEU B N 1
ATOM 2805 C CA . LEU B 1 105 ? 8.172 15.508 19.297 1 98.88 105 LEU B CA 1
ATOM 2806 C C . LEU B 1 105 ? 9.031 16.453 18.469 1 98.88 105 LEU B C 1
ATOM 2808 O O . LEU B 1 105 ? 10.234 16.203 18.297 1 98.88 105 LEU B O 1
ATOM 2812 N N . LYS B 1 106 ? 8.453 17.516 17.906 1 98.88 106 LYS B N 1
ATOM 2813 C CA . LYS B 1 106 ? 9.18 18.391 17 1 98.88 106 LYS B CA 1
ATOM 2814 C C . LYS B 1 106 ? 10.414 18.984 17.672 1 98.88 106 LYS B C 1
ATOM 2816 O O . LYS B 1 106 ? 11.5 19.016 17.094 1 98.88 106 LYS B O 1
ATOM 2821 N N . PRO B 1 107 ? 10.258 19.547 18.938 1 98.75 107 PRO B N 1
ATOM 2822 C CA . PRO B 1 107 ? 11.461 20.062 19.578 1 98.75 107 PRO B CA 1
ATOM 2823 C C . PRO B 1 107 ? 12.57 19.016 19.688 1 98.75 107 PRO B C 1
ATOM 2825 O O . PRO B 1 107 ? 13.742 19.312 19.484 1 98.75 107 PRO B O 1
ATOM 2828 N N . HIS B 1 108 ? 12.18 17.766 20.016 1 98.75 108 HIS B N 1
ATOM 2829 C CA . HIS B 1 108 ? 13.172 16.703 20.078 1 98.75 108 HIS B CA 1
ATOM 2830 C C . HIS B 1 108 ? 13.836 16.484 18.719 1 98.75 108 HIS B C 1
ATOM 2832 O O . HIS B 1 108 ? 15.062 16.375 18.625 1 98.75 108 HIS B O 1
ATOM 2838 N N . ILE B 1 109 ? 13.055 16.391 17.672 1 98.81 109 ILE B N 1
ATOM 2839 C CA . ILE B 1 109 ? 13.562 16.156 16.328 1 98.81 109 ILE B CA 1
ATOM 2840 C C . ILE B 1 109 ? 14.477 17.297 15.914 1 98.81 109 ILE B C 1
ATOM 2842 O O . ILE B 1 109 ? 15.562 17.078 15.375 1 98.81 109 ILE B O 1
ATOM 2846 N N . ASP B 1 110 ? 14.062 18.547 16.172 1 98.75 110 ASP B N 1
ATOM 2847 C CA . ASP B 1 110 ? 14.828 19.734 15.781 1 98.75 110 ASP B CA 1
ATOM 2848 C C . ASP B 1 110 ? 16.156 19.797 16.531 1 98.75 110 ASP B C 1
ATOM 2850 O O . ASP B 1 110 ? 17.141 20.344 16.016 1 98.75 110 ASP B O 1
ATOM 2854 N N . GLN B 1 111 ? 16.156 19.281 17.703 1 98.38 111 GLN B N 1
ATOM 2855 C CA . GLN B 1 111 ? 17.375 19.297 18.516 1 98.38 111 GLN B CA 1
ATOM 2856 C C . GLN B 1 111 ? 18.328 18.172 18.109 1 98.38 111 GLN B C 1
ATOM 2858 O O . GLN B 1 111 ? 19.547 18.328 18.188 1 98.38 111 GLN B O 1
ATOM 2863 N N . THR B 1 112 ? 17.828 17.125 17.688 1 98.25 112 THR B N 1
ATOM 2864 C CA . THR B 1 112 ? 18.609 15.914 17.453 1 98.25 112 THR B CA 1
ATOM 2865 C C . THR B 1 112 ? 19.141 15.898 16.016 1 98.25 112 THR B C 1
ATOM 2867 O O . THR B 1 112 ? 20.234 15.383 15.773 1 98.25 112 THR B O 1
ATOM 2870 N N . TYR B 1 113 ? 18.344 16.359 15.055 1 98.38 113 TYR B N 1
ATOM 2871 C CA . TYR B 1 113 ? 18.703 16.281 13.641 1 98.38 113 TYR B CA 1
ATOM 2872 C C . TYR B 1 113 ? 18.828 17.656 13.023 1 98.38 113 TYR B C 1
ATOM 2874 O O . TYR B 1 113 ? 18.344 18.641 13.586 1 98.38 113 TYR B O 1
ATOM 2882 N N . ARG B 1 114 ? 19.453 17.75 11.844 1 98.56 114 ARG B N 1
ATOM 2883 C CA . ARG B 1 114 ? 19.609 19 11.109 1 98.56 114 ARG B CA 1
ATOM 2884 C C . ARG B 1 114 ? 18.344 19.328 10.32 1 98.56 114 ARG B C 1
ATOM 2886 O O . ARG B 1 114 ? 18.281 19.094 9.117 1 98.56 114 ARG B O 1
ATOM 2893 N N . THR B 1 115 ? 17.438 19.953 11.008 1 98.69 115 THR B N 1
ATOM 2894 C CA . THR B 1 115 ? 16.156 20.281 10.406 1 98.69 115 THR B CA 1
ATOM 2895 C C . THR B 1 115 ? 16.094 21.766 10.031 1 98.69 115 THR B C 1
ATOM 2897 O O . THR B 1 115 ? 16.766 22.594 10.641 1 98.69 115 THR B O 1
ATOM 2900 N N . GLU B 1 116 ? 15.43 22.078 8.938 1 98.38 116 GLU B N 1
ATOM 2901 C CA . GLU B 1 116 ? 14.844 23.391 8.773 1 98.38 116 GLU B CA 1
ATOM 2902 C C . GLU B 1 116 ? 13.57 23.547 9.594 1 98.38 116 GLU B C 1
ATOM 2904 O O . GLU B 1 116 ? 12.523 23 9.227 1 98.38 116 GLU B O 1
ATOM 2909 N N . SER B 1 117 ? 13.57 24.297 10.625 1 97.81 117 SER B N 1
ATOM 2910 C CA . SER B 1 117 ? 12.562 24.188 11.672 1 97.81 117 SER B CA 1
ATOM 2911 C C . SER B 1 117 ? 11.406 25.156 11.438 1 97.81 117 SER B C 1
ATOM 2913 O O . SER B 1 117 ? 10.375 25.078 12.109 1 97.81 117 SER B O 1
ATOM 2915 N N . ALA B 1 118 ? 11.547 26.109 10.477 1 98.06 118 ALA B N 1
ATOM 2916 C CA . ALA B 1 118 ? 10.484 27.078 10.211 1 98.06 118 ALA B CA 1
ATOM 2917 C C . ALA B 1 118 ? 9.219 26.375 9.727 1 98.06 118 ALA B C 1
ATOM 2919 O O . ALA B 1 118 ? 9.289 25.312 9.094 1 98.06 118 ALA B O 1
ATOM 2920 N N . ALA B 1 119 ? 8.094 26.984 9.969 1 98.25 119 ALA B N 1
ATOM 2921 C CA . ALA B 1 119 ? 6.801 26.422 9.578 1 98.25 119 ALA B CA 1
ATOM 2922 C C . ALA B 1 119 ? 6.762 26.141 8.078 1 98.25 119 ALA B C 1
ATOM 2924 O O . ALA B 1 119 ? 6.223 25.109 7.652 1 98.25 119 ALA B O 1
ATOM 2925 N N . ALA B 1 120 ? 7.387 26.984 7.293 1 97.56 120 ALA B N 1
ATOM 2926 C CA . ALA B 1 120 ? 7.363 26.875 5.836 1 97.56 120 ALA B CA 1
ATOM 2927 C C . ALA B 1 120 ? 8.125 25.641 5.367 1 97.56 120 ALA B C 1
ATOM 2929 O O . ALA B 1 120 ? 8.008 25.219 4.211 1 97.56 120 ALA B O 1
ATOM 2930 N N . GLN B 1 121 ? 8.852 25.047 6.273 1 98.31 121 GLN B N 1
ATOM 2931 C CA . GLN B 1 121 ? 9.656 23.859 5.961 1 98.31 121 GLN B CA 1
ATOM 2932 C C . GLN B 1 121 ? 9.258 22.688 6.84 1 98.31 121 GLN B C 1
ATOM 2934 O O . GLN B 1 121 ? 10.023 21.719 6.977 1 98.31 121 GLN B O 1
ATOM 2939 N N . THR B 1 122 ? 8.133 22.766 7.488 1 98.81 122 THR B N 1
ATOM 2940 C CA . THR B 1 122 ? 7.602 21.719 8.352 1 98.81 122 THR B CA 1
ATOM 2941 C C . THR B 1 122 ? 6.234 21.25 7.852 1 98.81 122 THR B C 1
ATOM 2943 O O . THR B 1 122 ? 5.297 22.047 7.762 1 98.81 122 THR B O 1
ATOM 2946 N N . GLY B 1 123 ? 6.195 20 7.48 1 98.88 123 GLY B N 1
ATOM 2947 C CA . GLY B 1 123 ? 4.949 19.453 6.973 1 98.88 123 GLY B CA 1
ATOM 2948 C C . GLY B 1 123 ? 4.293 18.469 7.934 1 98.88 123 GLY B C 1
ATOM 2949 O O . GLY B 1 123 ? 4.957 17.906 8.797 1 98.88 123 GLY B O 1
ATOM 2950 N N . ILE B 1 124 ? 3.016 18.297 7.863 1 98.94 124 ILE B N 1
ATOM 2951 C CA . ILE B 1 124 ? 2.207 17.25 8.492 1 98.94 124 ILE B CA 1
ATOM 2952 C C . ILE B 1 124 ? 1.273 16.625 7.453 1 98.94 124 ILE B C 1
ATOM 2954 O O . ILE B 1 124 ? 0.657 17.344 6.656 1 98.94 124 ILE B O 1
ATOM 2958 N N . ILE B 1 125 ? 1.225 15.312 7.398 1 98.94 125 ILE B N 1
ATOM 2959 C CA . ILE B 1 125 ? 0.484 14.68 6.316 1 98.94 125 ILE B CA 1
ATOM 2960 C C . ILE B 1 125 ? -0.065 13.336 6.785 1 98.94 125 ILE B C 1
ATOM 2962 O O . ILE B 1 125 ? 0.56 12.648 7.598 1 98.94 125 ILE B O 1
ATOM 2966 N N . GLY B 1 126 ? -1.178 12.945 6.301 1 98.94 126 GLY B N 1
ATOM 2967 C CA . GLY B 1 126 ? -1.782 11.648 6.566 1 98.94 126 GLY B CA 1
ATOM 2968 C C . GLY B 1 126 ? -3.004 11.367 5.711 1 98.94 126 GLY B C 1
ATOM 2969 O O . GLY B 1 126 ? -3.391 12.203 4.887 1 98.94 126 GLY B O 1
ATOM 2970 N N . ALA B 1 127 ? -3.582 10.195 5.871 1 98.88 127 ALA B N 1
ATOM 2971 C CA . ALA B 1 127 ? -4.742 9.758 5.094 1 98.88 127 ALA B CA 1
ATOM 2972 C C . ALA B 1 127 ? -5.934 9.484 6.004 1 98.88 127 ALA B C 1
ATOM 2974 O O . ALA B 1 127 ? -5.766 9.039 7.145 1 98.88 127 ALA B O 1
ATOM 2975 N N . SER B 1 128 ? -7.176 9.68 5.465 1 98.56 128 SER B N 1
ATOM 2976 C CA . SER B 1 128 ? -8.398 9.398 6.211 1 98.56 128 SER B CA 1
ATOM 2977 C C . SER B 1 128 ? -8.445 10.188 7.516 1 98.56 128 SER B C 1
ATOM 2979 O O . SER B 1 128 ? -8.367 11.414 7.512 1 98.56 128 SER B O 1
ATOM 2981 N N . PHE B 1 129 ? -8.43 9.516 8.695 1 98.56 129 PHE B N 1
ATOM 2982 C CA . PHE B 1 129 ? -8.352 10.219 9.969 1 98.56 129 PHE B CA 1
ATOM 2983 C C . PHE B 1 129 ? -7.031 10.969 10.102 1 98.56 129 PHE B C 1
ATOM 2985 O O . PHE B 1 129 ? -6.992 12.078 10.641 1 98.56 129 PHE B O 1
ATOM 2992 N N . GLY B 1 130 ? -5.965 10.359 9.5 1 98.88 130 GLY B N 1
ATOM 2993 C CA . GLY B 1 130 ? -4.676 11.039 9.477 1 98.88 130 GLY B CA 1
ATOM 2994 C C . GLY B 1 130 ? -4.691 12.312 8.656 1 98.88 130 GLY B C 1
ATOM 2995 O O . GLY B 1 130 ? -4.004 13.281 8.992 1 98.88 130 GLY B O 1
ATOM 2996 N N . GLY B 1 131 ? -5.434 12.266 7.543 1 98.94 131 GLY B N 1
ATOM 2997 C CA . GLY B 1 131 ? -5.637 13.469 6.758 1 98.94 131 GLY B CA 1
ATOM 2998 C C . GLY B 1 131 ? -6.438 14.531 7.492 1 98.94 131 GLY B C 1
ATOM 2999 O O . GLY B 1 131 ? -6.125 15.719 7.406 1 98.94 131 GLY B O 1
ATOM 3000 N N . MET B 1 132 ? -7.445 14.102 8.227 1 98.88 132 MET B N 1
ATOM 3001 C CA . MET B 1 132 ? -8.289 15.031 8.977 1 98.88 132 MET B CA 1
ATOM 3002 C C . MET B 1 132 ? -7.492 15.742 10.062 1 98.88 132 MET B C 1
ATOM 3004 O O . MET B 1 132 ? -7.555 16.969 10.188 1 98.88 132 MET B O 1
ATOM 3008 N N . ILE B 1 133 ? -6.684 15.008 10.836 1 98.94 133 ILE B N 1
ATOM 3009 C CA . ILE B 1 133 ? -5.914 15.617 11.914 1 98.94 133 ILE B CA 1
ATOM 3010 C C . ILE B 1 133 ? -4.848 16.547 11.336 1 98.94 133 ILE B C 1
ATOM 3012 O O . ILE B 1 133 ? -4.523 17.578 11.922 1 98.94 133 ILE B O 1
ATOM 3016 N N . SER B 1 134 ? -4.316 16.188 10.156 1 98.94 134 SER B N 1
ATOM 3017 C CA . SER B 1 134 ? -3.363 17.047 9.477 1 98.94 134 SER B CA 1
ATOM 3018 C C . SER B 1 134 ? -4.012 18.375 9.07 1 98.94 134 SER B C 1
ATOM 3020 O O . SER B 1 134 ? -3.43 19.438 9.258 1 98.94 134 SER B O 1
ATOM 3022 N N . LEU B 1 135 ? -5.219 18.266 8.523 1 98.81 135 LEU B N 1
ATOM 3023 C CA . LEU B 1 135 ? -5.957 19.469 8.172 1 98.81 135 LEU B CA 1
ATOM 3024 C C . LEU B 1 135 ? -6.312 20.281 9.414 1 98.81 135 LEU B C 1
ATOM 3026 O O . LEU B 1 135 ? -6.242 21.5 9.406 1 98.81 135 LEU B O 1
ATOM 3030 N N . TYR B 1 136 ? -6.68 19.609 10.484 1 98.81 136 TYR B N 1
ATOM 3031 C CA . TYR B 1 136 ? -6.969 20.25 11.766 1 98.81 136 TYR B CA 1
ATOM 3032 C C . TYR B 1 136 ? -5.758 21.031 12.273 1 98.81 136 TYR B C 1
ATOM 3034 O O . TYR B 1 136 ? -5.902 22.125 12.812 1 98.81 136 TYR B O 1
ATOM 3042 N N . ALA B 1 137 ? -4.594 20.516 12.07 1 98.75 137 ALA B N 1
ATOM 3043 C CA . ALA B 1 137 ? -3.354 21.156 12.492 1 98.75 137 ALA B CA 1
ATOM 3044 C C . ALA B 1 137 ? -3.158 22.5 11.781 1 98.75 137 ALA B C 1
ATOM 3046 O O . ALA B 1 137 ? -2.539 23.406 12.328 1 98.75 137 ALA B O 1
ATOM 3047 N N . ALA B 1 138 ? -3.641 22.609 10.547 1 98 138 ALA B N 1
ATOM 3048 C CA . ALA B 1 138 ? -3.551 23.875 9.812 1 98 138 ALA B CA 1
ATOM 3049 C C . ALA B 1 138 ? -4.223 25.016 10.578 1 98 138 ALA B C 1
ATOM 3051 O O . ALA B 1 138 ? -3.762 26.156 10.547 1 98 138 ALA B O 1
ATOM 3052 N N . PHE B 1 139 ? -5.273 24.672 11.289 1 97.75 139 PHE B N 1
ATOM 3053 C CA . PHE B 1 139 ? -6.039 25.656 12.039 1 97.75 139 PHE B CA 1
ATOM 3054 C C . PHE B 1 139 ? -5.457 25.859 13.43 1 97.75 139 PHE B C 1
ATOM 3056 O O . PHE B 1 139 ? -5.434 26.984 13.945 1 97.75 139 PHE B O 1
ATOM 3063 N N . ARG B 1 140 ? -4.922 24.828 14.008 1 97.94 140 ARG B N 1
ATOM 3064 C CA . ARG B 1 140 ? -4.613 24.828 15.438 1 97.94 140 ARG B CA 1
ATOM 3065 C C . ARG B 1 140 ? -3.146 25.172 15.68 1 97.94 140 ARG B C 1
ATOM 3067 O O . ARG B 1 140 ? -2.795 25.719 16.734 1 97.94 140 ARG B O 1
ATOM 3074 N N . LYS B 1 141 ? -2.34 24.766 14.766 1 98.31 141 LYS B N 1
ATOM 3075 C CA . LYS B 1 141 ? -0.898 24.938 14.945 1 98.31 141 LYS B CA 1
ATOM 3076 C C . LYS B 1 141 ? -0.256 25.547 13.703 1 98.31 141 LYS B C 1
ATOM 3078 O O . LYS B 1 141 ? 0.742 25.031 13.195 1 98.31 141 LYS B O 1
ATOM 3083 N N . PRO B 1 142 ? -0.777 26.719 13.25 1 97.12 142 PRO B N 1
ATOM 3084 C CA . PRO B 1 142 ? -0.299 27.328 12 1 97.12 142 PRO B CA 1
ATOM 3085 C C . PRO B 1 142 ? 1.146 27.812 12.094 1 97.12 142 PRO B C 1
ATOM 3087 O O . PRO B 1 142 ? 1.831 27.922 11.078 1 97.12 142 PRO B O 1
ATOM 3090 N N . ASP B 1 143 ? 1.597 28.078 13.266 1 96.69 143 ASP B N 1
ATOM 3091 C CA . ASP B 1 143 ? 2.951 28.594 13.453 1 96.69 143 ASP B CA 1
ATOM 3092 C C . ASP B 1 143 ? 3.975 27.453 13.398 1 96.69 143 ASP B C 1
ATOM 3094 O O . ASP B 1 143 ? 5.176 27.703 13.281 1 96.69 143 ASP B O 1
ATOM 3098 N N . VAL B 1 144 ? 3.482 26.266 13.414 1 98.44 144 VAL B N 1
ATOM 3099 C CA . VAL B 1 144 ? 4.383 25.125 13.461 1 98.44 144 VAL B CA 1
ATOM 3100 C C . VAL B 1 144 ? 4.375 24.406 12.109 1 98.44 144 VAL B C 1
ATOM 3102 O O . VAL B 1 144 ? 5.438 24.094 11.57 1 98.44 144 VAL B O 1
ATOM 3105 N N . PHE B 1 145 ? 3.203 24.188 11.617 1 98.69 145 PHE B N 1
ATOM 3106 C CA . PHE B 1 145 ? 3.068 23.438 10.375 1 98.69 145 PHE B CA 1
ATOM 3107 C C . PHE B 1 145 ? 2.662 24.359 9.227 1 98.69 145 PHE B C 1
ATOM 3109 O O . PHE B 1 145 ? 1.54 24.859 9.203 1 98.69 145 PHE B O 1
ATOM 3116 N N . GLY B 1 146 ? 3.547 24.453 8.258 1 98.31 146 GLY B N 1
ATOM 3117 C CA . GLY B 1 146 ? 3.264 25.297 7.102 1 98.31 146 GLY B CA 1
ATOM 3118 C C . GLY B 1 146 ? 2.891 24.5 5.863 1 98.31 146 GLY B C 1
ATOM 3119 O O . GLY B 1 146 ? 2.375 25.062 4.895 1 98.31 146 GLY B O 1
ATOM 3120 N N . ARG B 1 147 ? 3.139 23.234 5.828 1 98.75 147 ARG B N 1
ATOM 3121 C CA . ARG B 1 147 ? 2.838 22.344 4.715 1 98.75 147 ARG B CA 1
ATOM 3122 C C . ARG B 1 147 ? 1.898 21.219 5.156 1 98.75 147 ARG B C 1
ATOM 3124 O O . ARG B 1 147 ? 2.295 20.328 5.906 1 98.75 147 ARG B O 1
ATOM 3131 N N . ILE B 1 148 ? 0.659 21.266 4.629 1 98.88 148 ILE B N 1
ATOM 3132 C CA . ILE B 1 148 ? -0.391 20.375 5.105 1 98.88 148 ILE B CA 1
ATOM 3133 C C . ILE B 1 148 ? -0.796 19.422 3.992 1 98.88 148 ILE B C 1
ATOM 3135 O O . ILE B 1 148 ? -1.187 19.844 2.904 1 98.88 148 ILE B O 1
ATOM 3139 N N . GLY B 1 149 ? -0.646 18.156 4.211 1 98.94 149 GLY B N 1
ATOM 3140 C CA . GLY B 1 149 ? -1.15 17.125 3.312 1 98.94 149 GLY B CA 1
ATOM 3141 C C . GLY B 1 149 ? -2.326 16.359 3.887 1 98.94 149 GLY B C 1
ATOM 3142 O O . GLY B 1 149 ? -2.17 15.602 4.848 1 98.94 149 GLY B O 1
ATOM 3143 N N . ALA B 1 150 ? -3.465 16.531 3.342 1 98.94 150 ALA B N 1
ATOM 3144 C CA . ALA B 1 150 ? -4.684 15.836 3.758 1 98.94 150 ALA B CA 1
ATOM 3145 C C . ALA B 1 150 ? -5.184 14.898 2.666 1 98.94 150 ALA B C 1
ATOM 3147 O O . ALA B 1 150 ? -5.934 15.312 1.779 1 98.94 150 ALA B O 1
ATOM 3148 N N . LEU B 1 151 ? -4.844 13.633 2.785 1 98.94 151 LEU B N 1
ATOM 3149 C CA . LEU B 1 151 ? -5.191 12.641 1.779 1 98.94 151 LEU B CA 1
ATOM 3150 C C . LEU B 1 151 ? -6.508 11.953 2.127 1 98.94 151 LEU B C 1
ATOM 3152 O O . LEU B 1 151 ? -6.598 11.242 3.135 1 98.94 151 LEU B O 1
ATOM 3156 N N . SER B 1 152 ? -7.492 12.18 1.302 1 98.88 152 SER B N 1
ATOM 3157 C CA . SER B 1 152 ? -8.828 11.641 1.562 1 98.88 152 SER B CA 1
ATOM 3158 C C . SER B 1 152 ? -9.258 11.906 3.002 1 98.88 152 SER B C 1
ATOM 3160 O O . SER B 1 152 ? -9.664 10.984 3.709 1 98.88 152 SER B O 1
ATOM 3162 N N . PRO B 1 153 ? -9.188 13.141 3.424 1 98.88 153 PRO B N 1
ATOM 3163 C CA . PRO B 1 153 ? -9.484 13.414 4.832 1 98.88 153 PRO B CA 1
ATOM 3164 C C . PRO B 1 153 ? -10.922 13.07 5.211 1 98.88 153 PRO B C 1
ATOM 3166 O O . PRO B 1 153 ? -11.844 13.281 4.418 1 98.88 153 PRO B O 1
ATOM 3169 N N . SER B 1 154 ? -11.109 12.586 6.395 1 98.44 154 SER B N 1
ATOM 3170 C CA . SER B 1 154 ? -12.422 12.219 6.914 1 98.44 154 SER B CA 1
ATOM 3171 C C . SER B 1 154 ? -13.227 13.445 7.309 1 98.44 154 SER B C 1
ATOM 3173 O O . SER B 1 154 ? -13.672 13.57 8.453 1 98.44 154 SER B O 1
ATOM 3175 N N . VAL B 1 155 ? -13.555 14.227 6.332 1 98.31 155 VAL B N 1
ATOM 3176 C CA . VAL B 1 155 ? -14.266 15.477 6.559 1 98.31 155 VAL B CA 1
ATOM 3177 C C . VAL B 1 155 ? -15.703 15.18 6.992 1 98.31 155 VAL B C 1
ATOM 3179 O O . VAL B 1 155 ? -16.391 16.062 7.531 1 98.31 155 VAL B O 1
ATOM 3182 N N . TRP B 1 156 ? -16.141 13.969 6.809 1 96.88 156 TRP B N 1
ATOM 3183 C CA . TRP B 1 156 ? -17.484 13.539 7.188 1 96.88 156 TRP B CA 1
ATOM 3184 C C . TRP B 1 156 ? -17.625 13.469 8.703 1 96.88 156 TRP B C 1
ATOM 3186 O O . TRP B 1 156 ? -18.734 13.375 9.227 1 96.88 156 TRP B O 1
ATOM 3196 N N . TYR B 1 157 ? -16.469 13.461 9.398 1 97.62 157 TYR B N 1
ATOM 3197 C CA . TYR B 1 157 ? -16.5 13.398 10.852 1 97.62 157 TYR B CA 1
ATOM 3198 C C . TYR B 1 157 ? -17.406 14.477 11.422 1 97.62 157 TYR B C 1
ATOM 3200 O O . TYR B 1 157 ? -17.391 15.625 10.969 1 97.62 157 TYR B O 1
ATOM 3208 N N . GLU B 1 158 ? -18.125 14.078 12.438 1 95.06 158 GLU B N 1
ATOM 3209 C CA . GLU B 1 158 ? -19.141 14.961 13 1 95.06 158 GLU B CA 1
ATOM 3210 C C . GLU B 1 158 ? -18.562 16.328 13.328 1 95.06 158 GLU B C 1
ATOM 3212 O O . GLU B 1 158 ? -17.547 16.438 14.016 1 95.06 158 GLU B O 1
ATOM 3217 N N . ARG B 1 159 ? -19.125 17.438 12.773 1 96.88 159 ARG B N 1
ATOM 3218 C CA . ARG B 1 159 ? -18.859 18.844 13.047 1 96.88 159 ARG B CA 1
ATOM 3219 C C . ARG B 1 159 ? -17.578 19.297 12.344 1 96.88 159 ARG B C 1
ATOM 3221 O O . ARG B 1 159 ? -17.219 20.469 12.422 1 96.88 159 ARG B O 1
ATOM 3228 N N . PHE B 1 160 ? -16.906 18.438 11.602 1 98.56 160 PHE B N 1
ATOM 3229 C CA . PHE B 1 160 ? -15.625 18.859 11.055 1 98.56 160 PHE B CA 1
ATOM 3230 C C . PHE B 1 160 ? -15.812 19.797 9.867 1 98.56 160 PHE B C 1
ATOM 3232 O O . PHE B 1 160 ? -15.117 20.812 9.75 1 98.56 160 PHE B O 1
ATOM 3239 N N . LEU B 1 161 ? -16.766 19.453 8.969 1 98.56 161 LEU B N 1
ATOM 3240 C CA . LEU B 1 161 ? -17 20.344 7.828 1 98.56 161 LEU B CA 1
ATOM 3241 C C . LEU B 1 161 ? -17.453 21.719 8.289 1 98.56 161 LEU B C 1
ATOM 3243 O O . LEU B 1 161 ? -16.906 22.734 7.859 1 98.56 161 LEU B O 1
ATOM 3247 N N . PRO B 1 162 ? -18.422 21.812 9.188 1 98.31 162 PRO B N 1
ATOM 3248 C CA . PRO B 1 162 ? -18.781 23.141 9.719 1 98.31 162 PRO B CA 1
ATOM 3249 C C . PRO B 1 162 ? -17.594 23.859 10.352 1 98.31 162 PRO B C 1
ATOM 3251 O O . PRO B 1 162 ? -17.453 25.078 10.227 1 98.31 162 PRO B O 1
ATOM 3254 N N . PHE B 1 163 ? -16.766 23.125 11.039 1 98.44 163 PHE B N 1
ATOM 3255 C CA . PHE B 1 163 ? -15.57 23.688 11.633 1 98.44 163 PHE B CA 1
ATOM 3256 C C . PHE B 1 163 ? -14.688 24.344 10.57 1 98.44 163 PHE B C 1
ATOM 3258 O O . 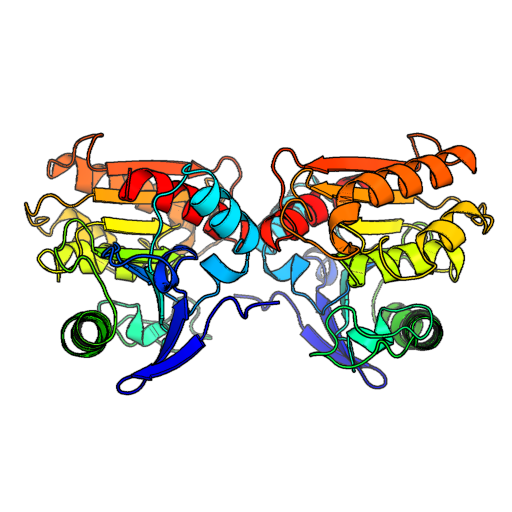PHE B 1 163 ? -14.25 25.484 10.727 1 98.44 163 PHE B O 1
ATOM 3265 N N . VAL B 1 164 ? -14.438 23.641 9.438 1 98.31 164 VAL B N 1
ATOM 3266 C CA . VAL B 1 164 ? -13.617 24.156 8.352 1 98.31 164 VAL B CA 1
ATOM 3267 C C . VAL B 1 164 ? -14.289 25.375 7.734 1 98.31 164 VAL B C 1
ATOM 3269 O O . VAL B 1 164 ? -13.617 26.359 7.391 1 98.31 164 VAL B O 1
ATOM 3272 N N . GLN B 1 165 ? -15.555 25.359 7.652 1 97.69 165 GLN B N 1
ATOM 3273 C CA . GLN B 1 165 ? -16.328 26.422 6.996 1 97.69 165 GLN B CA 1
ATOM 3274 C C . GLN B 1 165 ? -16.406 27.672 7.859 1 97.69 165 GLN B C 1
ATOM 3276 O O . GLN B 1 165 ? -16.422 28.781 7.34 1 97.69 165 GLN B O 1
ATOM 3281 N N . GLU B 1 166 ? -16.328 27.453 9.148 1 97.19 166 GLU B N 1
ATOM 3282 C CA . GLU B 1 166 ? -16.703 28.547 10.039 1 97.19 166 GLU B CA 1
ATOM 3283 C C . GLU B 1 166 ? -15.469 29.094 10.766 1 97.19 166 GLU B C 1
ATOM 3285 O O . GLU B 1 166 ? -15.5 30.203 11.297 1 97.19 166 GLU B O 1
ATOM 3290 N N . THR B 1 167 ? -14.492 28.328 10.883 1 97.19 167 THR B N 1
ATOM 3291 C CA . THR B 1 167 ? -13.289 28.75 11.594 1 97.19 167 THR B CA 1
ATOM 3292 C C . THR B 1 167 ? -12.336 29.484 10.656 1 97.19 167 THR B C 1
ATOM 3294 O O . THR B 1 167 ? -11.953 28.953 9.609 1 97.19 167 THR B O 1
ATOM 3297 N N . PRO B 1 168 ? -11.945 30.688 11.016 1 95.38 168 PRO B N 1
ATOM 3298 C CA . PRO B 1 168 ? -10.984 31.406 10.164 1 95.38 168 PRO B CA 1
ATOM 3299 C C . PRO B 1 168 ? -9.633 30.703 10.094 1 95.38 168 PRO B C 1
ATOM 3301 O O . PRO B 1 168 ? -9.047 30.375 11.125 1 95.38 168 PRO B O 1
ATOM 3304 N N . LEU B 1 169 ? -9.18 30.391 8.906 1 93.44 169 LEU B N 1
ATOM 3305 C CA . LEU B 1 169 ? -7.828 29.875 8.719 1 93.44 169 LEU B CA 1
ATOM 3306 C C . LEU B 1 169 ? -6.785 30.953 8.977 1 93.44 169 LEU B C 1
ATOM 3308 O O . LEU B 1 169 ? -6.887 32.062 8.438 1 93.44 169 LEU B O 1
ATOM 3312 N N . PRO B 1 170 ? -5.828 30.609 9.789 1 88.81 170 PRO B N 1
ATOM 3313 C CA . PRO B 1 170 ? -4.805 31.625 10.062 1 88.81 170 PRO B CA 1
ATOM 3314 C C . PRO B 1 170 ? -3.99 31.984 8.82 1 88.81 170 PRO B C 1
ATOM 3316 O O . PRO B 1 170 ? -3.736 31.125 7.973 1 88.81 170 PRO B O 1
ATOM 3319 N N . GLN B 1 171 ? -3.752 33.219 8.594 1 77.69 171 GLN B N 1
ATOM 3320 C CA . GLN B 1 171 ? -2.939 33.719 7.477 1 77.69 171 GLN B CA 1
ATOM 3321 C C . GLN B 1 171 ? -1.452 33.531 7.762 1 77.69 171 GLN B C 1
ATOM 3323 O O . GLN B 1 171 ? -0.74 34.5 8.016 1 77.69 171 GLN B O 1
ATOM 3328 N N . ALA B 1 172 ? -0.95 32.312 7.676 1 81.06 172 ALA B N 1
ATOM 3329 C CA . ALA B 1 172 ? 0.41 31.984 8.094 1 81.06 172 ALA B CA 1
ATOM 3330 C C . ALA B 1 172 ? 1.231 31.453 6.918 1 81.06 172 ALA B C 1
ATOM 3332 O O . ALA B 1 172 ? 2.23 30.75 7.113 1 81.06 172 ALA B O 1
ATOM 3333 N N . GLY B 1 173 ? 0.71 31.734 5.66 1 91.75 173 GLY B N 1
ATOM 3334 C CA . GLY B 1 173 ? 1.47 31.312 4.492 1 91.75 173 GLY B CA 1
ATOM 3335 C C . GLY B 1 173 ? 1.493 29.797 4.305 1 91.75 173 GLY B C 1
ATOM 3336 O O . GLY B 1 173 ? 2.42 29.266 3.699 1 91.75 173 GLY B O 1
ATOM 3337 N N . GLN B 1 174 ? 0.489 29.141 4.781 1 96.56 174 GLN B N 1
ATOM 3338 C CA . GLN B 1 174 ? 0.412 27.688 4.695 1 96.56 174 GLN B CA 1
ATOM 3339 C C . GLN B 1 174 ? 0.073 27.234 3.275 1 96.56 174 GLN B C 1
ATOM 3341 O O . GLN B 1 174 ? -0.559 27.984 2.52 1 96.56 174 GLN B O 1
ATOM 3346 N N . LYS B 1 175 ? 0.6 26.109 2.887 1 98 175 LYS B N 1
ATOM 3347 C CA . LYS B 1 175 ? 0.145 25.375 1.713 1 98 175 LYS B CA 1
ATOM 3348 C C . LYS B 1 175 ? -0.612 24.109 2.117 1 98 175 LYS B C 1
ATOM 3350 O O . LYS B 1 175 ? -0.204 23.406 3.043 1 98 175 LYS B O 1
ATOM 3355 N N . ILE B 1 176 ? -1.729 23.875 1.465 1 98.69 176 ILE B N 1
ATOM 3356 C CA . ILE B 1 176 ? -2.58 22.734 1.802 1 98.69 176 ILE B CA 1
ATOM 3357 C C . ILE B 1 176 ? -2.828 21.891 0.554 1 98.69 176 ILE B C 1
ATOM 3359 O O . ILE B 1 176 ? -3.314 22.406 -0.459 1 98.69 176 ILE B O 1
ATOM 3363 N N . TYR B 1 177 ? -2.439 20.672 0.6 1 98.88 177 TYR B N 1
ATOM 3364 C CA . TYR B 1 177 ? -2.752 19.672 -0.415 1 98.88 177 TYR B CA 1
ATOM 3365 C C . TYR B 1 177 ? -3.877 18.75 0.052 1 98.88 177 TYR B C 1
ATOM 3367 O O . TYR B 1 177 ? -3.797 18.156 1.134 1 98.88 177 TYR B O 1
ATOM 3375 N N . MET B 1 178 ? -4.906 18.656 -0.71 1 98.88 178 MET B N 1
ATOM 3376 C CA . MET B 1 178 ? -6 17.734 -0.448 1 98.88 178 MET B CA 1
ATOM 3377 C C . MET B 1 178 ? -6.242 16.828 -1.649 1 98.88 178 MET B C 1
ATOM 3379 O O . MET B 1 178 ? -6.086 17.25 -2.795 1 98.88 178 MET B O 1
ATOM 3383 N N . SER B 1 179 ? -6.613 15.609 -1.388 1 98.94 179 SER B N 1
ATOM 3384 C CA . SER B 1 179 ? -7.012 14.688 -2.447 1 98.94 179 SER B CA 1
ATOM 3385 C C . SER B 1 179 ? -8.25 13.891 -2.055 1 98.94 179 SER B C 1
ATOM 3387 O O . SER B 1 179 ? -8.57 13.773 -0.869 1 98.94 179 SER B O 1
ATOM 3389 N N . ILE B 1 180 ? -8.961 13.414 -3.021 1 98.94 180 ILE B N 1
ATOM 3390 C CA . ILE B 1 180 ? -10.117 12.547 -2.82 1 98.94 180 ILE B CA 1
ATOM 3391 C C . ILE B 1 180 ? -10.305 11.648 -4.043 1 98.94 180 ILE B C 1
ATOM 3393 O O . ILE B 1 180 ? -10.062 12.07 -5.176 1 98.94 180 ILE B O 1
ATOM 3397 N N . GLY B 1 181 ? -10.586 10.375 -3.818 1 98.81 181 GLY B N 1
ATOM 3398 C CA . GLY B 1 181 ? -11.062 9.547 -4.914 1 98.81 181 GLY B CA 1
ATOM 3399 C C . GLY B 1 181 ? -12.539 9.703 -5.188 1 98.81 181 GLY B C 1
ATOM 3400 O O . GLY B 1 181 ? -13.352 9.703 -4.258 1 98.81 181 GLY B O 1
ATOM 3401 N N . ASN B 1 182 ? -12.906 9.766 -6.426 1 98.38 182 ASN B N 1
ATOM 3402 C CA . ASN B 1 182 ? -14.297 10.117 -6.711 1 98.38 182 ASN B CA 1
ATOM 3403 C C . ASN B 1 182 ? -15.234 8.938 -6.477 1 98.38 182 ASN B C 1
ATOM 3405 O O . ASN B 1 182 ? -16.453 9.102 -6.492 1 98.38 182 ASN B O 1
ATOM 3409 N N . PHE B 1 183 ? -14.68 7.734 -6.184 1 98.31 183 PHE B N 1
ATOM 3410 C CA . PHE B 1 183 ? -15.531 6.598 -5.848 1 98.31 183 PHE B CA 1
ATOM 3411 C C . PHE B 1 183 ? -15.57 6.383 -4.34 1 98.31 183 PHE B C 1
ATOM 3413 O O . PHE B 1 183 ? -16.141 5.398 -3.863 1 98.31 183 PHE B O 1
ATOM 3420 N N . GLU B 1 184 ? -14.977 7.223 -3.555 1 98.56 184 GLU B N 1
ATOM 3421 C CA . GLU B 1 184 ? -14.977 7.023 -2.109 1 98.56 184 GLU B CA 1
ATOM 3422 C C . GLU B 1 184 ? -16.375 7.223 -1.519 1 98.56 184 GLU B C 1
ATOM 3424 O O . GLU B 1 184 ? -17 8.258 -1.741 1 98.56 184 GLU B O 1
ATOM 3429 N N . GLY B 1 185 ? -16.828 6.234 -0.76 1 96.44 185 GLY B N 1
ATOM 3430 C CA . GLY B 1 185 ? -18.078 6.312 -0.027 1 96.44 185 GLY B CA 1
ATOM 3431 C C . GLY B 1 185 ? -19.297 5.953 -0.871 1 96.44 185 GLY B C 1
ATOM 3432 O O . GLY B 1 185 ? -20.422 5.914 -0.368 1 96.44 185 GLY B O 1
ATOM 3433 N N . ILE B 1 186 ? -19.078 5.594 -2.148 1 94.69 186 ILE B N 1
ATOM 3434 C CA . ILE B 1 186 ? -20.219 5.48 -3.064 1 94.69 186 ILE B CA 1
ATOM 3435 C C . ILE B 1 186 ? -21.094 4.297 -2.66 1 94.69 186 ILE B C 1
ATOM 3437 O O . ILE B 1 186 ? -22.281 4.25 -2.994 1 94.69 186 ILE B O 1
ATOM 3441 N N . HIS B 1 187 ? -20.547 3.324 -1.941 1 92.12 187 HIS B N 1
ATOM 3442 C CA . HIS B 1 187 ? -21.328 2.145 -1.573 1 92.12 187 HIS B CA 1
ATOM 3443 C C . HIS B 1 187 ? -21.734 2.193 -0.105 1 92.12 187 HIS B C 1
ATOM 3445 O O . HIS B 1 187 ? -22.312 1.233 0.414 1 92.12 187 HIS B O 1
ATOM 3451 N N . LYS B 1 188 ? -21.422 3.275 0.577 1 93.62 188 LYS B N 1
ATOM 3452 C CA . LYS B 1 188 ? -21.75 3.414 1.993 1 93.62 188 LYS B CA 1
ATOM 3453 C C . LYS B 1 188 ? -23.172 3.934 2.18 1 93.62 188 LYS B C 1
ATOM 3455 O O . LYS B 1 188 ? -23.703 4.621 1.308 1 93.62 188 LYS B O 1
ATOM 3460 N N . THR B 1 189 ? -23.766 3.555 3.324 1 92.44 189 THR B N 1
ATOM 3461 C CA . THR B 1 189 ? -25.125 3.99 3.613 1 92.44 189 THR B CA 1
ATOM 3462 C C . THR B 1 189 ? -25.141 4.957 4.793 1 92.44 189 THR B C 1
ATOM 3464 O O . THR B 1 189 ? -26.172 5.562 5.094 1 92.44 189 THR B O 1
ATOM 3467 N N . ASN B 1 190 ? -24.047 5.113 5.469 1 92.88 190 ASN B N 1
ATOM 3468 C CA . ASN B 1 190 ? -23.938 6.078 6.559 1 92.88 190 ASN B CA 1
ATOM 3469 C C . ASN B 1 190 ? -23.297 7.383 6.086 1 92.88 190 ASN B C 1
ATOM 3471 O O . ASN B 1 190 ? -23.234 7.648 4.883 1 92.88 190 ASN B O 1
ATOM 3475 N N . ILE B 1 191 ? -22.891 8.234 7.016 1 95.31 191 ILE B N 1
ATOM 3476 C CA . ILE B 1 191 ? -22.422 9.586 6.715 1 95.31 191 ILE B CA 1
ATOM 3477 C C . ILE B 1 191 ? -21.203 9.531 5.809 1 95.31 191 ILE B C 1
ATOM 3479 O O . ILE B 1 191 ? -20.875 10.508 5.137 1 95.31 191 ILE B O 1
ATOM 3483 N N . GLN B 1 192 ? -20.516 8.391 5.719 1 95.69 192 G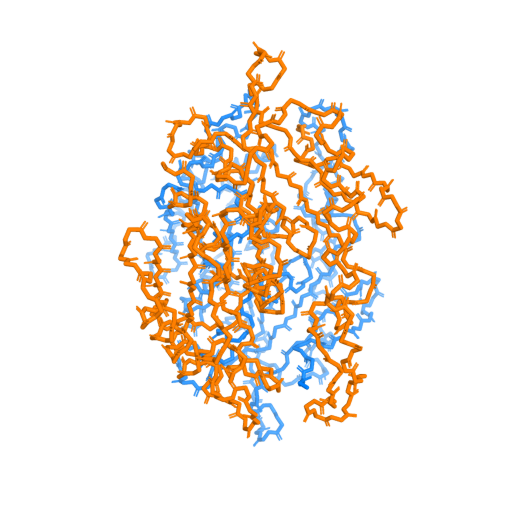LN B N 1
ATOM 3484 C CA . GLN B 1 192 ? -19.328 8.234 4.887 1 95.69 192 GLN B CA 1
ATOM 3485 C C . GLN B 1 192 ? -19.688 8.258 3.404 1 95.69 192 GLN B C 1
ATOM 3487 O O . GLN B 1 192 ? -18.797 8.398 2.551 1 95.69 192 GLN B O 1
ATOM 3492 N N . ARG B 1 193 ? -20.969 8.117 3.096 1 96.31 193 ARG B N 1
ATOM 3493 C CA . ARG B 1 193 ? -21.438 8.273 1.721 1 96.31 193 ARG B CA 1
ATOM 3494 C C . ARG B 1 193 ? -21.125 9.672 1.193 1 96.31 193 ARG B C 1
ATOM 3496 O O . ARG B 1 193 ? -21.094 9.891 -0.02 1 96.31 193 ARG B O 1
ATOM 3503 N N . ASN B 1 194 ? -20.844 10.594 2.125 1 97.5 194 ASN B N 1
ATOM 3504 C CA . ASN B 1 194 ? -20.609 11.992 1.764 1 97.5 194 ASN B CA 1
ATOM 3505 C C . ASN B 1 194 ? -19.125 12.32 1.692 1 97.5 194 ASN B C 1
ATOM 3507 O O . ASN B 1 194 ? -18.75 13.492 1.683 1 97.5 194 ASN B O 1
ATOM 3511 N N . MET B 1 195 ? -18.25 11.312 1.624 1 97.81 195 MET B N 1
ATOM 3512 C CA . MET B 1 195 ? -16.812 11.523 1.554 1 97.81 195 MET B CA 1
ATOM 3513 C C . MET B 1 195 ? -16.453 12.531 0.469 1 97.81 195 MET B C 1
ATOM 3515 O O . MET B 1 195 ? -15.758 13.516 0.732 1 97.81 195 MET B O 1
ATOM 3519 N N . VAL B 1 196 ? -16.984 12.344 -0.743 1 98.69 196 VAL B N 1
ATOM 3520 C CA . VAL B 1 196 ? -16.578 13.117 -1.912 1 98.69 196 VAL B CA 1
ATOM 3521 C C . VAL B 1 196 ? -17.188 14.516 -1.846 1 98.69 196 VAL B C 1
ATOM 3523 O O . VAL B 1 196 ? -16.469 15.516 -1.846 1 98.69 196 VAL B O 1
ATOM 3526 N N . PRO B 1 197 ? -18.516 14.656 -1.69 1 98.62 197 PRO B N 1
ATOM 3527 C CA . PRO B 1 197 ? -19.062 16.016 -1.677 1 98.62 197 PRO B CA 1
ATOM 3528 C C . PRO B 1 197 ? -18.531 16.844 -0.504 1 98.62 197 PRO B C 1
ATOM 3530 O O . PRO B 1 197 ? -18.328 18.062 -0.643 1 98.62 197 PRO B O 1
ATOM 3533 N N . PHE B 1 198 ? -18.312 16.266 0.666 1 98.75 198 PHE B N 1
ATOM 3534 C CA . PHE B 1 198 ? -17.812 17.031 1.809 1 98.75 198 PHE B CA 1
ATOM 3535 C C . PHE B 1 198 ? -16.375 17.484 1.569 1 98.75 198 PHE B C 1
ATOM 3537 O O . PHE B 1 198 ? -15.977 18.547 2.021 1 98.75 198 PHE B O 1
ATOM 3544 N N . SER B 1 199 ? -15.562 16.641 0.901 1 98.81 199 SER B N 1
ATOM 3545 C CA . SER B 1 199 ? -14.203 17.062 0.554 1 98.81 199 SER B CA 1
ATOM 3546 C C . SER B 1 199 ? -14.227 18.266 -0.386 1 98.81 199 SER B C 1
ATOM 3548 O O . SER B 1 199 ? -13.438 19.203 -0.225 1 98.81 199 SER B O 1
ATOM 3550 N N . HIS B 1 200 ? -15.125 18.25 -1.358 1 98.81 200 HIS B N 1
ATOM 3551 C CA . HIS B 1 200 ? -15.289 19.391 -2.244 1 98.81 200 HIS B CA 1
ATOM 3552 C C . HIS B 1 200 ? -15.742 20.625 -1.471 1 98.81 200 HIS B C 1
ATOM 3554 O O . HIS B 1 200 ? -15.273 21.734 -1.728 1 98.81 200 HIS B O 1
ATOM 3560 N N . ASP B 1 201 ? -16.656 20.453 -0.56 1 98.75 201 ASP B N 1
ATOM 3561 C CA . ASP B 1 201 ? -17.156 21.562 0.25 1 98.75 201 ASP B CA 1
ATOM 3562 C C . ASP B 1 201 ? -16.031 22.141 1.109 1 98.75 201 ASP B C 1
ATOM 3564 O O . ASP B 1 201 ? -15.938 23.359 1.27 1 98.75 201 ASP B O 1
ATOM 3568 N N . ALA B 1 202 ? -15.211 21.266 1.69 1 98.75 202 ALA B N 1
ATOM 3569 C CA . ALA B 1 202 ? -14.07 21.734 2.473 1 98.75 202 ALA B CA 1
ATOM 3570 C C . ALA B 1 202 ? -13.117 22.547 1.613 1 98.75 202 ALA B C 1
ATOM 3572 O O . ALA B 1 202 ? -12.656 23.609 2.033 1 98.75 202 ALA B O 1
ATOM 3573 N N . ARG B 1 203 ? -12.82 22 0.385 1 98.56 203 ARG B N 1
ATOM 3574 C CA . ARG B 1 203 ? -11.977 22.75 -0.546 1 98.56 203 ARG B CA 1
ATOM 3575 C C . ARG B 1 203 ? -12.562 24.125 -0.828 1 98.56 203 ARG B C 1
ATOM 3577 O O . ARG B 1 203 ? -11.852 25.141 -0.766 1 98.56 203 ARG B O 1
ATOM 3584 N N . ARG B 1 204 ? -13.836 24.203 -1.1 1 98.25 204 ARG B N 1
ATOM 3585 C CA . ARG B 1 204 ? -14.492 25.469 -1.393 1 98.25 204 ARG B CA 1
ATOM 3586 C C . ARG B 1 204 ? -14.422 26.422 -0.199 1 98.25 204 ARG B C 1
ATOM 3588 O O . ARG B 1 204 ? -14.234 27.625 -0.368 1 98.25 204 ARG B O 1
ATOM 3595 N N . ALA B 1 205 ? -14.617 25.875 0.997 1 98.06 205 ALA B N 1
ATOM 3596 C CA . ALA B 1 205 ? -14.531 26.688 2.211 1 98.06 205 ALA B CA 1
ATOM 3597 C C . ALA B 1 205 ? -13.148 27.312 2.357 1 98.06 205 ALA B C 1
ATOM 3599 O O . ALA B 1 205 ? -13.031 28.5 2.684 1 98.06 205 ALA B O 1
ATOM 3600 N N . LEU B 1 206 ? -12.117 26.516 2.141 1 97.5 206 LEU B N 1
ATOM 3601 C CA . LEU B 1 206 ? -10.75 27.016 2.232 1 97.5 206 LEU B CA 1
ATOM 3602 C C . LEU B 1 206 ? -10.484 28.078 1.175 1 97.5 206 LEU B C 1
ATOM 3604 O O . LEU B 1 206 ? -9.828 29.078 1.454 1 97.5 206 LEU B O 1
ATOM 3608 N N . GLU B 1 207 ? -11.039 27.891 -0.035 1 96.69 207 GLU B N 1
ATOM 3609 C CA . GLU B 1 207 ? -10.914 28.875 -1.103 1 96.69 207 GLU B CA 1
ATOM 3610 C C . GLU B 1 207 ? -11.594 30.188 -0.722 1 96.69 207 GLU B C 1
ATOM 3612 O O . GLU B 1 207 ? -11.047 31.266 -0.961 1 96.69 207 GLU B O 1
ATOM 3617 N N . ARG B 1 208 ? -12.68 30.047 -0.142 1 94.69 208 ARG B N 1
ATOM 3618 C CA . ARG B 1 208 ? -13.445 31.234 0.256 1 94.69 208 ARG B CA 1
ATOM 3619 C C . ARG B 1 208 ? -12.703 32.031 1.325 1 94.69 208 ARG B C 1
ATOM 3621 O O . ARG B 1 208 ? -12.898 33.25 1.449 1 94.69 208 ARG B O 1
ATOM 3628 N N . GLN B 1 209 ? -11.93 31.344 2.01 1 91.44 209 GLN B N 1
ATOM 3629 C CA . GLN B 1 209 ? -11.172 32 3.072 1 91.44 209 GLN B CA 1
ATOM 3630 C C . GLN B 1 209 ? -9.898 32.625 2.529 1 91.44 209 GLN B C 1
ATOM 3632 O O . GLN B 1 209 ? -9.07 33.125 3.295 1 91.44 209 GLN B O 1
ATOM 3637 N N . GLY B 1 210 ? -9.625 32.469 1.27 1 88.69 210 GLY B N 1
ATOM 3638 C CA . GLY B 1 210 ? -8.562 33.25 0.654 1 88.69 210 GLY B CA 1
ATOM 3639 C C . GLY B 1 210 ? -7.398 32.406 0.17 1 88.69 210 GLY B C 1
ATOM 3640 O O . GLY B 1 210 ? -6.379 32.938 -0.271 1 88.69 210 GLY B O 1
ATOM 3641 N N . LEU B 1 211 ? -7.5 31.141 0.333 1 93.19 211 LEU B N 1
ATOM 3642 C CA . LEU B 1 211 ? -6.438 30.281 -0.195 1 93.19 211 LEU B CA 1
ATOM 3643 C C . LEU B 1 211 ? -6.523 30.188 -1.715 1 93.19 211 LEU B C 1
ATOM 3645 O O . LEU B 1 211 ? -7.445 29.578 -2.252 1 93.19 211 LEU B O 1
ATOM 3649 N N . GLY B 1 212 ? -5.551 30.797 -2.404 1 91.38 212 GLY B N 1
ATOM 3650 C CA . GLY B 1 212 ? -5.48 30.703 -3.854 1 91.38 212 GLY B CA 1
ATOM 3651 C C . GLY B 1 212 ? -4.867 29.406 -4.344 1 91.38 212 GLY B C 1
ATOM 3652 O O . GLY B 1 212 ? -4.469 28.562 -3.541 1 91.38 212 GLY B O 1
ATOM 3653 N N . GLU B 1 213 ? -4.746 29.266 -5.641 1 93.19 213 GLU B N 1
ATOM 3654 C CA . GLU B 1 213 ? -4.246 28.047 -6.285 1 93.19 213 GLU B CA 1
ATOM 3655 C C . GLU B 1 213 ? -2.775 27.812 -5.945 1 93.19 213 GLU B C 1
ATOM 3657 O O . GLU B 1 213 ? -2.287 26.688 -6.043 1 93.19 213 GLU B O 1
ATOM 3662 N N . ASP B 1 214 ? -2.16 28.844 -5.57 1 94.94 214 ASP B N 1
ATOM 3663 C CA . ASP B 1 214 ? -0.749 28.719 -5.211 1 94.94 214 ASP B CA 1
ATOM 3664 C C . ASP B 1 214 ? -0.583 28.141 -3.811 1 94.94 214 ASP B C 1
ATOM 3666 O O . ASP B 1 214 ? 0.506 27.688 -3.443 1 94.94 214 ASP B O 1
ATOM 3670 N N . ARG B 1 215 ? -1.638 28.109 -3.043 1 96.75 215 ARG B N 1
ATOM 3671 C CA . ARG B 1 215 ? -1.53 27.672 -1.655 1 96.75 215 ARG B CA 1
ATOM 3672 C C . ARG B 1 215 ? -2.457 26.5 -1.379 1 96.75 215 ARG B C 1
ATOM 3674 O O . ARG B 1 215 ? -2.334 25.844 -0.348 1 96.75 215 ARG B O 1
ATOM 3681 N N . LEU B 1 216 ? -3.398 26.25 -2.271 1 98.19 216 LEU B N 1
ATOM 3682 C CA . LEU B 1 216 ? -4.309 25.125 -2.133 1 98.19 216 LEU B CA 1
ATOM 3683 C C . LEU B 1 216 ? -4.324 24.281 -3.402 1 98.19 216 LEU B C 1
ATOM 3685 O O . LEU B 1 216 ? -4.617 24.781 -4.488 1 98.19 216 LEU B O 1
ATOM 3689 N N . ARG B 1 217 ? -3.971 23.062 -3.289 1 98.62 217 ARG B N 1
ATOM 3690 C CA . ARG B 1 217 ? -4.09 22.094 -4.371 1 98.62 217 ARG B CA 1
ATOM 3691 C C . ARG B 1 217 ? -5.059 20.984 -4.004 1 98.62 217 ARG B C 1
ATOM 3693 O O . ARG B 1 217 ? -4.945 20.375 -2.934 1 98.62 217 ARG B O 1
ATOM 3700 N N . PHE B 1 218 ? -6.023 20.828 -4.797 1 98.75 218 PHE B N 1
ATOM 3701 C CA . PHE B 1 218 ? -7.02 19.766 -4.629 1 98.75 218 PHE B CA 1
ATOM 3702 C C . PHE B 1 218 ? -7.008 18.812 -5.82 1 98.75 218 PHE B C 1
ATOM 3704 O O . PHE B 1 218 ? -7.277 19.234 -6.953 1 98.75 218 PHE B O 1
ATOM 3711 N N . GLU B 1 219 ? -6.668 17.547 -5.629 1 98.81 219 GLU B N 1
ATOM 3712 C CA . GLU B 1 219 ? -6.629 16.562 -6.695 1 98.81 219 GLU B CA 1
ATOM 3713 C C . GLU B 1 219 ? -7.711 15.5 -6.5 1 98.81 219 GLU B C 1
ATOM 3715 O O . GLU B 1 219 ? -7.84 14.93 -5.414 1 98.81 219 GLU B O 1
ATOM 3720 N N . VAL B 1 220 ? -8.461 15.258 -7.523 1 98.81 220 VAL B N 1
ATOM 3721 C CA . VAL B 1 220 ? -9.453 14.195 -7.535 1 98.81 220 VAL B CA 1
ATOM 3722 C C . VAL B 1 220 ? -8.906 12.984 -8.289 1 98.81 220 VAL B C 1
ATOM 3724 O O . VAL B 1 220 ? -8.5 13.102 -9.445 1 98.81 220 VAL B O 1
ATOM 3727 N N . GLU B 1 221 ? -8.789 11.875 -7.598 1 98.69 221 GLU B N 1
ATOM 3728 C CA . GLU B 1 221 ? -8.406 10.617 -8.227 1 98.69 221 GLU B CA 1
ATOM 3729 C C . GLU B 1 221 ? -9.594 9.984 -8.953 1 98.69 221 GLU B C 1
ATOM 3731 O O . GLU B 1 221 ? -10.555 9.547 -8.32 1 98.69 221 GLU B O 1
ATOM 3736 N N . GLU B 1 222 ? -9.531 9.984 -10.289 1 98.38 222 GLU B N 1
ATOM 3737 C CA . GLU B 1 222 ? -10.609 9.367 -11.062 1 98.38 222 GLU B CA 1
ATOM 3738 C C . GLU B 1 222 ? -10.742 7.883 -10.742 1 98.38 222 GLU B C 1
ATOM 3740 O O . GLU B 1 222 ? -9.75 7.145 -10.758 1 98.38 222 GLU B O 1
ATOM 3745 N N . ARG B 1 223 ? -11.984 7.48 -10.383 1 97.44 223 ARG B N 1
ATOM 3746 C CA . ARG B 1 223 ? -12.344 6.109 -10.031 1 97.44 223 ARG B CA 1
ATOM 3747 C C . ARG B 1 223 ? -11.586 5.645 -8.797 1 97.44 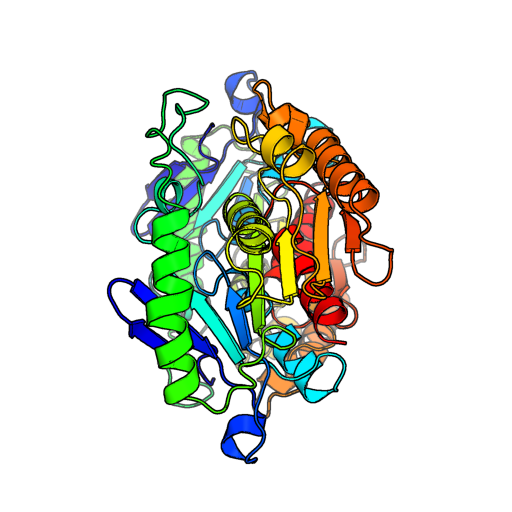223 ARG B C 1
ATOM 3749 O O . ARG B 1 223 ? -11.375 4.441 -8.602 1 97.44 223 ARG B O 1
ATOM 3756 N N . GLY B 1 224 ? -10.992 6.633 -8.039 1 98.62 224 GLY B N 1
ATOM 3757 C CA . GLY B 1 224 ? -10.281 6.305 -6.816 1 98.62 224 GLY B CA 1
ATOM 3758 C C . GLY B 1 224 ? -11.195 5.914 -5.672 1 98.62 224 GLY B C 1
ATOM 3759 O O . GLY B 1 224 ? -12.266 6.5 -5.5 1 98.62 224 GLY B O 1
ATOM 3760 N N . THR B 1 225 ? -10.875 4.867 -5.02 1 98.5 225 THR B N 1
ATOM 3761 C CA . THR B 1 225 ? -11.57 4.422 -3.818 1 98.5 225 THR B CA 1
ATOM 3762 C C . THR B 1 225 ? -10.75 4.742 -2.57 1 98.5 225 THR B C 1
ATOM 3764 O O . THR B 1 225 ? -9.633 5.246 -2.668 1 98.5 225 THR B O 1
ATOM 3767 N N . HIS B 1 226 ? -11.398 4.578 -1.389 1 98.25 226 HIS B N 1
ATOM 3768 C CA . HIS B 1 226 ? -10.75 4.852 -0.111 1 98.25 226 HIS B CA 1
ATOM 3769 C C . HIS B 1 226 ? -9.781 3.738 0.266 1 98.25 226 HIS B C 1
ATOM 3771 O O . HIS B 1 226 ? -10.078 2.91 1.127 1 98.25 226 HIS B O 1
ATOM 3777 N N . ASP B 1 227 ? -8.578 3.723 -0.441 1 98.31 227 ASP B N 1
ATOM 3778 C CA . ASP B 1 227 ? -7.605 2.641 -0.305 1 98.31 227 ASP B CA 1
ATOM 3779 C C . ASP B 1 227 ? -6.188 3.186 -0.182 1 98.31 227 ASP B C 1
ATOM 3781 O O . ASP B 1 227 ? -5.871 4.242 -0.733 1 98.31 227 ASP B O 1
ATOM 3785 N N . GLN B 1 228 ? -5.391 2.377 0.458 1 98.38 228 GLN B N 1
ATOM 3786 C CA . GLN B 1 228 ? -3.99 2.715 0.694 1 98.38 228 GLN B CA 1
ATOM 3787 C C . GLN B 1 228 ? -3.266 3.004 -0.617 1 98.38 228 GLN B C 1
ATOM 3789 O O . GLN B 1 228 ? -2.424 3.904 -0.682 1 98.38 228 GLN B O 1
ATOM 3794 N N . VAL B 1 229 ? -3.576 2.297 -1.681 1 98.38 229 VAL B N 1
ATOM 3795 C CA . VAL B 1 229 ? -2.871 2.449 -2.949 1 98.38 229 VAL B CA 1
ATOM 3796 C C . VAL B 1 229 ? -3.039 3.877 -3.465 1 98.38 229 VAL B C 1
ATOM 3798 O O . VAL B 1 229 ? -2.094 4.465 -3.996 1 98.38 229 VAL B O 1
ATOM 3801 N N . PHE B 1 230 ? -4.176 4.426 -3.273 1 98.81 230 PHE B N 1
ATOM 3802 C CA . PHE B 1 230 ? -4.402 5.789 -3.736 1 98.81 230 PHE B CA 1
ATOM 3803 C C . PHE B 1 230 ? -3.852 6.801 -2.736 1 98.81 230 PHE B C 1
ATOM 3805 O O . PHE B 1 230 ? -3.383 7.871 -3.123 1 98.81 230 PHE B O 1
ATOM 3812 N N . PHE B 1 231 ? -3.896 6.473 -1.408 1 98.88 231 PHE B N 1
ATOM 3813 C CA . PHE B 1 231 ? -3.268 7.328 -0.409 1 98.88 231 PHE B CA 1
ATOM 3814 C C . PHE B 1 231 ? -1.785 7.516 -0.714 1 98.88 231 PHE B C 1
ATOM 3816 O O . PHE B 1 231 ? -1.281 8.641 -0.695 1 98.88 231 PHE B O 1
ATOM 3823 N N . VAL B 1 232 ? -1.126 6.461 -1.037 1 98.75 232 VAL B N 1
ATOM 3824 C CA . VAL B 1 232 ? 0.313 6.469 -1.281 1 98.75 232 VAL B CA 1
ATOM 3825 C C . VAL B 1 232 ? 0.617 7.25 -2.557 1 98.75 232 VAL B C 1
ATOM 3827 O O . VAL B 1 232 ? 1.568 8.031 -2.6 1 98.75 232 VAL B O 1
ATOM 3830 N N . LYS B 1 233 ? -0.183 7.035 -3.607 1 98.44 233 LYS B N 1
ATOM 3831 C CA . LYS B 1 233 ? -0.017 7.797 -4.84 1 98.44 233 LYS B CA 1
ATOM 3832 C C . LYS B 1 233 ? -0.082 9.297 -4.574 1 98.44 233 LYS B C 1
ATOM 3834 O O . LYS B 1 233 ? 0.798 10.047 -5 1 98.44 233 LYS B O 1
ATOM 3839 N N . HIS B 1 234 ? -1.011 9.703 -3.865 1 98.88 234 HIS B N 1
ATOM 3840 C CA . HIS B 1 234 ? -1.207 11.125 -3.639 1 98.88 234 HIS B CA 1
ATOM 3841 C C . HIS B 1 234 ? -0.25 11.656 -2.574 1 98.88 234 HIS B C 1
ATOM 3843 O O . HIS B 1 234 ? 0.026 12.852 -2.52 1 98.88 234 HIS B O 1
ATOM 3849 N N . PHE B 1 235 ? 0.237 10.773 -1.699 1 98.94 235 PHE B N 1
ATOM 3850 C CA . PHE B 1 235 ? 1.311 11.141 -0.781 1 98.94 235 PHE B CA 1
ATOM 3851 C C . PHE B 1 235 ? 2.525 11.656 -1.544 1 98.94 235 PHE B C 1
ATOM 3853 O O . PHE B 1 235 ? 3.064 12.711 -1.22 1 98.94 235 PHE B O 1
ATOM 3860 N N . VAL B 1 236 ? 2.891 10.984 -2.596 1 98.69 236 VAL B N 1
ATOM 3861 C CA . VAL B 1 236 ? 4.043 11.359 -3.408 1 98.69 236 VAL B CA 1
ATOM 3862 C C . VAL B 1 236 ? 3.76 12.68 -4.125 1 98.69 236 VAL B C 1
ATOM 3864 O O . VAL B 1 236 ? 4.609 13.578 -4.148 1 98.69 236 VAL B O 1
ATOM 3867 N N . HIS B 1 237 ? 2.545 12.828 -4.676 1 98.44 237 HIS B N 1
ATOM 3868 C CA . HIS B 1 237 ? 2.156 14.078 -5.324 1 98.44 237 HIS B CA 1
ATOM 3869 C C . HIS B 1 237 ? 2.191 15.242 -4.34 1 98.44 237 HIS B C 1
ATOM 3871 O O . HIS B 1 237 ? 2.664 16.328 -4.68 1 98.44 237 HIS B O 1
ATOM 3877 N N . ALA B 1 238 ? 1.705 14.977 -3.15 1 98.88 238 ALA B N 1
ATOM 3878 C CA . ALA B 1 238 ? 1.622 16.016 -2.133 1 98.88 238 ALA B CA 1
ATOM 3879 C C . ALA B 1 238 ? 3.01 16.531 -1.751 1 98.88 238 ALA B C 1
ATOM 3881 O O . ALA B 1 238 ? 3.242 17.734 -1.687 1 98.88 238 ALA B O 1
ATOM 3882 N N . LEU B 1 239 ? 3.92 15.617 -1.521 1 98.75 239 LEU B N 1
ATOM 3883 C CA . LEU B 1 239 ? 5.273 16.016 -1.143 1 98.75 239 LEU B CA 1
ATOM 3884 C C . LEU B 1 239 ? 5.906 16.891 -2.221 1 98.75 239 LEU B C 1
ATOM 3886 O O . LEU B 1 239 ? 6.539 17.891 -1.915 1 98.75 239 LEU B O 1
ATOM 3890 N N . ALA B 1 240 ? 5.703 16.5 -3.477 1 98 240 ALA B N 1
ATOM 3891 C CA . ALA B 1 240 ? 6.27 17.234 -4.598 1 98 240 ALA B CA 1
ATOM 3892 C C . ALA B 1 240 ? 5.715 18.656 -4.648 1 98 240 ALA B C 1
ATOM 3894 O O . ALA B 1 240 ? 6.465 19.625 -4.863 1 98 240 ALA B O 1
ATOM 3895 N N . TRP B 1 241 ? 4.457 18.797 -4.398 1 98.31 241 TRP B N 1
ATOM 3896 C CA . TRP B 1 241 ? 3.816 20.109 -4.52 1 98.31 241 TRP B CA 1
ATOM 3897 C C . TRP B 1 241 ? 4.078 20.969 -3.281 1 98.31 241 TRP B C 1
ATOM 3899 O O . TRP B 1 241 ? 4.297 22.172 -3.389 1 98.31 241 TRP B O 1
ATOM 3909 N N . LEU B 1 242 ? 4.102 20.359 -2.102 1 98.38 242 LEU B N 1
ATOM 3910 C CA . LEU B 1 242 ? 4.207 21.078 -0.842 1 98.38 242 LEU B CA 1
ATOM 3911 C C . LEU B 1 242 ? 5.617 21.625 -0.645 1 98.38 242 LEU B C 1
ATOM 3913 O O . LEU B 1 242 ? 5.801 22.656 0.007 1 98.38 242 LEU B O 1
ATOM 3917 N N . PHE B 1 243 ? 6.609 20.953 -1.196 1 97.19 243 PHE B N 1
ATOM 3918 C CA . PHE B 1 243 ? 7.984 21.328 -0.898 1 97.19 243 PHE B CA 1
ATOM 3919 C C . PHE B 1 243 ? 8.711 21.766 -2.166 1 97.19 243 PHE B C 1
ATOM 3921 O O . PHE B 1 243 ? 9.938 21.922 -2.16 1 97.19 243 PHE B O 1
ATOM 3928 N N . GLN B 1 244 ? 8.102 21.953 -3.314 1 85.69 244 GLN B N 1
ATOM 3929 C CA . GLN B 1 244 ? 8.68 22.531 -4.52 1 85.69 244 GLN B CA 1
ATOM 3930 C C . GLN B 1 244 ? 9.109 23.969 -4.277 1 85.69 244 GLN B C 1
ATOM 3932 O O . GLN B 1 244 ? 8.445 24.719 -3.545 1 85.69 244 GLN B O 1
#

InterPro domains:
  IPR000801 Esterase-like [PF00756] (12-242)
  IPR029058 Alpha/Beta hydrolase fold [G3DSA:3.40.50.1820] (2-244)
  IPR029058 Alpha/Beta hydrolase fold [SSF53474] (11-244)
  IPR050583 Mycobacterial A85 antigen [PTHR48098] (12-244)

Radius of gyration: 23.59 Å; Cα contacts (8 Å, |Δi|>4): 1024; chains: 2; bounding box: 54×65×52 Å

Nearest PDB structures (foldseek):
  7xrv-assembly1_H  TM=6.967E-01  e=3.488E-15  Bacteroides thetaiotaomicron VPI-5482
  7xrt-assembly1_J  TM=7.199E-01  e=1.445E-14  Bacteroides thetaiotaomicron VPI-5482
  7b5v-assembly1_B  TM=7.042E-01  e=2.521E-14  Dysgonomonas mossii DSM 22836
  6rzo-assembly1_B  TM=7.384E-01  e=7.669E-14  uncultured bacterium
  6rzo-assembly1_A  TM=7.048E-01  e=5.543E-13  uncultured bacterium